Protein AF-0000000079010770 (afdb_homodimer)

Radius of gyration: 22.08 Å; Cα contacts (8 Å, |Δi|>4): 619; chains: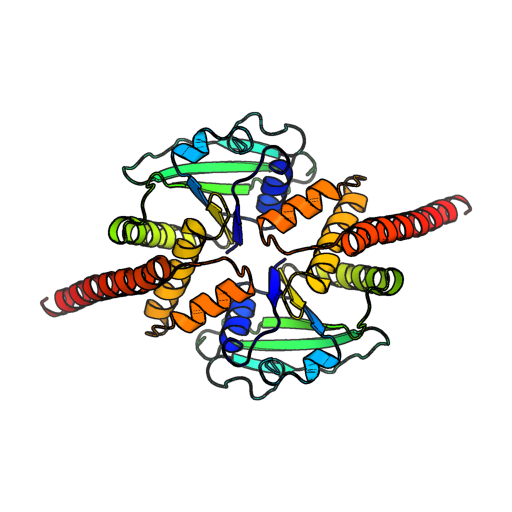 2; bounding box: 52×70×52 Å

Sequence (396 aa):
QILTQLPLTTTVIDFWRLVHQYNVHVIVSFELDAISKDPTIANYLSDNMDSSLFVMNRGPSKVSELWEEQVIRIKSRKSRSRSGEQVLTHIKCTFTALDPSKLLTFVKHLRTLLPKTSGRIVYTCRNGAEFSGLACALILLLDRLDNDQCLAVPLTVGALKSIRPQVIPTLTQYKILYQILDRYNETSSSYSNLGDHKQILTQLPLTTTVIDFWRLVHQYNVHVIVSFELDAISKDPTIANYLSDNMDSSLFVMNRGPSKVSELWEEQVIRIKSRKSRSRSGEQVLTHIKCTFTALDPSKLLTFVKHLRTLLPKTSGRIVYTCRNGAEFSGLACALILLLDRLDNDQCLAVPLTVGALKSIRPQVIPTLTQYKILYQILDRYNETSSSYSNLGDHK

Secondary structure (DSSP, 8-state):
-EEEEPPBTTTHHHHHHHHHHTTEEEEEEE--GGGGG-TTB--TT-TTS-TTTEEEEEEEEEE-SSEEEEEEEEEESS--S--PPEEEEEEEE---S--HHHHHHHHHHHHHHSTT-SSEEEEEESSSSSHHHHHHHHHHHHHHHHHH----HHHHHHHHHHH-TTSS-SHHHHHHHHHHHHHHHHHHHHHHHHHTT-/-EEEEPPBTTTHHHHHHHHHHTTEEEEEEE--GGGGG-TTB--TT-TTS-TTTEEEEEEEEEE-SSEEEEEEEEEESS--S----EEEEEEEE---S--HHHHHHHHHHHHHHSTT--SEEEEEESSSSSHHHHHHHHHHHHHHHHHH----HHHHHHHHHHH-TTSS-SHHHHHHHHHHHHHHHHHHHHHHHHHTT-

Foldseek 3Di:
DAFAAADFPVCLVVVVVCCVVQLAAEEEEEEEPVNVPDNRGDPSQDQVHPPPFKGKDKADWDDDPFKIKTKMWMDTPPCPDCPDIRIHMYIYTHDRDDDLVSLLVVLVVVVVVVVVDPGDYYYYHRGRAESSLLSVLLNVQVVCCVPVVDRPLVPSNVVVCVVPVCHQPDPVSSVSSVVNVVVVVVVVVVVVVVVVVD/DAFAAADFPVCLVVVVVCCVVQLAAEEEEEEAPVNVPDNRGDPSQDQVHPPPFKGKDKDDWDDDPFKIKTKMWMDTPPCPDCPDIRIHMYIYTHDRDPDLVSLLVVLVVVVVVVVVDPGHYYYYHRGRAESSLLSVLLNVQVVCCVPVVDRPLVPSNVVVCVVPVPHQPDVVSSVSSVVNVVVVVVVVVVVVVVVVVD

InterPro domains:
  IPR000242 Tyrosine-specific protein phosphatase, PTPase domain [PF00102] (2-181)
  IPR000242 Tyrosine-specific protein phosphatase, PTPase domain [PS50055] (1-184)
  IPR000387 Tyrosine-specific protein phosphatases domain [PS50056] (104-175)
  IPR003595 Protein-tyrosine phosphatase, catalytic [SM00404] (87-183)
  IPR029021 Protein-tyrosine phosphatase-like [G3DSA:3.90.190.10] (1-197)
  IPR029021 Protein-tyrosine phosphatase-like [SSF52799] (2-184)
  IPR050348 Protein-Tyrosine Phosphatase [PTHR19134] (2-184)

pLDDT: mean 83.57, std 14.53, range [32.5, 96.94]

Organism: Lymnaea stagnalis (NCBI:txid6523)

Structure (mmCIF, N/CA/C/O backbone):
data_AF-0000000079010770-model_v1
#
loop_
_entity.id
_entity.type
_entity.pdbx_description
1 polymer 'Tyrosine-protein phosphatase domain-containing protein'
#
loop_
_atom_site.group_PDB
_atom_site.id
_atom_site.type_symbol
_atom_site.label_atom_id
_atom_site.label_alt_id
_atom_site.label_comp_id
_atom_site.label_asym_id
_atom_site.label_entity_id
_atom_site.label_seq_id
_atom_site.pdbx_PDB_ins_code
_atom_site.Cartn_x
_atom_site.Cartn_y
_atom_site.Cartn_z
_atom_site.occupancy
_atom_site.B_iso_or_equiv
_atom_site.auth_seq_id
_atom_site.auth_comp_id
_atom_site.auth_asym_id
_atom_site.auth_atom_id
_atom_site.pdbx_PDB_model_num
ATOM 1 N N . GLN A 1 1 ? 2.441 2.09 5.746 1 81.25 1 GLN A N 1
ATOM 2 C CA . GLN A 1 1 ? 1.536 3.16 5.344 1 81.25 1 GLN A CA 1
ATOM 3 C C . GLN A 1 1 ? 0.852 2.832 4.02 1 81.25 1 GLN A C 1
ATOM 5 O O . GLN A 1 1 ? 1.46 2.229 3.133 1 81.25 1 GLN A O 1
ATOM 10 N N . ILE A 1 2 ? -0.415 3.176 3.961 1 87.38 2 ILE A N 1
ATOM 11 C CA . ILE A 1 2 ? -1.191 2.902 2.756 1 87.38 2 ILE A CA 1
ATOM 12 C C . ILE A 1 2 ? -1.696 4.215 2.16 1 87.38 2 ILE A C 1
ATOM 14 O O . ILE A 1 2 ? -2.223 5.066 2.879 1 87.38 2 ILE A O 1
ATOM 18 N N . LEU A 1 3 ? -1.434 4.395 0.853 1 94.19 3 LEU A N 1
ATOM 19 C CA . LEU A 1 3 ? -1.997 5.512 0.104 1 94.19 3 LEU A CA 1
ATOM 20 C C . LEU A 1 3 ? -3.182 5.055 -0.742 1 94.19 3 LEU A C 1
ATOM 22 O O . LEU A 1 3 ? -3.09 4.055 -1.458 1 94.19 3 LEU A O 1
ATOM 26 N N . THR A 1 4 ? -4.297 5.742 -0.652 1 94.44 4 THR A N 1
ATOM 27 C CA . THR A 1 4 ? -5.469 5.41 -1.453 1 94.44 4 THR A CA 1
ATOM 28 C C . THR A 1 4 ? -6.309 6.656 -1.727 1 94.44 4 THR A C 1
ATOM 30 O O . THR A 1 4 ? -6.211 7.648 -1.002 1 94.44 4 THR A O 1
ATOM 33 N N . GLN A 1 5 ? -7.07 6.645 -2.803 1 94.06 5 GLN A N 1
ATOM 34 C CA . GLN A 1 5 ? -8 7.734 -3.064 1 94.06 5 GLN A CA 1
ATOM 35 C C . GLN A 1 5 ? -9.141 7.742 -2.049 1 94.06 5 GLN A C 1
ATOM 37 O O . GLN A 1 5 ? -9.305 6.789 -1.282 1 94.06 5 GLN A O 1
ATOM 42 N N . LEU A 1 6 ? -9.859 8.805 -2.029 1 92.75 6 LEU A N 1
ATOM 43 C CA . LEU A 1 6 ? -11.062 8.844 -1.214 1 92.75 6 LEU A CA 1
ATOM 44 C C . LEU A 1 6 ? -12.047 7.754 -1.637 1 92.75 6 LEU A C 1
ATOM 46 O O . LEU A 1 6 ? -12.211 7.488 -2.83 1 92.75 6 LEU A O 1
ATOM 50 N N . PRO A 1 7 ? -12.625 7.09 -0.607 1 91.62 7 PRO A N 1
ATOM 51 C CA . PRO A 1 7 ? -13.578 6.043 -0.983 1 91.62 7 PRO A CA 1
ATOM 52 C C . PRO A 1 7 ? -14.75 6.578 -1.8 1 91.62 7 PRO A C 1
ATOM 54 O O . PRO A 1 7 ? -15.328 7.617 -1.456 1 91.62 7 PRO A O 1
ATOM 57 N N . LEU A 1 8 ? -15.008 5.91 -2.848 1 90.31 8 LEU A N 1
ATOM 58 C CA . LEU A 1 8 ? -16.172 6.215 -3.662 1 90.31 8 LEU A CA 1
ATOM 59 C C . LEU A 1 8 ? -17.422 5.508 -3.115 1 90.31 8 LEU A C 1
ATOM 61 O O . LEU A 1 8 ? -17.297 4.578 -2.312 1 90.31 8 LEU A O 1
ATOM 65 N N . THR A 1 9 ? -18.562 5.945 -3.604 1 87.62 9 THR A N 1
ATOM 66 C CA . THR A 1 9 ? -19.812 5.312 -3.203 1 87.62 9 THR A CA 1
ATOM 67 C C . THR A 1 9 ? -19.828 3.844 -3.621 1 87.62 9 THR A C 1
ATOM 69 O O . THR A 1 9 ? -20.438 3.01 -2.945 1 87.62 9 THR A O 1
ATOM 72 N N . THR A 1 10 ? -19.078 3.504 -4.594 1 84.94 10 THR A N 1
ATOM 73 C CA . THR A 1 10 ? -19.062 2.146 -5.125 1 84.94 10 THR A CA 1
ATOM 74 C C . THR A 1 10 ? -18.016 1.299 -4.418 1 84.94 10 THR A C 1
ATOM 76 O O . THR A 1 10 ? -18.031 0.07 -4.523 1 84.94 10 THR A O 1
ATOM 79 N N . THR A 1 11 ? -17.094 1.967 -3.666 1 87.38 11 THR A N 1
ATOM 80 C CA . THR A 1 11 ? -16 1.17 -3.127 1 87.38 11 THR A CA 1
ATOM 81 C C . THR A 1 11 ? -15.875 1.384 -1.621 1 87.38 11 THR A C 1
ATOM 83 O O . THR A 1 11 ? -14.898 0.939 -1.01 1 87.38 11 THR A O 1
ATOM 86 N N . VAL A 1 12 ? -16.844 2.021 -1.024 1 88.88 12 VAL A N 1
ATOM 87 C CA . VAL A 1 12 ? -16.75 2.381 0.387 1 88.88 12 VAL A CA 1
ATOM 88 C C . VAL A 1 12 ? -16.672 1.113 1.237 1 88.88 12 VAL A C 1
ATOM 90 O O . VAL A 1 12 ? -15.961 1.074 2.244 1 88.88 12 VAL A O 1
ATOM 93 N N . ILE A 1 13 ? -17.328 0.104 0.853 1 82.38 13 ILE A N 1
ATOM 94 C CA . ILE A 1 13 ? -17.312 -1.156 1.587 1 82.38 13 ILE A CA 1
ATOM 95 C C . ILE A 1 13 ? -15.906 -1.768 1.516 1 82.38 13 ILE A C 1
ATOM 97 O O . ILE A 1 13 ? -15.391 -2.262 2.52 1 82.38 13 ILE A O 1
ATOM 101 N N . ASP A 1 14 ? -15.383 -1.658 0.402 1 82.44 14 ASP A N 1
ATOM 102 C CA . ASP A 1 14 ? -14.031 -2.188 0.216 1 82.44 14 ASP A CA 1
ATOM 103 C C . ASP A 1 14 ? -13.016 -1.394 1.028 1 82.44 14 ASP A C 1
ATOM 105 O O . ASP A 1 14 ? -12.031 -1.953 1.519 1 82.44 14 ASP A O 1
ATOM 109 N N . PHE A 1 15 ? -13.258 -0.162 1.09 1 89.44 15 PHE A N 1
ATOM 110 C CA . PHE A 1 15 ? -12.391 0.68 1.907 1 89.44 15 PHE A CA 1
ATOM 111 C C . PHE A 1 15 ? -12.391 0.211 3.357 1 89.44 15 PHE A C 1
ATOM 113 O O . PHE A 1 15 ? -11.328 0.019 3.953 1 89.44 15 PHE A O 1
ATOM 120 N N . TRP A 1 16 ? -13.508 -0.022 3.861 1 87.69 16 TRP A N 1
ATOM 121 C CA . TRP A 1 16 ? -13.586 -0.426 5.262 1 87.69 16 TRP A CA 1
ATOM 122 C C . TRP A 1 16 ? -13.078 -1.853 5.445 1 87.69 16 TRP A C 1
ATOM 124 O O . TRP A 1 16 ? -12.508 -2.186 6.488 1 87.69 16 TRP A O 1
ATOM 134 N N . ARG A 1 17 ? -13.297 -2.691 4.5 1 81.69 17 ARG A N 1
ATOM 135 C CA . ARG A 1 17 ? -12.688 -4.016 4.543 1 81.69 17 ARG A CA 1
ATOM 136 C C . ARG A 1 17 ? -11.164 -3.916 4.625 1 81.69 17 ARG A C 1
ATOM 138 O O . ARG A 1 17 ? -10.531 -4.648 5.383 1 81.69 17 ARG A O 1
ATOM 145 N N . LEU A 1 18 ? -10.625 -3.029 3.768 1 83.75 18 LEU A N 1
ATOM 146 C CA . LEU A 1 18 ? -9.188 -2.785 3.783 1 83.75 18 LEU A CA 1
ATOM 147 C C . LEU A 1 18 ? -8.734 -2.318 5.16 1 83.75 18 LEU A C 1
ATOM 149 O O . LEU A 1 18 ? -7.762 -2.85 5.711 1 83.75 18 LEU A O 1
ATOM 153 N N . VAL A 1 19 ? -9.461 -1.387 5.711 1 88.31 19 VAL A N 1
ATOM 154 C CA . VAL A 1 19 ? -9.125 -0.814 7.012 1 88.31 19 VAL A CA 1
ATOM 155 C C . VAL A 1 19 ? -9.148 -1.908 8.078 1 88.31 19 VAL A C 1
ATOM 157 O O . VAL A 1 19 ? -8.242 -1.982 8.914 1 88.31 19 VAL A O 1
ATOM 160 N N . HIS A 1 20 ? -10.102 -2.721 7.965 1 82.81 20 HIS A N 1
ATOM 161 C CA . HIS A 1 20 ? -10.258 -3.793 8.938 1 82.81 20 HIS A CA 1
ATOM 162 C C . HIS A 1 20 ? -9.195 -4.875 8.742 1 82.81 20 HIS A C 1
ATOM 164 O O . HIS A 1 20 ? -8.531 -5.281 9.703 1 82.81 20 HIS A O 1
ATOM 170 N N . GLN A 1 21 ? -9.023 -5.301 7.598 1 75.31 21 GLN A N 1
ATOM 171 C CA . GLN A 1 21 ? -8.133 -6.406 7.27 1 75.31 21 GLN A CA 1
ATOM 172 C C . GLN A 1 21 ? -6.676 -6.047 7.562 1 75.31 21 GLN A C 1
ATOM 174 O O . GLN A 1 21 ? -5.891 -6.902 7.977 1 75.31 21 GLN A O 1
ATOM 179 N N . TYR A 1 22 ? -6.34 -4.777 7.355 1 78.25 22 TYR A N 1
ATOM 180 C CA . TYR A 1 22 ? -4.949 -4.367 7.512 1 78.25 22 TYR A CA 1
ATOM 181 C C . TYR A 1 22 ? -4.715 -3.754 8.891 1 78.25 22 TYR A C 1
ATOM 183 O O . TYR A 1 22 ? -3.664 -3.158 9.141 1 78.25 22 TYR A O 1
ATOM 191 N N . ASN A 1 23 ? -5.648 -3.865 9.711 1 81.5 23 ASN A N 1
ATOM 192 C CA . ASN A 1 23 ? -5.547 -3.377 11.086 1 81.5 23 ASN A CA 1
ATOM 193 C C . ASN A 1 23 ? -5.047 -1.936 11.125 1 81.5 23 ASN A C 1
ATOM 195 O O . ASN A 1 23 ? -4.059 -1.637 11.797 1 81.5 23 ASN A O 1
ATOM 199 N N . VAL A 1 24 ? -5.762 -1.134 10.383 1 89.44 24 VAL A N 1
ATOM 200 C CA . VAL A 1 24 ? -5.445 0.289 10.32 1 89.44 24 VAL A CA 1
ATOM 201 C C . VAL A 1 24 ? -5.809 0.96 11.641 1 89.44 24 VAL A C 1
ATOM 203 O O . VAL A 1 24 ? -6.898 0.742 12.172 1 89.44 24 VAL A O 1
ATOM 206 N N . HIS A 1 25 ? -4.844 1.818 12.086 1 91.75 25 HIS A N 1
ATOM 207 C CA . HIS A 1 25 ? -5.082 2.479 13.367 1 91.75 25 HIS A CA 1
ATOM 208 C C . HIS A 1 25 ? -5.301 3.977 13.18 1 91.75 25 HIS A C 1
ATOM 210 O O . HIS A 1 25 ? -5.832 4.648 14.07 1 91.75 25 HIS A O 1
ATOM 216 N N . VAL A 1 26 ? -4.855 4.465 12.125 1 94.56 26 VAL A N 1
ATOM 217 C CA . VAL A 1 26 ? -5.039 5.883 11.852 1 94.56 26 VAL A CA 1
ATOM 218 C C . VAL A 1 26 ? -5.469 6.074 10.398 1 94.56 26 VAL A C 1
ATOM 220 O O . VAL A 1 26 ? -4.879 5.492 9.484 1 94.56 26 VAL A O 1
ATOM 223 N N . ILE A 1 27 ? -6.504 6.809 10.18 1 95.25 27 ILE A N 1
ATOM 224 C CA . ILE A 1 27 ? -6.902 7.27 8.852 1 95.25 27 ILE A CA 1
ATOM 225 C C . ILE A 1 27 ? -6.688 8.773 8.75 1 95.25 27 ILE A C 1
ATOM 227 O O . ILE A 1 27 ? -7.207 9.547 9.562 1 95.25 27 ILE A O 1
ATOM 231 N N . VAL A 1 28 ? -5.926 9.172 7.816 1 95.38 28 VAL A N 1
ATOM 232 C CA . VAL A 1 28 ? -5.734 10.586 7.508 1 95.38 28 VAL A CA 1
ATOM 233 C C . VAL A 1 28 ? -6.445 10.922 6.199 1 95.38 28 VAL A C 1
ATOM 235 O O . VAL A 1 28 ? -6.176 10.32 5.16 1 95.38 28 VAL A O 1
ATOM 238 N N . SER A 1 29 ? -7.293 11.875 6.316 1 94.19 29 SER A N 1
ATOM 239 C CA . SER A 1 29 ? -8.07 12.258 5.145 1 94.19 29 SER A CA 1
ATOM 240 C C . SER A 1 29 ? -7.801 13.711 4.746 1 94.19 29 SER A C 1
ATOM 242 O O . SER A 1 29 ? -8.055 14.633 5.523 1 94.19 29 SER A O 1
ATOM 244 N N . PHE A 1 30 ? -7.238 13.781 3.531 1 91.31 30 PHE A N 1
ATOM 245 C CA . PHE A 1 30 ? -7.062 15.102 2.941 1 91.31 30 PHE A CA 1
ATOM 246 C C . PHE A 1 30 ? -8.211 15.43 1.989 1 91.31 30 PHE A C 1
ATOM 248 O O . PHE A 1 30 ? -8.383 14.758 0.97 1 91.31 30 PHE A O 1
ATOM 255 N N . GLU A 1 31 ? -9.148 16.203 2.465 1 80.25 31 GLU A N 1
ATOM 256 C CA . GLU A 1 31 ? -10.305 16.594 1.657 1 80.25 31 GLU A CA 1
ATOM 257 C C . GLU A 1 31 ? -10.227 18.062 1.264 1 80.25 31 GLU A C 1
ATOM 259 O O . GLU A 1 31 ? -9.984 18.922 2.109 1 80.25 31 GLU A O 1
ATOM 264 N N . LEU A 1 32 ? -10.227 18.25 -0.058 1 66 32 LEU A N 1
ATOM 265 C CA . LEU A 1 32 ? -10.398 19.641 -0.461 1 66 32 LEU A CA 1
ATOM 266 C C . LEU A 1 32 ? -11.875 20.031 -0.468 1 66 32 LEU A C 1
ATOM 268 O O . LEU A 1 32 ? -12.742 19.188 -0.657 1 66 32 LEU A O 1
ATOM 272 N N . ASP A 1 33 ? -12.133 21.219 -0.065 1 59.88 33 ASP A N 1
ATOM 273 C CA . ASP A 1 33 ? -13.492 21.734 0.039 1 59.88 33 ASP A CA 1
ATOM 274 C C . ASP A 1 33 ? -14.344 21.297 -1.152 1 59.88 33 ASP A C 1
ATOM 276 O O . ASP A 1 33 ? -15.5 20.906 -0.984 1 59.88 33 ASP A O 1
ATOM 280 N N . ALA A 1 34 ? -13.797 21.453 -2.229 1 57.84 34 ALA A N 1
ATOM 281 C CA . ALA A 1 34 ? -14.531 21.125 -3.447 1 57.84 34 ALA A CA 1
ATOM 282 C C . ALA A 1 34 ? -14.867 19.641 -3.504 1 57.84 34 ALA A C 1
ATOM 284 O O . ALA A 1 34 ? -15.867 19.25 -4.102 1 57.84 34 ALA A O 1
ATOM 285 N N . ILE A 1 35 ? -14.156 18.828 -2.865 1 62.78 35 ILE A N 1
ATOM 286 C CA . ILE A 1 35 ? -14.312 17.375 -2.924 1 62.78 35 ILE A CA 1
ATOM 287 C C . ILE A 1 35 ? -15.508 16.953 -2.068 1 62.78 35 ILE A C 1
ATOM 289 O O . ILE A 1 35 ? -16.219 16.016 -2.412 1 62.78 35 ILE A O 1
ATOM 293 N N . SER A 1 36 ? -15.734 17.828 -1.226 1 64.19 36 SER A N 1
ATOM 294 C CA . SER A 1 36 ? -16.828 17.5 -0.315 1 64.19 36 SER A CA 1
ATOM 295 C C . SER A 1 36 ? -18.172 17.578 -1.018 1 64.19 36 SER A C 1
ATOM 297 O O . SER A 1 36 ? -19.141 16.953 -0.582 1 64.19 36 SER A O 1
ATOM 299 N N . LYS A 1 37 ? -18.094 18.047 -2.256 1 77.19 37 LYS A N 1
ATOM 300 C CA . LYS A 1 37 ? -19.359 18.203 -2.961 1 77.19 37 LYS A CA 1
ATOM 301 C C . LYS A 1 37 ? -19.484 17.203 -4.113 1 77.19 37 LYS A C 1
ATOM 303 O O . LYS A 1 37 ? -20.516 17.141 -4.781 1 77.19 37 LYS A O 1
ATOM 308 N N . ASP A 1 38 ? -18.578 16.453 -4.273 1 85.38 38 ASP A N 1
ATOM 309 C CA . ASP A 1 38 ? -18.594 15.43 -5.32 1 85.38 38 ASP A CA 1
ATOM 310 C C . ASP A 1 38 ? -19.438 14.227 -4.906 1 85.38 38 ASP A C 1
ATOM 312 O O . ASP A 1 38 ? -19.094 13.516 -3.961 1 85.38 38 ASP A O 1
ATOM 316 N N . PRO A 1 39 ? -20.547 13.969 -5.613 1 88.06 39 PRO A N 1
ATOM 317 C CA . PRO A 1 39 ? -21.469 12.922 -5.191 1 88.06 39 PRO A CA 1
ATOM 318 C C . PRO A 1 39 ? -20.875 11.516 -5.348 1 88.06 39 PRO A C 1
ATOM 320 O O . PRO A 1 39 ? -21.422 10.555 -4.812 1 88.06 39 PRO A O 1
ATOM 323 N N . THR A 1 40 ? -19.844 11.383 -6.125 1 89.06 40 THR A N 1
ATOM 324 C CA . THR A 1 40 ? -19.234 10.062 -6.32 1 89.06 40 THR A CA 1
ATOM 325 C C . THR A 1 40 ? -18.406 9.664 -5.109 1 89.06 40 THR A C 1
ATOM 327 O O . THR A 1 40 ? -18.062 8.492 -4.941 1 89.06 40 THR A O 1
ATOM 330 N N . ILE A 1 41 ? -18.016 10.68 -4.387 1 90.5 41 ILE A N 1
ATOM 331 C CA . ILE A 1 41 ? -17.219 10.414 -3.195 1 90.5 41 ILE A CA 1
ATOM 332 C C . ILE A 1 41 ? -18.141 10.062 -2.027 1 90.5 41 ILE A C 1
ATOM 334 O O . ILE A 1 41 ? -19.109 10.781 -1.759 1 90.5 41 ILE A O 1
ATOM 338 N N . ALA A 1 42 ? -17.891 8.984 -1.295 1 89.19 42 ALA A N 1
ATOM 339 C CA . ALA A 1 42 ? -18.734 8.508 -0.209 1 89.19 42 ALA A CA 1
ATOM 340 C C . ALA A 1 42 ? -18.484 9.289 1.075 1 89.19 42 ALA A C 1
ATOM 342 O O . ALA A 1 42 ? -17.328 9.633 1.386 1 89.19 42 ALA A O 1
ATOM 343 N N . ASN A 1 43 ? -19.562 9.602 1.771 1 87.38 43 ASN A N 1
ATOM 344 C CA . ASN A 1 43 ? -19.391 9.938 3.18 1 87.38 43 ASN A CA 1
ATOM 345 C C . ASN A 1 43 ? -19.141 8.695 4.027 1 87.38 43 ASN A C 1
ATOM 347 O O . ASN A 1 43 ? -20.078 8.133 4.605 1 87.38 43 ASN A O 1
ATOM 351 N N . TYR A 1 44 ? -17.922 8.359 4.117 1 88.75 44 TYR A N 1
ATOM 352 C CA . TYR A 1 44 ? -17.625 7.039 4.652 1 88.75 44 TYR A CA 1
ATOM 353 C C . TYR A 1 44 ? -17.656 7.047 6.176 1 88.75 44 TYR A C 1
ATOM 355 O O . TYR A 1 44 ? -17.516 5.996 6.812 1 88.75 44 TYR A O 1
ATOM 363 N N . LEU A 1 45 ? -17.859 8.188 6.758 1 87.69 45 LEU A N 1
ATOM 364 C CA . LEU A 1 45 ? -18.016 8.242 8.211 1 87.69 45 LEU A CA 1
ATOM 365 C C . LEU A 1 45 ? -19.484 8.242 8.602 1 87.69 45 LEU A C 1
ATOM 367 O O . LEU A 1 45 ? -19.812 8.32 9.789 1 87.69 45 LEU A O 1
ATOM 371 N N . SER A 1 46 ? -20.25 8.172 7.59 1 77.19 46 SER A N 1
ATOM 372 C CA . SER A 1 46 ? -21.672 8.195 7.918 1 77.19 46 SER A CA 1
ATOM 373 C C . SER A 1 46 ? -22.094 6.926 8.648 1 77.19 46 SER A C 1
ATOM 375 O O . SER A 1 46 ? -21.562 5.844 8.383 1 77.19 46 SER A O 1
ATOM 377 N N . ASP A 1 47 ? -22.797 7.145 9.641 1 60.09 47 ASP A N 1
ATOM 378 C CA . ASP A 1 47 ? -23.312 6.066 10.477 1 60.09 47 ASP A CA 1
ATOM 379 C C . ASP A 1 47 ? -24.094 5.059 9.648 1 60.09 47 ASP A C 1
ATOM 381 O O . ASP A 1 47 ? -24.297 3.914 10.062 1 60.09 47 ASP A O 1
ATOM 385 N N . ASN A 1 48 ? -24.516 5.559 8.5 1 56.59 48 ASN A N 1
ATOM 386 C CA . ASN A 1 48 ? -25.344 4.672 7.695 1 56.59 48 ASN A CA 1
ATOM 387 C C . ASN A 1 48 ? -24.5 3.725 6.848 1 56.59 48 ASN A C 1
ATOM 389 O O . ASN A 1 48 ? -24.984 3.203 5.836 1 56.59 48 ASN A O 1
ATOM 393 N N . MET A 1 49 ? -23.25 3.777 7.055 1 54.91 49 MET A N 1
ATOM 394 C CA . MET A 1 49 ? -22.422 2.84 6.285 1 54.91 49 MET A CA 1
ATOM 395 C C . MET A 1 49 ? -23.125 1.488 6.16 1 54.91 49 MET A C 1
ATOM 397 O O . MET A 1 49 ? -23.891 1.098 7.043 1 54.91 49 MET A O 1
ATOM 401 N N . ASP A 1 50 ? -23.094 0.99 4.957 1 52.84 50 ASP A N 1
ATOM 402 C CA . ASP A 1 50 ? -23.812 -0.253 4.68 1 52.84 50 ASP A CA 1
ATOM 403 C C . ASP A 1 50 ? -23.656 -1.244 5.828 1 52.84 50 ASP A C 1
ATOM 405 O O . ASP A 1 50 ? -22.547 -1.613 6.195 1 52.84 50 ASP A O 1
ATOM 409 N N . SER A 1 51 ? -24.609 -1.24 6.711 1 56.34 51 SER A N 1
ATOM 410 C CA . SER A 1 51 ? -25.094 -1.989 7.863 1 56.34 51 SER A CA 1
ATOM 411 C C . SER A 1 51 ? -24.734 -3.467 7.758 1 56.34 51 SER A C 1
ATOM 413 O O . SER A 1 51 ? -24.734 -4.184 8.758 1 56.34 51 SER A O 1
ATOM 415 N N . SER A 1 52 ? -24.25 -3.814 6.621 1 60.66 52 SER A N 1
ATOM 416 C CA . SER A 1 52 ? -24.297 -5.273 6.633 1 60.66 52 SER A CA 1
ATOM 417 C C . SER A 1 52 ? -22.969 -5.863 7.062 1 60.66 52 SER A C 1
ATOM 419 O O . SER A 1 52 ? -22.922 -6.973 7.605 1 60.66 52 SER A O 1
ATOM 421 N N . LEU A 1 53 ? -21.859 -4.984 7.004 1 73.69 53 LEU A N 1
ATOM 422 C CA . LEU A 1 53 ? -20.641 -5.73 7.305 1 73.69 53 LEU A CA 1
ATOM 423 C C . LEU A 1 53 ? -19.953 -5.184 8.555 1 73.69 53 LEU A C 1
ATOM 425 O O . LEU A 1 53 ? -19.344 -5.934 9.312 1 73.69 53 LEU A O 1
ATOM 429 N N . PHE A 1 54 ? -20.188 -3.781 8.727 1 81.38 54 PHE A N 1
ATOM 430 C CA . PHE A 1 54 ? -19.484 -3.186 9.859 1 81.38 54 PHE A CA 1
ATOM 431 C C . PHE A 1 54 ? -20.406 -2.279 10.656 1 81.38 54 PHE A C 1
ATOM 433 O O . PHE A 1 54 ? -21.297 -1.648 10.094 1 81.38 54 PHE A O 1
ATOM 440 N N . VAL A 1 55 ? -20.156 -2.334 11.977 1 83.25 55 VAL A N 1
ATOM 441 C CA . VAL A 1 55 ? -20.766 -1.355 12.875 1 83.25 55 VAL A CA 1
ATOM 442 C C . VAL A 1 55 ? -19.719 -0.333 13.312 1 83.25 55 VAL A C 1
ATOM 444 O O . VAL A 1 55 ? -18.594 -0.698 13.672 1 83.25 55 VAL A O 1
ATOM 447 N N . MET A 1 56 ? -20.172 0.945 13.148 1 88.19 56 MET A N 1
ATOM 448 C CA . MET A 1 56 ? -19.25 2.018 13.484 1 88.19 56 MET A CA 1
ATOM 449 C C . MET A 1 56 ? -19.797 2.873 14.625 1 88.19 56 MET A C 1
ATOM 451 O O . MET A 1 56 ? -20.984 3.205 14.641 1 88.19 56 MET A O 1
ATOM 455 N N . ASN A 1 57 ? -18.938 3.1 15.625 1 89.25 57 ASN A N 1
ATOM 456 C CA . ASN A 1 57 ? -19.203 4.043 16.703 1 89.25 57 ASN A CA 1
ATOM 457 C C . ASN A 1 57 ? -18.172 5.176 16.719 1 89.25 57 ASN A C 1
ATOM 459 O O . ASN A 1 57 ? -16.984 4.938 16.891 1 89.25 57 ASN A O 1
ATOM 463 N N . ARG A 1 58 ? -18.719 6.363 16.625 1 92.06 58 ARG A N 1
ATOM 464 C CA . ARG A 1 58 ? -17.828 7.52 16.547 1 92.06 58 ARG A CA 1
ATOM 465 C C . ARG A 1 58 ? -17.797 8.266 17.875 1 92.06 58 ARG A C 1
ATOM 467 O O . ARG A 1 58 ? -18.844 8.562 18.453 1 92.06 58 ARG A O 1
ATOM 474 N N . GLY A 1 59 ? -16.578 8.539 18.281 1 93.25 59 GLY A N 1
ATOM 475 C CA . GLY A 1 59 ? -16.406 9.375 19.469 1 93.25 59 GLY A CA 1
ATOM 476 C C . GLY A 1 59 ? -16.516 10.859 19.156 1 93.25 59 GLY A C 1
ATOM 477 O O . GLY A 1 59 ? -16.812 11.25 18.031 1 93.25 59 GLY A O 1
ATOM 478 N N . PRO A 1 60 ? -16.297 11.633 20.188 1 93.75 60 PRO A N 1
ATOM 479 C CA . PRO A 1 60 ? -16.344 13.086 20 1 93.75 60 PRO A CA 1
ATOM 480 C C . PRO A 1 60 ? -15.219 13.594 19.094 1 93.75 60 PRO A C 1
ATOM 482 O O . PRO A 1 60 ? -14.109 13.062 19.125 1 93.75 60 PRO A O 1
ATOM 485 N N . SER A 1 61 ? -15.578 14.625 18.359 1 93.94 61 SER A N 1
ATOM 486 C CA . SER A 1 61 ? -14.602 15.25 17.469 1 93.94 61 SER A CA 1
ATOM 487 C C . SER A 1 61 ? -13.867 16.391 18.172 1 93.94 61 SER A C 1
ATOM 489 O O . SER A 1 61 ? -14.484 17.203 18.859 1 93.94 61 SER A O 1
ATOM 491 N N . LYS A 1 62 ? -12.594 16.359 18.062 1 94.69 62 LYS A N 1
ATOM 492 C CA . LYS A 1 62 ? -11.758 17.5 18.438 1 94.69 62 LYS A CA 1
ATOM 493 C C . LYS A 1 62 ? -11.391 18.328 17.203 1 94.69 62 LYS A C 1
ATOM 495 O O . LYS A 1 62 ? -10.727 17.828 16.297 1 94.69 62 LYS A O 1
ATOM 500 N N . VAL A 1 63 ? -11.805 19.547 17.234 1 92.81 63 VAL A N 1
ATOM 501 C CA . VAL A 1 63 ? -11.633 20.391 16.062 1 92.81 63 VAL A CA 1
ATOM 502 C C . VAL A 1 63 ? -10.547 21.438 16.328 1 92.81 63 VAL A C 1
ATOM 504 O O . VAL A 1 63 ? -10.57 22.125 17.344 1 92.81 63 VAL A O 1
ATOM 507 N N . SER A 1 64 ? -9.547 21.438 15.438 1 90.88 64 SER A N 1
ATOM 508 C CA . SER A 1 64 ? -8.531 22.5 15.43 1 90.88 64 SER A CA 1
ATOM 509 C C . SER A 1 64 ? -8.602 23.328 14.156 1 90.88 64 SER A C 1
ATOM 511 O O . SER A 1 64 ? -9.492 23.125 13.32 1 90.88 64 SER A O 1
ATOM 513 N N . GLU A 1 65 ? -7.695 24.25 14.086 1 89.06 65 GLU A N 1
ATOM 514 C CA . GLU A 1 65 ? -7.648 25.109 12.914 1 89.06 65 GLU A CA 1
ATOM 515 C C . GLU A 1 65 ? -7.293 24.328 11.656 1 89.06 65 GLU A C 1
ATOM 517 O O . GLU A 1 65 ? -7.762 24.656 10.562 1 89.06 65 GLU A O 1
ATOM 522 N N . LEU A 1 66 ? -6.566 23.25 11.859 1 91.19 66 LEU A N 1
ATOM 523 C CA . LEU A 1 66 ? -5.98 22.609 10.688 1 91.19 66 LEU A CA 1
ATOM 524 C C . LEU A 1 66 ? -6.594 21.234 10.453 1 91.19 66 LEU A C 1
ATOM 526 O O . LEU A 1 66 ? -6.488 20.688 9.359 1 91.19 66 LEU A O 1
ATOM 530 N N . TRP A 1 67 ? -7.141 20.641 11.492 1 92.19 67 TRP A N 1
ATOM 531 C CA . TRP A 1 67 ? -7.719 19.328 11.297 1 92.19 67 TRP A CA 1
ATOM 532 C C . TRP A 1 67 ? -8.773 19.031 12.359 1 92.19 67 TRP A C 1
ATOM 534 O O . TRP A 1 67 ? -8.883 19.75 13.352 1 92.19 67 TRP A O 1
ATOM 544 N N . GLU A 1 68 ? -9.625 18.094 11.977 1 93.75 68 GLU A N 1
ATOM 545 C CA . GLU A 1 68 ? -10.586 17.469 12.891 1 93.75 68 GLU A CA 1
ATOM 546 C C . GLU A 1 68 ? -10.195 16.031 13.203 1 93.75 68 GLU A C 1
ATOM 548 O O . GLU A 1 68 ? -9.852 15.266 12.305 1 93.75 68 GLU A O 1
ATOM 553 N N . GLU A 1 69 ? -10.156 15.742 14.508 1 95.19 69 GLU A N 1
ATOM 554 C CA . GLU A 1 69 ? -9.734 14.414 14.945 1 95.19 69 GLU A CA 1
ATOM 555 C C . GLU A 1 69 ? -10.836 13.727 15.75 1 95.19 69 GLU A C 1
ATOM 557 O O . GLU A 1 69 ? -11.516 14.367 16.547 1 95.19 69 GLU A O 1
ATOM 562 N N . GLN A 1 70 ? -11.047 12.445 15.539 1 95.88 70 GLN A N 1
ATOM 563 C CA . GLN A 1 70 ? -12.008 11.672 16.312 1 95.88 70 GLN A CA 1
ATOM 564 C C . GLN A 1 70 ? -11.586 10.203 16.406 1 95.88 70 GLN A C 1
ATOM 566 O O . GLN A 1 70 ? -10.891 9.695 15.523 1 95.88 70 GLN A O 1
ATOM 571 N N . VAL A 1 71 ? -11.961 9.602 17.484 1 95.06 71 VAL A N 1
ATOM 572 C CA . VAL A 1 71 ? -11.758 8.172 17.656 1 95.06 71 VAL A CA 1
ATOM 573 C C . VAL A 1 71 ? -12.977 7.41 17.141 1 95.06 71 VAL A C 1
ATOM 575 O O . VAL A 1 71 ? -14.117 7.766 17.453 1 95.06 71 VAL A O 1
ATOM 578 N N . ILE A 1 72 ? -12.688 6.418 16.344 1 93.06 72 ILE A N 1
ATOM 579 C CA . ILE A 1 72 ? -13.742 5.594 15.766 1 93.06 72 ILE A CA 1
ATOM 580 C C . ILE A 1 72 ? -13.539 4.137 16.172 1 93.06 72 ILE A C 1
ATOM 582 O O . ILE A 1 72 ? -12.414 3.637 16.172 1 93.06 72 ILE A O 1
ATOM 586 N N . ARG A 1 73 ? -14.641 3.559 16.562 1 91.31 73 ARG A N 1
ATOM 587 C CA . ARG A 1 73 ? -14.648 2.131 16.859 1 91.31 73 ARG A CA 1
ATOM 588 C C . ARG A 1 73 ? -15.445 1.36 15.812 1 91.31 73 ARG A C 1
ATOM 590 O O . ARG A 1 73 ? -16.578 1.73 15.492 1 91.31 73 ARG A O 1
ATOM 597 N N . ILE A 1 74 ? -14.75 0.313 15.266 1 88.31 74 ILE A N 1
ATOM 598 C CA . ILE A 1 74 ? -15.445 -0.471 14.25 1 88.31 74 ILE A CA 1
ATOM 599 C C . ILE A 1 74 ? -15.453 -1.944 14.648 1 88.31 74 ILE A C 1
ATOM 601 O O . ILE A 1 74 ? -14.477 -2.443 15.219 1 88.31 74 ILE A O 1
ATOM 605 N N . LYS A 1 75 ? -16.594 -2.605 14.352 1 84.69 75 LYS A N 1
ATOM 606 C CA . LYS A 1 75 ? -16.766 -4.035 14.609 1 84.69 75 LYS A CA 1
ATOM 607 C C . LYS A 1 75 ? -17.406 -4.738 13.422 1 84.69 75 LYS A C 1
ATOM 609 O O . LYS A 1 75 ? -18.359 -4.234 12.836 1 84.69 75 LYS A O 1
ATOM 614 N N . SER A 1 76 ? -16.703 -5.84 13 1 78.62 76 SER A N 1
ATOM 615 C CA . SER A 1 76 ? -17.312 -6.641 11.938 1 78.62 76 SER A CA 1
ATOM 616 C C . SER A 1 76 ? -18.562 -7.352 12.43 1 78.62 76 SER A C 1
ATOM 618 O O . SER A 1 76 ? -18.594 -7.867 13.555 1 78.62 76 SER A O 1
ATOM 620 N N . ARG A 1 77 ? -19.594 -7.434 11.594 1 76 77 ARG A N 1
ATOM 621 C CA . ARG A 1 77 ? -20.828 -8.102 11.961 1 76 77 ARG A CA 1
ATOM 622 C C . ARG A 1 77 ? -20.688 -9.617 11.867 1 76 77 ARG A C 1
ATOM 624 O O . ARG A 1 77 ? -21.422 -10.359 12.523 1 76 77 ARG A O 1
ATOM 631 N N . LYS A 1 78 ? -19.938 -10.164 10.969 1 67.06 78 LYS A N 1
ATOM 632 C CA . LYS A 1 78 ? -19.766 -11.609 10.812 1 67.06 78 LYS A CA 1
ATOM 633 C C . LYS A 1 78 ? -18.938 -12.195 11.961 1 67.06 78 LYS A C 1
ATOM 635 O O . LYS A 1 78 ? -18.922 -13.406 12.156 1 67.06 78 LYS A O 1
ATOM 640 N N . SER A 1 79 ? -18.203 -11.539 12.5 1 56.56 79 SER A N 1
ATOM 641 C CA . SER A 1 79 ? -17.297 -12.094 13.508 1 56.56 79 SER A CA 1
ATOM 642 C C . SER A 1 79 ? -18.062 -12.562 14.742 1 56.56 79 SER A C 1
ATOM 644 O O . SER A 1 79 ? -18.734 -11.773 15.398 1 56.56 79 SER A O 1
ATOM 646 N N . ARG A 1 80 ? -18.75 -13.82 14.562 1 48.22 80 ARG A N 1
ATOM 647 C CA . ARG A 1 80 ? -19.203 -14.422 15.812 1 48.22 80 ARG A CA 1
ATOM 648 C C . ARG A 1 80 ? -18.141 -14.266 16.906 1 48.22 80 ARG A C 1
ATOM 650 O O . ARG A 1 80 ? -18.422 -14.523 18.078 1 48.22 80 ARG A O 1
ATOM 657 N N . SER A 1 81 ? -17.078 -14.844 16.5 1 43.09 81 SER A N 1
ATOM 658 C CA . SER A 1 81 ? -16.062 -14.82 17.547 1 43.09 81 SER A CA 1
ATOM 659 C C . SER A 1 81 ? -15.68 -13.391 17.922 1 43.09 81 SER A C 1
ATOM 661 O O . SER A 1 81 ? -15.859 -12.477 17.109 1 43.09 81 SER A O 1
ATOM 663 N N . ARG A 1 82 ? -15.508 -13.109 19.047 1 42.88 82 ARG A N 1
ATOM 664 C CA . ARG A 1 82 ? -14.992 -11.898 19.656 1 42.88 82 ARG A CA 1
ATOM 665 C C . ARG A 1 82 ? -13.93 -11.242 18.781 1 42.88 82 ARG A C 1
ATOM 667 O O . ARG A 1 82 ? -12.766 -11.148 19.172 1 42.88 82 ARG A O 1
ATOM 674 N N . SER A 1 83 ? -13.648 -11.664 17.688 1 53.09 83 SER A N 1
ATOM 675 C CA . SER A 1 83 ? -12.594 -10.883 17.031 1 53.09 83 SER A CA 1
ATOM 676 C C . SER A 1 83 ? -12.914 -9.391 17.047 1 53.09 83 SER A C 1
ATOM 678 O O . SER A 1 83 ? -14.055 -9 16.766 1 53.09 83 SER A O 1
ATOM 680 N N . GLY A 1 84 ? -12.289 -8.625 17.953 1 65.56 84 GLY A N 1
ATOM 681 C CA . GLY A 1 84 ? -12.43 -7.445 18.781 1 65.56 84 GLY A CA 1
ATOM 682 C C . GLY A 1 84 ? -12.641 -6.168 18 1 65.56 84 GLY A C 1
ATOM 683 O O . GLY A 1 84 ? -12.531 -6.164 16.766 1 65.56 84 GLY A O 1
ATOM 684 N N . GLU A 1 85 ? -13.25 -5.312 18.578 1 83.25 85 GLU A N 1
ATOM 685 C CA . GLU A 1 85 ? -13.406 -3.9 18.234 1 83.25 85 GLU A CA 1
ATOM 686 C C . GLU A 1 85 ? -12.07 -3.27 17.859 1 83.25 85 GLU A C 1
ATOM 688 O O . GLU A 1 85 ? -11.055 -3.51 18.516 1 83.25 85 GLU A O 1
ATOM 693 N N . GLN A 1 86 ? -12.203 -2.836 16.609 1 88.56 86 GLN A N 1
ATOM 694 C CA . GLN A 1 86 ? -11.039 -2.07 16.172 1 88.56 86 GLN A CA 1
ATOM 695 C C . GLN A 1 86 ? -11.203 -0.587 16.484 1 88.56 86 GLN A C 1
ATOM 697 O O . GLN A 1 86 ? -12.242 0.003 16.172 1 88.56 86 GLN A O 1
ATOM 702 N N . VAL A 1 87 ? -10.18 -0.087 17.188 1 91.44 87 VAL A N 1
ATOM 703 C CA . VAL A 1 87 ? -10.195 1.332 17.516 1 91.44 87 VAL A CA 1
ATOM 704 C C . VAL A 1 87 ? -9.195 2.08 16.641 1 91.44 87 VAL A C 1
ATOM 706 O O . VAL A 1 87 ? -8.031 1.677 16.531 1 91.44 87 VAL A O 1
ATOM 709 N N . LEU A 1 88 ? -9.758 3.1 15.992 1 93.06 88 LEU A N 1
ATOM 710 C CA . LEU A 1 88 ? -8.828 3.857 15.164 1 93.06 88 LEU A CA 1
ATOM 711 C C . LEU A 1 88 ? -9.062 5.355 15.312 1 93.06 88 LEU A C 1
ATOM 713 O O . LEU A 1 88 ? -10.125 5.777 15.789 1 93.06 88 LEU A O 1
ATOM 717 N N . THR A 1 89 ? -8.047 6.141 15.047 1 95.19 89 THR A N 1
ATOM 718 C CA . THR A 1 89 ? -8.109 7.598 15.016 1 95.19 89 THR A CA 1
ATOM 719 C C . THR A 1 89 ? -8.305 8.102 13.594 1 95.19 89 THR A C 1
ATOM 721 O O . THR A 1 89 ? -7.586 7.695 12.68 1 95.19 89 THR A O 1
ATOM 724 N N . HIS A 1 90 ? -9.305 8.875 13.445 1 95.25 90 HIS A N 1
ATOM 725 C CA . HIS A 1 90 ? -9.547 9.523 12.164 1 95.25 90 HIS A CA 1
ATOM 726 C C . HIS A 1 90 ? -9.172 11 12.211 1 95.25 90 HIS A C 1
ATOM 728 O O . HIS A 1 90 ? -9.586 11.719 13.125 1 95.25 90 HIS A O 1
ATOM 734 N N . ILE A 1 91 ? -8.422 11.414 11.25 1 95.31 91 ILE A N 1
ATOM 735 C CA . ILE A 1 91 ? -8.016 12.812 11.156 1 95.31 91 ILE A CA 1
ATOM 736 C C . ILE A 1 91 ? -8.43 13.383 9.805 1 95.31 91 ILE A C 1
ATOM 738 O O . ILE A 1 91 ? -7.984 12.914 8.758 1 95.31 91 ILE A O 1
ATOM 742 N N . LYS A 1 92 ? -9.25 14.336 9.867 1 93.19 92 LYS A N 1
ATOM 743 C CA . LYS A 1 92 ? -9.648 15.07 8.672 1 93.19 92 LYS A CA 1
ATOM 744 C C . LYS A 1 92 ? -8.906 16.406 8.57 1 93.19 92 LYS A C 1
ATOM 746 O O . LYS A 1 92 ? -9.117 17.297 9.383 1 93.19 92 LYS A O 1
ATOM 751 N N . CYS A 1 93 ? -8.086 16.469 7.562 1 91.12 93 CYS A N 1
ATOM 752 C CA . CYS A 1 93 ? -7.355 17.719 7.352 1 91.12 93 CYS A CA 1
ATOM 753 C C . CYS A 1 93 ? -8.211 18.734 6.598 1 91.12 93 CYS A C 1
ATOM 755 O O . CYS A 1 93 ? -8.898 18.375 5.637 1 91.12 93 CYS A O 1
ATOM 757 N N . THR A 1 94 ? -8.094 19.969 7.039 1 78.56 94 THR A N 1
ATOM 758 C CA . THR A 1 94 ? -9 20.984 6.512 1 78.56 94 THR A CA 1
ATOM 759 C C . THR A 1 94 ? -8.242 21.969 5.625 1 78.56 94 THR A C 1
ATOM 761 O O . THR A 1 94 ? -8.844 22.859 5.023 1 78.56 94 THR A O 1
ATOM 764 N N . PHE A 1 95 ? -6.977 21.797 5.562 1 74.5 95 PHE A N 1
ATOM 765 C CA . PHE A 1 95 ? -6.242 22.75 4.738 1 74.5 95 PHE A CA 1
ATOM 766 C C . PHE A 1 95 ? -6.219 22.297 3.281 1 74.5 95 PHE A C 1
ATOM 768 O O . PHE A 1 95 ? -6.16 21.094 2.998 1 74.5 95 PHE A O 1
ATOM 775 N N . THR A 1 96 ? -6.492 23.266 2.398 1 65.44 96 THR A N 1
ATOM 776 C CA . THR A 1 96 ? -6.754 22.953 0.999 1 65.44 96 THR A CA 1
ATOM 777 C C . THR A 1 96 ? -5.559 23.328 0.128 1 65.44 96 THR A C 1
ATOM 779 O O . THR A 1 96 ? -5.52 23 -1.061 1 65.44 96 THR A O 1
ATOM 782 N N . ALA A 1 97 ? -4.645 24.062 0.672 1 73.19 97 ALA A N 1
ATOM 783 C CA . ALA A 1 97 ? -3.514 24.469 -0.157 1 73.19 97 ALA A CA 1
ATOM 784 C C . ALA A 1 97 ? -2.213 23.844 0.335 1 73.19 97 ALA A C 1
ATOM 786 O O . ALA A 1 97 ? -2.111 23.453 1.496 1 73.19 97 ALA A O 1
ATOM 787 N N . LEU A 1 98 ? -1.388 23.781 -0.616 1 78.62 98 LEU A N 1
ATOM 788 C CA . LEU A 1 98 ? -0.062 23.266 -0.288 1 78.62 98 LEU A CA 1
ATOM 789 C C . LEU A 1 98 ? 0.749 24.297 0.48 1 78.62 98 LEU A C 1
ATOM 791 O O . LEU A 1 98 ? 1.412 25.141 -0.123 1 78.62 98 LEU A O 1
ATOM 795 N N . ASP A 1 99 ? 0.525 24.438 1.734 1 87.31 99 ASP A N 1
ATOM 796 C CA . ASP A 1 99 ? 1.291 25.297 2.633 1 87.31 99 ASP A CA 1
ATOM 797 C C . ASP A 1 99 ? 2.311 24.484 3.43 1 87.31 99 ASP A C 1
ATOM 799 O O . ASP A 1 99 ? 1.939 23.703 4.312 1 87.31 99 ASP A O 1
ATOM 803 N N . PRO A 1 100 ? 3.592 24.797 3.131 1 91.88 100 PRO A N 1
ATOM 804 C CA . PRO A 1 100 ? 4.641 24 3.775 1 91.88 100 PRO A CA 1
ATOM 805 C C . PRO A 1 100 ? 4.574 24.062 5.301 1 91.88 100 PRO A C 1
ATOM 807 O O . PRO A 1 100 ? 4.805 23.047 5.969 1 91.88 100 PRO A O 1
ATOM 810 N N . SER A 1 101 ? 4.23 25.203 5.824 1 91.81 101 SER A N 1
ATOM 811 C CA . SER A 1 101 ? 4.188 25.359 7.273 1 91.81 101 SER A CA 1
ATOM 812 C C . SER A 1 101 ? 3.047 24.547 7.883 1 91.81 101 SER A C 1
ATOM 814 O O . SER A 1 101 ? 3.215 23.922 8.93 1 91.81 101 SER A O 1
ATOM 816 N N . LYS A 1 102 ? 1.875 24.625 7.305 1 91.75 102 LYS A N 1
ATOM 817 C CA . LYS A 1 102 ? 0.722 23.875 7.793 1 91.75 102 LYS A CA 1
ATOM 818 C C . LYS A 1 102 ? 0.959 22.359 7.68 1 91.75 102 LYS A C 1
ATOM 820 O O . LYS A 1 102 ? 0.626 21.609 8.594 1 91.75 102 LYS A O 1
ATOM 825 N N . LEU A 1 103 ? 1.564 21.953 6.574 1 93.25 103 LEU A N 1
ATOM 826 C CA . LEU A 1 103 ? 1.862 20.547 6.363 1 93.25 103 LEU A CA 1
ATOM 827 C C . LEU A 1 103 ? 2.879 20.047 7.383 1 93.25 103 LEU A C 1
ATOM 829 O O . LEU A 1 103 ? 2.742 18.938 7.91 1 93.25 103 LEU A O 1
ATOM 833 N N . LEU A 1 104 ? 3.867 20.891 7.641 1 94.69 104 LEU A N 1
ATOM 834 C CA . LEU A 1 104 ? 4.867 20.516 8.633 1 94.69 104 LEU A CA 1
ATOM 835 C C . LEU A 1 104 ? 4.23 20.359 10.008 1 94.69 104 LEU A C 1
ATOM 837 O O . LEU A 1 104 ? 4.504 19.391 10.719 1 94.69 104 LEU A O 1
ATOM 841 N N . THR A 1 105 ? 3.404 21.297 10.398 1 93.94 105 THR A N 1
ATOM 842 C CA . THR A 1 105 ? 2.705 21.234 11.672 1 93.94 105 THR A CA 1
ATOM 843 C C . THR A 1 105 ? 1.875 19.953 11.773 1 93.94 105 THR A C 1
ATOM 845 O O . THR A 1 105 ? 1.885 19.281 12.812 1 93.94 105 THR A O 1
ATOM 848 N N . PHE A 1 106 ? 1.247 19.641 10.734 1 93.62 106 PHE A N 1
ATOM 849 C CA . PHE A 1 106 ? 0.407 18.438 10.695 1 93.62 106 PHE A CA 1
ATOM 850 C C . PHE A 1 106 ? 1.249 17.188 10.844 1 93.62 106 PHE A C 1
ATOM 852 O O . PHE A 1 106 ? 0.908 16.297 11.625 1 93.62 106 PHE A O 1
ATOM 859 N N . VAL A 1 107 ? 2.305 17.094 10.07 1 94 107 VAL A N 1
ATOM 860 C CA . VAL A 1 107 ? 3.141 15.891 10.078 1 94 107 VAL A CA 1
ATOM 861 C C . VAL A 1 107 ? 3.768 15.711 11.453 1 94 107 VAL A C 1
ATOM 863 O O . VAL A 1 107 ? 3.91 14.578 11.938 1 94 107 VAL A O 1
ATOM 866 N N . LYS A 1 108 ? 4.152 16.828 12.117 1 93.5 108 LYS A N 1
ATOM 867 C CA . LYS A 1 108 ? 4.656 16.734 13.484 1 93.5 108 LYS A CA 1
ATOM 868 C C . LYS A 1 108 ? 3.602 16.156 14.422 1 93.5 108 LYS A C 1
ATOM 870 O O . LYS A 1 108 ? 3.91 15.305 15.258 1 93.5 108 LYS A O 1
ATOM 875 N N . HIS A 1 109 ? 2.422 16.578 14.234 1 93.31 109 HIS A N 1
ATOM 876 C CA . HIS A 1 109 ? 1.32 16.047 15.039 1 93.31 109 HIS A CA 1
ATOM 877 C C . HIS A 1 109 ? 1.091 14.57 14.766 1 93.31 109 HIS A C 1
ATOM 879 O O . HIS A 1 109 ? 0.957 13.781 15.703 1 93.31 109 HIS A O 1
ATOM 885 N N . LEU A 1 110 ? 1.041 14.242 13.508 1 92.38 110 LEU A N 1
ATOM 886 C CA . LEU A 1 110 ? 0.815 12.852 13.117 1 92.38 110 LEU A CA 1
ATOM 887 C C . LEU A 1 110 ? 1.867 11.938 13.734 1 92.38 110 LEU A C 1
ATOM 889 O O . LEU A 1 110 ? 1.552 10.828 14.164 1 92.38 110 LEU A O 1
ATOM 893 N N . ARG A 1 111 ? 3.086 12.359 13.781 1 89.81 111 ARG A N 1
ATOM 894 C CA . ARG A 1 111 ? 4.188 11.562 14.305 1 89.81 111 ARG A CA 1
ATOM 895 C C . ARG A 1 111 ? 3.99 11.273 15.789 1 89.81 111 ARG A C 1
ATOM 897 O O . ARG A 1 111 ? 4.469 10.258 16.297 1 89.81 111 ARG A O 1
ATOM 904 N N . THR A 1 112 ? 3.34 12.086 16.516 1 89.56 112 THR A N 1
ATOM 905 C CA . THR A 1 112 ? 3.088 11.852 17.938 1 89.56 112 THR A CA 1
ATOM 906 C C . THR A 1 112 ? 2.076 10.727 18.125 1 89.56 112 THR A C 1
ATOM 908 O O . THR A 1 112 ? 1.993 10.133 19.203 1 89.56 112 THR A O 1
ATOM 911 N N . LEU A 1 113 ? 1.272 10.453 17.062 1 86.31 113 LEU A N 1
ATOM 912 C CA . LEU A 1 113 ? 0.245 9.414 17.125 1 86.31 113 LEU A CA 1
ATOM 913 C C . LEU A 1 113 ? 0.815 8.055 16.734 1 86.31 113 LEU A C 1
ATOM 915 O O . LEU A 1 113 ? 0.24 7.02 17.062 1 86.31 113 LEU A O 1
ATOM 919 N N . LEU A 1 114 ? 1.889 7.98 15.914 1 78.06 114 LEU A N 1
ATOM 920 C CA . LEU A 1 114 ? 2.447 6.77 15.32 1 78.06 114 LEU A CA 1
ATOM 921 C C . LEU A 1 114 ? 3.156 5.926 16.375 1 78.06 114 LEU A C 1
ATOM 923 O O . LEU A 1 114 ? 3.062 4.699 16.359 1 78.06 114 LEU A O 1
ATOM 927 N N . PRO A 1 115 ? 4.07 6.422 17.203 1 61.47 115 PRO A N 1
ATOM 928 C CA . PRO A 1 115 ? 4.742 5.617 18.219 1 61.47 115 PRO A CA 1
ATOM 929 C C . PRO A 1 115 ? 3.762 4.859 19.109 1 61.47 115 PRO A C 1
ATOM 931 O O . PRO A 1 115 ? 4.09 3.785 19.625 1 61.47 115 PRO A O 1
ATOM 934 N N . LYS A 1 116 ? 2.629 5.312 19.266 1 55.94 116 LYS A N 1
ATOM 935 C CA . LYS A 1 116 ? 1.619 4.754 20.156 1 55.94 116 LYS A CA 1
ATOM 936 C C . LYS A 1 116 ? 0.855 3.617 19.484 1 55.94 116 LYS A C 1
ATOM 938 O O . LYS A 1 116 ? 0.299 2.752 20.172 1 55.94 116 LYS A O 1
ATOM 943 N N . THR A 1 117 ? 1.004 3.58 18.188 1 54.16 117 THR A N 1
ATOM 944 C CA . THR A 1 117 ? 0.131 2.625 17.516 1 54.16 117 THR A CA 1
ATOM 945 C C . THR A 1 117 ? 0.95 1.609 16.719 1 54.16 117 THR A C 1
ATOM 947 O O . THR A 1 117 ? 1.955 1.962 16.094 1 54.16 117 THR A O 1
ATOM 950 N N . SER A 1 118 ? 0.876 0.37 16.969 1 60.97 118 SER A N 1
ATOM 951 C CA . SER A 1 118 ? 1.438 -0.737 16.203 1 60.97 118 SER A CA 1
ATOM 952 C C . SER A 1 118 ? 0.698 -0.927 14.875 1 60.97 118 SER A C 1
ATOM 954 O O . SER A 1 118 ? 1.06 -1.791 14.078 1 60.97 118 SER A O 1
ATOM 956 N N . GLY A 1 119 ? -0.195 0.024 14.664 1 70.75 119 GLY A N 1
ATOM 957 C CA . GLY A 1 119 ? -1.047 -0.224 13.508 1 70.75 119 GLY A CA 1
ATOM 958 C C . GLY A 1 119 ? -0.647 0.58 12.289 1 70.75 119 GLY A C 1
ATOM 959 O O . GLY A 1 119 ? 0.259 1.414 12.352 1 70.75 119 GLY A O 1
ATOM 960 N N . ARG A 1 120 ? -1.245 0.347 11.203 1 82.88 120 ARG A N 1
ATOM 961 C CA . ARG A 1 120 ? -0.982 0.954 9.906 1 82.88 120 ARG A CA 1
ATOM 962 C C . ARG A 1 120 ? -1.737 2.27 9.75 1 82.88 120 ARG A C 1
ATOM 964 O O . ARG A 1 120 ? -2.773 2.475 10.391 1 82.88 120 ARG A O 1
ATOM 971 N N . ILE A 1 121 ? -1.162 3.139 9.016 1 91.69 121 ILE A N 1
ATOM 972 C CA . ILE A 1 121 ? -1.807 4.402 8.68 1 91.69 121 ILE A CA 1
ATOM 973 C C . ILE A 1 121 ? -2.305 4.359 7.238 1 91.69 121 ILE A C 1
ATOM 975 O O . ILE A 1 121 ? -1.601 3.881 6.344 1 91.69 121 ILE A O 1
ATOM 979 N N . VAL A 1 122 ? -3.488 4.789 7.066 1 94.56 122 VAL A N 1
ATOM 980 C CA . VAL A 1 122 ? -4.016 5.008 5.723 1 94.56 122 VAL A CA 1
ATOM 981 C C . VAL A 1 122 ? -4.133 6.504 5.449 1 94.56 122 VAL A C 1
ATOM 983 O O . VAL A 1 122 ? -4.719 7.242 6.246 1 94.56 122 VAL A O 1
ATOM 986 N N . TYR A 1 123 ? -3.523 6.938 4.355 1 95 123 TYR A N 1
ATOM 987 C CA . TYR A 1 123 ? -3.676 8.305 3.861 1 95 123 TYR A CA 1
ATOM 988 C C . TYR A 1 123 ? -4.637 8.352 2.678 1 95 123 TYR A C 1
ATOM 990 O O . TYR A 1 123 ? -4.5 7.578 1.728 1 95 123 TYR A O 1
ATOM 998 N N . THR A 1 124 ? -5.57 9.242 2.775 1 94.06 124 THR A N 1
ATOM 999 C CA . THR A 1 124 ? -6.508 9.375 1.664 1 94.06 124 THR A CA 1
ATOM 1000 C C . THR A 1 124 ? -6.562 10.82 1.178 1 94.06 124 THR A C 1
ATOM 1002 O O . THR A 1 124 ? -6.516 11.758 1.981 1 94.06 124 THR A O 1
ATOM 1005 N N . CYS A 1 125 ? -6.574 11.008 -0.081 1 92.06 125 CYS A N 1
ATOM 1006 C CA . CYS A 1 125 ? -6.918 12.25 -0.768 1 92.06 125 CYS A CA 1
ATOM 1007 C C . CYS A 1 125 ? -7.637 11.961 -2.08 1 92.06 125 CYS A C 1
ATOM 1009 O O . CYS A 1 125 ? -7.988 10.812 -2.363 1 92.06 125 CYS A O 1
ATOM 1011 N N . ARG A 1 126 ? -8 12.953 -2.838 1 88.12 126 ARG A N 1
ATOM 1012 C CA . ARG A 1 126 ? -8.852 12.789 -4.016 1 88.12 126 ARG A CA 1
ATOM 1013 C C . ARG A 1 126 ? -8.352 11.648 -4.895 1 88.12 126 ARG A C 1
ATOM 1015 O O . ARG A 1 126 ? -9.117 10.742 -5.234 1 88.12 126 ARG A O 1
ATOM 1022 N N . ASN A 1 127 ? -7.066 11.742 -5.289 1 89.62 127 ASN A N 1
ATOM 1023 C CA . ASN A 1 127 ? -6.539 10.734 -6.207 1 89.62 127 ASN A CA 1
ATOM 1024 C C . ASN A 1 127 ? -5.551 9.805 -5.512 1 89.62 127 ASN A C 1
ATOM 1026 O O . ASN A 1 127 ? -4.961 8.93 -6.148 1 89.62 127 ASN A O 1
ATOM 1030 N N . GLY A 1 128 ? -5.301 10 -4.266 1 91.62 128 GLY A N 1
ATOM 1031 C CA . GLY A 1 128 ? -4.426 9.141 -3.479 1 91.62 128 GLY A CA 1
ATOM 1032 C C . GLY A 1 128 ? -2.957 9.336 -3.795 1 91.62 128 GLY A C 1
ATOM 1033 O O . GLY A 1 128 ? -2.141 8.445 -3.557 1 91.62 128 GLY A O 1
ATOM 1034 N N . ALA A 1 129 ? -2.551 10.531 -4.301 1 92.56 129 ALA A N 1
ATOM 1035 C CA . ALA A 1 129 ? -1.174 10.609 -4.781 1 92.56 129 ALA A CA 1
ATOM 1036 C C . ALA A 1 129 ? -0.545 11.953 -4.438 1 92.56 129 ALA A C 1
ATOM 1038 O O . ALA A 1 129 ? 0.681 12.086 -4.406 1 92.56 129 ALA A O 1
ATOM 1039 N N . GLU A 1 130 ? -1.332 12.938 -4.184 1 90.44 130 GLU A N 1
ATOM 1040 C CA . GLU A 1 130 ? -0.784 14.281 -4.02 1 90.44 130 GLU A CA 1
ATOM 1041 C C . GLU A 1 130 ? -0.557 14.609 -2.547 1 90.44 130 GLU A C 1
ATOM 1043 O O . GLU A 1 130 ? 0.503 14.312 -1.995 1 90.44 130 GLU A O 1
ATOM 1048 N N . PHE A 1 131 ? -1.664 15.164 -1.845 1 89.5 131 PHE A N 1
ATOM 1049 C CA . PHE A 1 131 ? -1.501 15.562 -0.451 1 89.5 131 PHE A CA 1
ATOM 1050 C C . PHE A 1 131 ? -1.149 14.367 0.419 1 89.5 131 PHE A C 1
ATOM 1052 O O . PHE A 1 131 ? -0.286 14.453 1.293 1 89.5 131 PHE A O 1
ATOM 1059 N N . SER A 1 132 ? -1.863 13.352 0.171 1 92.19 132 SER A N 1
ATOM 1060 C CA . SER A 1 132 ? -1.566 12.133 0.923 1 92.19 132 SER A CA 1
ATOM 1061 C C . SER A 1 132 ? -0.141 11.656 0.664 1 92.19 132 SER A C 1
ATOM 1063 O O . SER A 1 132 ? 0.556 11.234 1.589 1 92.19 132 SER A O 1
ATOM 1065 N N . GLY A 1 133 ? 0.325 11.75 -0.585 1 93.94 133 GLY A N 1
ATOM 1066 C CA . GLY A 1 133 ? 1.696 11.406 -0.928 1 93.94 133 GLY A CA 1
ATOM 1067 C C . GLY A 1 133 ? 2.723 12.273 -0.224 1 93.94 133 GLY A C 1
ATOM 1068 O O . GLY A 1 133 ? 3.732 11.773 0.27 1 93.94 133 GLY A O 1
ATOM 1069 N N . LEU A 1 134 ? 2.49 13.555 -0.19 1 94.69 134 LEU A N 1
ATOM 1070 C CA . LEU A 1 134 ? 3.391 14.484 0.483 1 94.69 134 LEU A CA 1
ATOM 1071 C C . LEU A 1 134 ? 3.496 14.156 1.97 1 94.69 134 LEU A C 1
ATOM 1073 O O . LEU A 1 134 ? 4.598 14.109 2.521 1 94.69 134 LEU A O 1
ATOM 1077 N N . ALA A 1 135 ? 2.391 13.922 2.578 1 94.25 135 ALA A N 1
ATOM 1078 C CA . ALA A 1 135 ? 2.389 13.609 4.004 1 94.25 135 ALA A CA 1
ATOM 1079 C C . ALA A 1 135 ? 3.156 12.32 4.289 1 94.25 135 ALA A C 1
ATOM 1081 O O . ALA A 1 135 ? 3.975 12.273 5.211 1 94.25 135 ALA A O 1
ATOM 1082 N N . CYS A 1 136 ? 2.832 11.375 3.516 1 93.94 136 CYS A N 1
ATOM 1083 C CA . CYS A 1 136 ? 3.514 10.094 3.662 1 93.94 136 CYS A CA 1
ATOM 1084 C C . CYS A 1 136 ? 5.016 10.25 3.469 1 93.94 136 CYS A C 1
ATOM 1086 O O . CYS A 1 136 ? 5.805 9.742 4.27 1 93.94 136 CYS A O 1
ATOM 1088 N N . ALA A 1 137 ? 5.445 10.914 2.424 1 95.06 137 ALA A N 1
ATOM 1089 C CA . ALA A 1 137 ? 6.863 11.148 2.146 1 95.06 137 ALA A CA 1
ATOM 1090 C C . ALA A 1 137 ? 7.535 11.875 3.307 1 95.06 137 ALA A C 1
ATOM 1092 O O . ALA A 1 137 ? 8.648 11.516 3.707 1 95.06 137 ALA A O 1
ATOM 1093 N N . LEU A 1 138 ? 6.887 12.805 3.822 1 95.31 138 LEU A N 1
ATOM 1094 C CA . LEU A 1 138 ? 7.469 13.633 4.871 1 95.31 138 LEU A CA 1
ATOM 1095 C C . LEU A 1 138 ? 7.66 12.828 6.152 1 95.31 138 LEU A C 1
ATOM 1097 O O . LEU A 1 138 ? 8.656 13 6.859 1 95.31 138 LEU A O 1
ATOM 1101 N N . ILE A 1 139 ? 6.66 11.977 6.449 1 91.94 139 ILE A N 1
ATOM 1102 C CA . ILE A 1 139 ? 6.816 11.117 7.613 1 91.94 139 ILE A CA 1
ATOM 1103 C C . ILE A 1 139 ? 8.086 10.273 7.473 1 91.94 139 ILE A C 1
ATOM 1105 O O . ILE A 1 139 ? 8.898 10.203 8.398 1 91.94 139 ILE A O 1
ATOM 1109 N N . LEU A 1 140 ? 8.281 9.727 6.309 1 88.38 140 LEU A N 1
ATOM 1110 C CA . LEU A 1 140 ? 9.438 8.883 6.055 1 88.38 140 LEU A CA 1
ATOM 1111 C C . LEU A 1 140 ? 10.727 9.695 6.086 1 88.38 140 LEU A C 1
ATOM 1113 O O . LEU A 1 140 ? 11.719 9.266 6.676 1 88.38 140 LEU A O 1
ATOM 1117 N N . LEU A 1 141 ? 10.727 10.812 5.516 1 92.75 141 LEU A N 1
ATOM 1118 C CA . LEU A 1 141 ? 11.914 11.656 5.43 1 92.75 141 LEU A CA 1
ATOM 1119 C C . LEU A 1 141 ? 12.32 12.164 6.809 1 92.75 141 LEU A C 1
ATOM 1121 O O . LEU A 1 141 ? 13.508 12.172 7.148 1 92.75 141 LEU A O 1
ATOM 1125 N N . LEU A 1 142 ? 11.367 12.594 7.559 1 91.5 142 LEU A N 1
ATOM 1126 C CA . LEU A 1 142 ? 11.672 13.094 8.891 1 91.5 142 LEU A CA 1
ATOM 1127 C C . LEU A 1 142 ? 12.188 11.977 9.789 1 91.5 142 LEU A C 1
ATOM 1129 O O . LEU A 1 142 ? 13.078 12.195 10.609 1 91.5 142 LEU A O 1
ATOM 1133 N N . ASP A 1 143 ? 11.609 10.836 9.609 1 85.31 143 ASP A N 1
ATOM 1134 C CA . ASP A 1 143 ? 12.102 9.688 10.359 1 85.31 143 ASP A CA 1
ATOM 1135 C C . ASP A 1 143 ? 13.562 9.391 10.023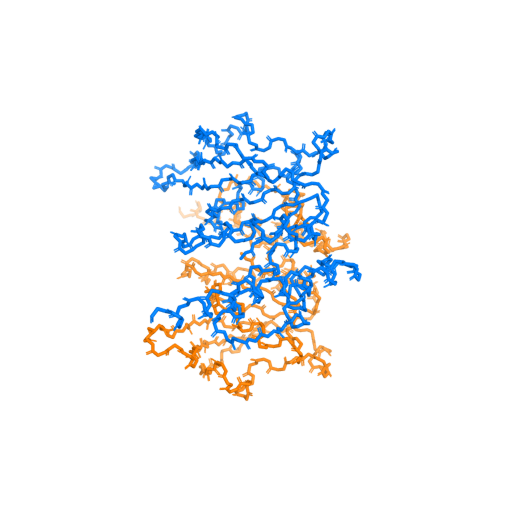 1 85.31 143 ASP A C 1
ATOM 1137 O O . ASP A 1 143 ? 14.367 9.109 10.914 1 85.31 143 ASP A O 1
ATOM 1141 N N . ARG A 1 144 ? 13.852 9.438 8.781 1 83.25 144 ARG A N 1
ATOM 1142 C CA . ARG A 1 144 ? 15.219 9.195 8.336 1 83.25 144 ARG A CA 1
ATOM 1143 C C . ARG A 1 144 ? 16.156 10.281 8.836 1 83.25 144 ARG A C 1
ATOM 1145 O O . ARG A 1 144 ? 17.297 10 9.219 1 83.25 144 ARG A O 1
ATOM 1152 N N . LEU A 1 145 ? 15.703 11.422 8.773 1 87.12 145 LEU A N 1
ATOM 1153 C CA . LEU A 1 145 ? 16.5 12.547 9.242 1 87.12 145 LEU A CA 1
ATOM 1154 C C . LEU A 1 145 ? 16.812 12.406 10.727 1 87.12 145 LEU A C 1
ATOM 1156 O O . LEU A 1 145 ? 17.953 12.586 11.148 1 87.12 145 LEU A O 1
ATOM 1160 N N . ASP A 1 146 ? 15.859 12.07 11.453 1 85.25 146 ASP A N 1
ATOM 1161 C CA . ASP A 1 146 ? 16.016 11.992 12.898 1 85.25 146 ASP A CA 1
ATOM 1162 C C . ASP A 1 146 ? 16.875 10.789 13.297 1 85.25 146 ASP A C 1
ATOM 1164 O O . ASP A 1 146 ? 17.641 10.859 14.258 1 85.25 146 ASP A O 1
ATOM 1168 N N . ASN A 1 147 ? 16.766 9.75 12.523 1 77.38 147 ASN A N 1
ATOM 1169 C CA . ASN A 1 147 ? 17.406 8.508 12.938 1 77.38 147 ASN A CA 1
ATOM 1170 C C . ASN A 1 147 ? 18.75 8.305 12.242 1 77.38 147 ASN A C 1
ATOM 1172 O O . ASN A 1 147 ? 19.672 7.738 12.828 1 77.38 147 ASN A O 1
ATOM 1176 N N . ASP A 1 148 ? 18.812 8.742 10.977 1 75.62 148 ASP A N 1
ATOM 1177 C CA . ASP A 1 148 ? 20 8.422 10.18 1 75.62 148 ASP A CA 1
ATOM 1178 C C . ASP A 1 148 ? 20.734 9.688 9.766 1 75.62 148 ASP A C 1
ATOM 1180 O O . ASP A 1 148 ? 21.812 9.617 9.156 1 75.62 148 ASP A O 1
ATOM 1184 N N . GLN A 1 149 ? 20.219 10.812 10.125 1 80.12 149 GLN A N 1
ATOM 1185 C CA . GLN A 1 149 ? 20.797 12.078 9.688 1 80.12 149 GLN A CA 1
ATOM 1186 C C . GLN A 1 149 ? 21.016 12.094 8.18 1 80.12 149 GLN A C 1
ATOM 1188 O O . GLN A 1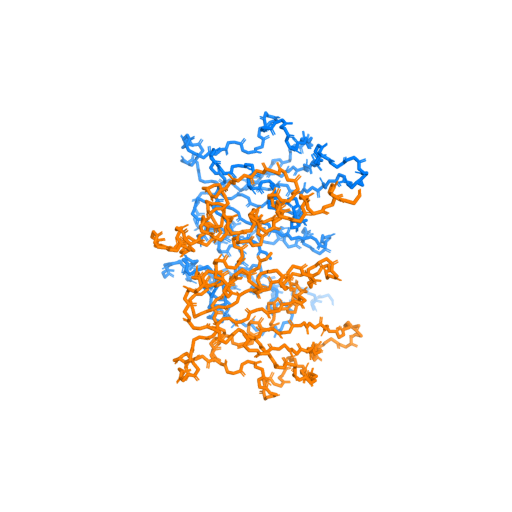 149 ? 22.078 12.516 7.703 1 80.12 149 GLN A O 1
ATOM 1193 N N . CYS A 1 150 ? 20.125 11.508 7.48 1 78.81 150 CYS A N 1
ATOM 1194 C CA . CYS A 1 150 ? 20.203 11.344 6.035 1 78.81 150 CYS A CA 1
ATOM 1195 C C . CYS A 1 150 ? 19.016 12.016 5.344 1 78.81 150 CYS A C 1
ATOM 1197 O O . CYS A 1 150 ? 17.875 11.828 5.75 1 78.81 150 CYS A O 1
ATOM 1199 N N . LEU A 1 151 ? 19.422 12.961 4.457 1 82 151 LEU A N 1
ATOM 1200 C CA . LEU A 1 151 ? 18.422 13.562 3.588 1 82 151 LEU A CA 1
ATOM 1201 C C . LEU A 1 151 ? 18.297 12.789 2.277 1 82 151 LEU A C 1
ATOM 1203 O O . LEU A 1 151 ? 19.109 12.984 1.363 1 82 151 LEU A O 1
ATOM 1207 N N . ALA A 1 152 ? 17.391 11.945 2.09 1 86.62 152 ALA A N 1
ATOM 1208 C CA . ALA A 1 152 ? 17.281 11.039 0.952 1 86.62 152 ALA A CA 1
ATOM 1209 C C . ALA A 1 152 ? 15.984 11.266 0.182 1 86.62 152 ALA A C 1
ATOM 1211 O O . ALA A 1 152 ? 15.25 10.32 -0.101 1 86.62 152 ALA A O 1
ATOM 1212 N N . VAL A 1 153 ? 15.812 12.547 -0.225 1 93.88 153 VAL A N 1
ATOM 1213 C CA . VAL A 1 153 ? 14.555 12.906 -0.867 1 93.88 153 VAL A CA 1
ATOM 1214 C C . VAL A 1 153 ? 14.383 12.094 -2.152 1 93.88 153 VAL A C 1
ATOM 1216 O O . VAL A 1 153 ? 13.359 11.43 -2.342 1 93.88 153 VAL A O 1
ATOM 1219 N N . PRO A 1 154 ? 15.438 12.047 -3.053 1 92.69 154 PRO A N 1
ATOM 1220 C CA . PRO A 1 154 ? 15.258 11.281 -4.285 1 92.69 154 PRO A CA 1
ATOM 1221 C C . PRO A 1 154 ? 14.977 9.797 -4.027 1 92.69 154 PRO A C 1
ATOM 1223 O O . PRO A 1 154 ? 14.125 9.203 -4.688 1 92.69 154 PRO A O 1
ATOM 1226 N N . LEU A 1 155 ? 15.602 9.305 -3.082 1 88.12 155 LEU A N 1
ATOM 1227 C CA . LEU A 1 155 ? 15.438 7.891 -2.764 1 88.12 155 LEU A CA 1
ATOM 1228 C C . LEU A 1 155 ? 14.055 7.617 -2.191 1 88.12 155 LEU A C 1
ATOM 1230 O O . LEU A 1 155 ? 13.398 6.645 -2.574 1 88.12 155 LEU A O 1
ATOM 1234 N N . THR A 1 156 ? 13.664 8.406 -1.286 1 91.31 156 THR A N 1
ATOM 1235 C CA . THR A 1 156 ? 12.367 8.234 -0.64 1 91.31 156 THR A CA 1
ATOM 1236 C C . THR A 1 156 ? 11.234 8.383 -1.652 1 91.31 156 THR A C 1
ATOM 1238 O O . THR A 1 156 ? 10.305 7.57 -1.678 1 91.31 156 THR A O 1
ATOM 1241 N N . VAL A 1 157 ? 11.32 9.375 -2.471 1 94.12 157 VAL A N 1
ATOM 1242 C CA . VAL A 1 157 ? 10.297 9.609 -3.49 1 94.12 157 VAL A CA 1
ATOM 1243 C C . VAL A 1 157 ? 10.305 8.453 -4.492 1 94.12 157 VAL A C 1
ATOM 1245 O O . VAL A 1 157 ? 9.242 7.98 -4.906 1 94.12 157 VAL A O 1
ATOM 1248 N N . GLY A 1 158 ? 11.461 8.023 -4.855 1 91.94 158 GLY A N 1
ATOM 1249 C CA . GLY A 1 158 ? 11.562 6.879 -5.742 1 91.94 158 GLY A CA 1
ATOM 1250 C C . GLY A 1 158 ? 10.914 5.629 -5.18 1 91.94 158 GLY A C 1
ATOM 1251 O O . GLY A 1 158 ? 10.227 4.902 -5.895 1 91.94 158 GLY A O 1
ATOM 1252 N N . ALA A 1 159 ? 11.156 5.453 -3.92 1 89.06 159 ALA A N 1
ATOM 1253 C CA . ALA A 1 159 ? 10.562 4.293 -3.26 1 89.06 159 ALA A CA 1
ATOM 1254 C C . ALA A 1 159 ? 9.039 4.387 -3.246 1 89.06 159 ALA A C 1
ATOM 1256 O O . ALA A 1 159 ? 8.344 3.398 -3.5 1 89.06 159 ALA A O 1
ATOM 1257 N N . LEU A 1 160 ? 8.5 5.484 -2.951 1 93.5 160 LEU A N 1
ATOM 1258 C CA . LEU A 1 160 ? 7.059 5.68 -2.945 1 93.5 160 LEU A CA 1
ATOM 1259 C C . LEU A 1 160 ? 6.477 5.496 -4.344 1 93.5 160 LEU A C 1
ATOM 1261 O O . LEU A 1 160 ? 5.418 4.883 -4.504 1 93.5 160 LEU A O 1
ATOM 1265 N N . LYS A 1 161 ? 7.219 5.969 -5.348 1 94.12 161 LYS A N 1
ATOM 1266 C CA . LYS A 1 161 ? 6.75 5.871 -6.727 1 94.12 161 LYS A CA 1
ATOM 1267 C C . LYS A 1 161 ? 6.762 4.426 -7.211 1 94.12 161 LYS A C 1
ATOM 1269 O O . LYS A 1 161 ? 6.02 4.066 -8.125 1 94.12 161 LYS A O 1
ATOM 1274 N N . SER A 1 162 ? 7.629 3.643 -6.582 1 92.69 162 SER A N 1
ATOM 1275 C CA . SER A 1 162 ? 7.645 2.23 -6.953 1 92.69 162 SER A CA 1
ATOM 1276 C C . SER A 1 162 ? 6.359 1.533 -6.527 1 92.69 162 SER A C 1
ATOM 1278 O O . SER A 1 162 ? 6.004 0.485 -7.07 1 92.69 162 SER A O 1
ATOM 1280 N N . ILE A 1 163 ? 5.676 2.08 -5.539 1 92.38 163 ILE A N 1
ATOM 1281 C CA . ILE A 1 163 ? 4.426 1.532 -5.023 1 92.38 163 ILE A CA 1
ATOM 1282 C C . ILE A 1 163 ? 3.242 2.234 -5.684 1 92.38 163 ILE A C 1
ATOM 1284 O O . ILE A 1 163 ? 2.291 1.581 -6.117 1 92.38 163 ILE A O 1
ATOM 1288 N N . ARG A 1 164 ? 3.359 3.486 -5.848 1 94.38 164 ARG A N 1
ATOM 1289 C CA . ARG A 1 164 ? 2.338 4.312 -6.484 1 94.38 164 ARG A CA 1
ATOM 1290 C C . ARG A 1 164 ? 2.967 5.352 -7.402 1 94.38 164 ARG A C 1
ATOM 1292 O O . ARG A 1 164 ? 3.289 6.461 -6.965 1 94.38 164 ARG A O 1
ATOM 1299 N N . PRO A 1 165 ? 2.982 5.113 -8.641 1 94.38 165 PRO A N 1
ATOM 1300 C CA . PRO A 1 165 ? 3.789 5.895 -9.586 1 94.38 165 PRO A CA 1
ATOM 1301 C C . PRO A 1 165 ? 3.346 7.352 -9.68 1 94.38 165 PRO A C 1
ATOM 1303 O O . PRO A 1 165 ? 4.137 8.219 -10.055 1 94.38 165 PRO A O 1
ATOM 1306 N N . GLN A 1 166 ? 2.18 7.637 -9.234 1 95 166 GLN A N 1
ATOM 1307 C CA . GLN A 1 166 ? 1.641 8.977 -9.453 1 95 166 GLN A CA 1
ATOM 1308 C C . GLN A 1 166 ? 1.92 9.883 -8.258 1 95 166 GLN A C 1
ATOM 1310 O O . GLN A 1 166 ? 1.515 11.047 -8.242 1 95 166 GLN A O 1
ATOM 1315 N N . VAL A 1 167 ? 2.67 9.391 -7.312 1 96.38 167 VAL A N 1
ATOM 1316 C CA . VAL A 1 167 ? 2.877 10.227 -6.133 1 96.38 167 VAL A CA 1
ATOM 1317 C C . VAL A 1 167 ? 3.857 11.352 -6.457 1 96.38 167 VAL A C 1
ATOM 1319 O O . VAL A 1 167 ? 4.77 11.172 -7.27 1 96.38 167 VAL A O 1
ATOM 1322 N N . ILE A 1 168 ? 3.623 12.531 -5.844 1 94.94 168 ILE A N 1
ATOM 1323 C CA . ILE A 1 168 ? 4.484 13.695 -6 1 94.94 168 ILE A CA 1
ATOM 1324 C C . ILE A 1 168 ? 4.793 13.914 -7.48 1 94.94 168 ILE A C 1
ATOM 1326 O O . ILE A 1 168 ? 5.957 13.859 -7.891 1 94.94 168 ILE A O 1
ATOM 1330 N N . PRO A 1 169 ? 3.748 14.266 -8.219 1 94.75 169 PRO A N 1
ATOM 1331 C CA . PRO A 1 169 ? 3.867 14.281 -9.68 1 94.75 169 PRO A CA 1
ATOM 1332 C C . PRO A 1 169 ? 4.512 15.562 -10.203 1 94.75 169 PRO A C 1
ATOM 1334 O O . PRO A 1 169 ? 4.941 15.609 -11.359 1 94.75 169 PRO A O 1
ATOM 1337 N N . THR A 1 170 ? 4.562 16.656 -9.461 1 95 170 THR A N 1
ATOM 1338 C CA . THR A 1 170 ? 5.027 17.938 -9.984 1 95 170 THR A CA 1
ATOM 1339 C C . THR A 1 170 ? 6.324 18.375 -9.305 1 95 170 THR A C 1
ATOM 1341 O O . THR A 1 170 ? 6.602 17.953 -8.172 1 95 170 THR A O 1
ATOM 1344 N N . LEU A 1 171 ? 7.023 19.25 -10.016 1 95.38 171 LEU A N 1
ATOM 1345 C CA . LEU A 1 171 ? 8.234 19.828 -9.453 1 95.38 171 LEU A CA 1
ATOM 1346 C C . LEU A 1 171 ? 7.914 20.688 -8.227 1 95.38 171 LEU A C 1
ATOM 1348 O O . LEU A 1 171 ? 8.695 20.719 -7.273 1 95.38 171 LEU A O 1
ATOM 1352 N N . THR A 1 172 ? 6.82 21.297 -8.289 1 94.44 172 THR A N 1
ATOM 1353 C CA . THR A 1 172 ? 6.418 22.125 -7.16 1 94.44 172 THR A CA 1
ATOM 1354 C C . THR A 1 172 ? 6.273 21.281 -5.891 1 94.44 172 THR A C 1
ATOM 1356 O O . THR A 1 172 ? 6.789 21.656 -4.836 1 94.44 172 THR A O 1
ATOM 1359 N N . GLN A 1 173 ? 5.613 20.156 -6.035 1 94.31 173 GLN A N 1
ATOM 1360 C CA . GLN A 1 173 ? 5.449 19.266 -4.887 1 94.31 173 GLN A CA 1
ATOM 1361 C C . GLN A 1 173 ? 6.789 18.703 -4.43 1 94.31 173 GLN A C 1
ATOM 1363 O O . GLN A 1 173 ? 7.035 18.562 -3.229 1 94.31 173 GLN A O 1
ATOM 1368 N N . TYR A 1 174 ? 7.605 18.469 -5.391 1 96.56 174 TYR A N 1
ATOM 1369 C CA . TYR A 1 174 ? 8.938 17.969 -5.066 1 96.56 174 TYR A CA 1
ATOM 1370 C C . TYR A 1 174 ? 9.734 19.016 -4.285 1 96.56 174 TYR A C 1
ATOM 1372 O O . TYR A 1 174 ? 10.375 18.688 -3.285 1 96.56 174 TYR A O 1
ATOM 1380 N N . LYS A 1 175 ? 9.633 20.203 -4.664 1 96.5 175 LYS A N 1
ATOM 1381 C CA . LYS A 1 175 ? 10.328 21.312 -4 1 96.5 175 LYS A CA 1
ATOM 1382 C C . LYS A 1 175 ? 9.789 21.531 -2.588 1 96.5 175 LYS A C 1
ATOM 1384 O O . LYS A 1 175 ? 10.547 21.906 -1.686 1 96.5 175 LYS A O 1
ATOM 1389 N N . ILE A 1 176 ? 8.562 21.281 -2.4 1 96 176 ILE A N 1
ATOM 1390 C CA . ILE A 1 176 ? 7.926 21.453 -1.098 1 96 176 ILE A CA 1
ATOM 1391 C C . ILE A 1 176 ? 8.594 20.531 -0.081 1 96 176 ILE A C 1
ATOM 1393 O O . ILE A 1 176 ? 8.758 20.891 1.085 1 96 176 ILE A O 1
ATOM 1397 N N . LEU A 1 177 ? 8.969 19.344 -0.495 1 96.94 177 LEU A N 1
ATOM 1398 C CA . LEU A 1 177 ? 9.648 18.422 0.405 1 96.94 177 LEU A CA 1
ATOM 1399 C C . LEU A 1 177 ? 10.93 19.047 0.948 1 96.94 177 LEU A C 1
ATOM 1401 O O . LEU A 1 177 ? 11.18 19 2.154 1 96.94 177 LEU A O 1
ATOM 1405 N N . TYR A 1 178 ? 11.656 19.688 0.072 1 96.38 178 TYR A N 1
ATOM 1406 C CA . TYR A 1 178 ? 12.906 20.312 0.5 1 96.38 178 TYR A CA 1
ATOM 1407 C C . TYR A 1 178 ? 12.625 21.516 1.403 1 96.38 178 TYR A C 1
ATOM 1409 O O . TYR A 1 178 ? 13.328 21.734 2.391 1 96.38 178 TYR A O 1
ATOM 1417 N N . GLN A 1 179 ? 11.711 22.266 1.086 1 95.94 179 GLN A N 1
ATOM 1418 C CA . GLN A 1 179 ? 11.352 23.422 1.892 1 95.94 179 GLN A CA 1
ATOM 1419 C C . GLN A 1 179 ? 10.992 23.016 3.318 1 95.94 179 GLN A C 1
ATOM 1421 O O . GLN A 1 179 ? 11.438 23.641 4.281 1 95.94 179 GLN A O 1
ATOM 1426 N N . ILE A 1 180 ? 10.25 22 3.385 1 96.06 180 ILE A N 1
ATOM 1427 C CA . ILE A 1 180 ? 9.781 21.562 4.695 1 96.06 180 ILE A CA 1
ATOM 1428 C C . ILE A 1 180 ? 10.945 20.969 5.484 1 96.06 180 ILE A C 1
ATOM 1430 O O . ILE A 1 180 ? 11.078 21.219 6.688 1 96.06 180 ILE A O 1
ATOM 1434 N N . LEU A 1 181 ? 11.789 20.25 4.848 1 95.44 181 LEU A N 1
ATOM 1435 C CA . LEU A 1 181 ? 12.953 19.672 5.52 1 95.44 181 LEU A CA 1
ATOM 1436 C C . LEU A 1 181 ? 13.883 20.766 6.027 1 95.44 181 LEU A C 1
ATOM 1438 O O . LEU A 1 181 ? 14.461 20.641 7.109 1 95.44 181 LEU A O 1
ATOM 1442 N N . ASP A 1 182 ? 13.992 21.797 5.23 1 93.5 182 ASP A N 1
ATOM 1443 C CA . ASP A 1 182 ? 14.789 22.938 5.652 1 93.5 182 ASP A CA 1
ATOM 1444 C C . ASP A 1 182 ? 14.203 23.578 6.906 1 93.5 182 ASP A C 1
ATOM 1446 O O . ASP A 1 182 ? 14.93 23.875 7.855 1 93.5 182 ASP A O 1
ATOM 1450 N N . ARG A 1 183 ? 12.969 23.75 6.941 1 93.81 183 ARG A N 1
ATOM 1451 C CA . ARG A 1 183 ? 12.289 24.344 8.086 1 93.81 183 ARG A CA 1
ATOM 1452 C C . ARG A 1 183 ? 12.414 23.453 9.32 1 93.81 183 ARG A C 1
ATOM 1454 O O . ARG A 1 183 ? 12.594 23.938 10.43 1 93.81 183 ARG A O 1
ATOM 1461 N N . TYR A 1 184 ? 12.258 22.203 9.055 1 94.19 184 TYR A N 1
ATOM 1462 C CA . TYR A 1 184 ? 12.359 21.234 10.141 1 94.19 184 TYR A CA 1
ATOM 1463 C C . TYR A 1 184 ? 13.742 21.266 10.773 1 94.19 184 TYR A C 1
ATOM 1465 O O . TYR A 1 184 ? 13.875 21.188 12 1 94.19 184 TYR A O 1
ATOM 1473 N N . ASN A 1 185 ? 14.781 21.328 10 1 87.69 185 ASN A N 1
ATOM 1474 C CA . ASN A 1 185 ? 16.156 21.359 10.477 1 87.69 185 ASN A CA 1
ATOM 1475 C C . ASN A 1 185 ? 16.438 22.641 11.258 1 87.69 185 ASN A C 1
ATOM 1477 O O . ASN A 1 185 ? 17.203 22.625 12.234 1 87.69 185 ASN A O 1
ATOM 1481 N N . GLU A 1 186 ? 15.906 23.703 10.898 1 86 186 GLU A N 1
ATOM 1482 C CA . GLU A 1 186 ? 16.094 24.984 11.586 1 86 186 GLU A CA 1
ATOM 1483 C C . GLU A 1 186 ? 15.469 24.953 12.977 1 86 186 GLU A C 1
ATOM 1485 O O . GLU A 1 186 ? 16.031 25.5 13.93 1 86 186 GLU A O 1
ATOM 1490 N N . THR A 1 187 ? 14.352 24.344 13.047 1 78.31 187 THR A N 1
ATOM 1491 C CA . THR A 1 187 ? 13.648 24.297 14.328 1 78.31 187 THR A CA 1
ATOM 1492 C C . THR A 1 187 ? 14.328 23.312 15.281 1 78.31 187 THR A C 1
ATOM 1494 O O . THR A 1 187 ? 14.32 23.516 16.5 1 78.31 187 THR A O 1
ATOM 1497 N N . SER A 1 188 ? 14.898 22.25 14.727 1 70.56 188 SER A N 1
ATOM 1498 C CA . SER A 1 188 ? 15.586 21.266 15.555 1 70.56 188 SER A CA 1
ATOM 1499 C C . SER A 1 188 ? 16.922 21.797 16.047 1 70.56 188 SER A C 1
ATOM 1501 O O . SER A 1 188 ? 17.344 21.5 17.172 1 70.56 188 SER A O 1
ATOM 1503 N N . SER A 1 189 ? 17.625 22.578 15.227 1 63.94 189 SER A N 1
ATOM 1504 C CA . SER A 1 189 ? 18.891 23.188 15.609 1 63.94 189 SER A CA 1
ATOM 1505 C C . SER A 1 189 ? 18.688 24.297 16.641 1 63.94 189 SER A C 1
ATOM 1507 O O . SER A 1 189 ? 19.516 24.484 17.531 1 63.94 189 SER A O 1
ATOM 1509 N N . SER A 1 190 ? 17.609 24.969 16.453 1 55.88 190 SER A N 1
ATOM 1510 C CA . SER A 1 190 ? 17.344 26.016 17.438 1 55.88 190 SER A CA 1
ATOM 1511 C C . SER A 1 190 ? 17.078 25.422 18.812 1 55.88 190 SER A C 1
ATOM 1513 O O . SER A 1 190 ? 17.406 26.047 19.828 1 55.88 190 SER A O 1
ATOM 1515 N N . TYR A 1 191 ? 16.562 24.203 18.781 1 50.88 191 TYR A N 1
ATOM 1516 C CA . TYR A 1 191 ? 16.344 23.562 20.078 1 50.88 191 TYR A CA 1
ATOM 1517 C C . TYR A 1 191 ? 17.656 23.047 20.656 1 50.88 191 TYR A C 1
ATOM 1519 O O . TYR A 1 191 ? 17.828 23.031 21.875 1 50.88 191 TYR A O 1
ATOM 1527 N N . SER A 1 192 ? 18.516 22.5 19.828 1 50.16 192 SER A N 1
ATOM 1528 C CA . SER A 1 192 ? 19.812 22.047 20.344 1 50.16 192 SER A CA 1
ATOM 1529 C C . SER A 1 192 ? 20.625 23.219 20.891 1 50.16 192 SER A C 1
ATOM 1531 O O . SER A 1 192 ? 21.359 23.078 21.875 1 50.16 192 SER A O 1
ATOM 1533 N N . ASN A 1 193 ? 20.578 24.344 20.25 1 47.62 193 ASN A N 1
ATOM 1534 C CA . ASN A 1 193 ? 21.328 25.469 20.766 1 47.62 193 ASN A CA 1
ATOM 1535 C C . ASN A 1 193 ? 20.719 26.016 22.047 1 47.62 193 ASN A C 1
ATOM 1537 O O . ASN A 1 193 ? 21.359 26.781 22.781 1 47.62 193 ASN A O 1
ATOM 1541 N N . LEU A 1 194 ? 19.484 25.781 22.266 1 43.41 194 LEU A N 1
ATOM 1542 C CA . LEU A 1 194 ? 18.922 26.281 23.516 1 43.41 194 LEU A CA 1
ATOM 1543 C C . LEU A 1 194 ? 19.328 25.406 24.688 1 43.41 194 LEU A C 1
ATOM 1545 O O . LEU A 1 194 ? 19.234 25.828 25.844 1 43.41 194 LEU A O 1
ATOM 1549 N N . GLY A 1 195 ? 19.672 24.188 24.453 1 45.06 195 GLY A N 1
ATOM 1550 C CA . GLY A 1 195 ? 20.125 23.344 25.547 1 45.06 195 GLY A CA 1
ATOM 1551 C C . GLY A 1 195 ? 21.516 23.703 26.031 1 45.06 195 GLY A C 1
ATOM 1552 O O . GLY A 1 195 ? 21.938 23.25 27.109 1 45.06 195 GLY A O 1
ATOM 1553 N N . ASP A 1 196 ? 22.344 24.125 25.188 1 44.44 196 ASP A N 1
ATOM 1554 C CA . ASP A 1 196 ? 23.688 24.391 25.688 1 44.44 196 ASP A CA 1
ATOM 1555 C C . ASP A 1 196 ? 23.734 25.656 26.516 1 44.44 196 ASP A C 1
ATOM 1557 O O . ASP A 1 196 ? 24.734 25.953 27.172 1 44.44 196 ASP A O 1
ATOM 1561 N N . HIS A 1 197 ? 22.828 26.562 26.344 1 39.06 197 HIS A N 1
ATOM 1562 C CA . HIS A 1 197 ? 23.016 27.75 27.172 1 39.06 197 HIS A CA 1
ATOM 1563 C C . HIS A 1 197 ? 22.422 27.562 28.562 1 39.06 197 HIS A C 1
ATOM 1565 O O . HIS A 1 197 ? 22.406 28.5 29.359 1 39.06 197 HIS A O 1
ATOM 1571 N N . LYS A 1 198 ? 22.047 26.328 28.984 1 32.62 198 LYS A N 1
ATOM 1572 C CA . LYS A 1 198 ? 21.891 26.312 30.422 1 32.62 198 LYS A CA 1
ATOM 1573 C C . LYS A 1 198 ? 23.172 25.859 31.109 1 32.62 198 LYS A C 1
ATOM 1575 O O . LYS A 1 198 ? 23.828 24.906 30.672 1 32.62 198 LYS A O 1
ATOM 1580 N N . GLN B 1 1 ? -1.499 -6.434 1.941 1 81.56 1 GLN B N 1
ATOM 1581 C CA . GLN B 1 1 ? -0.703 -6.754 0.762 1 81.56 1 GLN B CA 1
ATOM 1582 C C . GLN B 1 1 ? -0.139 -5.492 0.118 1 81.56 1 GLN B C 1
ATOM 1584 O O . GLN B 1 1 ? -0.797 -4.449 0.1 1 81.56 1 GLN B O 1
ATOM 1589 N N . ILE B 1 2 ? 1.095 -5.617 -0.31 1 87.75 2 ILE B N 1
ATOM 1590 C CA . ILE B 1 2 ? 1.76 -4.477 -0.935 1 87.75 2 ILE B CA 1
ATOM 1591 C C . ILE B 1 2 ? 2.129 -4.824 -2.375 1 87.75 2 ILE B C 1
ATOM 1593 O O . ILE B 1 2 ? 2.686 -5.891 -2.643 1 87.75 2 ILE B O 1
ATOM 1597 N N . LEU B 1 3 ? 1.722 -3.938 -3.307 1 94.25 3 LEU B N 1
ATOM 1598 C CA . LEU B 1 3 ? 2.146 -4.035 -4.699 1 94.25 3 LEU B CA 1
ATOM 1599 C C . LEU B 1 3 ? 3.26 -3.039 -5 1 94.25 3 LEU B C 1
ATOM 1601 O O . LEU B 1 3 ? 3.148 -1.857 -4.664 1 94.25 3 LEU B O 1
ATOM 1605 N N . THR B 1 4 ? 4.336 -3.488 -5.598 1 94.56 4 THR B N 1
ATOM 1606 C CA . THR B 1 4 ? 5.434 -2.604 -5.961 1 94.56 4 THR B CA 1
ATOM 1607 C C . THR B 1 4 ? 6.18 -3.143 -7.18 1 94.56 4 THR B C 1
ATOM 1609 O O . THR B 1 4 ? 6.102 -4.332 -7.488 1 94.56 4 THR B O 1
ATOM 1612 N N . GLN B 1 5 ? 6.836 -2.266 -7.93 1 94.12 5 GLN B N 1
ATOM 1613 C CA . GLN B 1 5 ? 7.68 -2.707 -9.031 1 94.12 5 GLN B CA 1
ATOM 1614 C C . GLN B 1 5 ? 8.914 -3.443 -8.523 1 94.12 5 GLN B C 1
ATOM 1616 O O . GLN B 1 5 ? 9.203 -3.424 -7.324 1 94.12 5 GLN B O 1
ATOM 1621 N N . LEU B 1 6 ? 9.578 -4.086 -9.398 1 92.75 6 LEU B N 1
ATOM 1622 C CA . LEU B 1 6 ? 10.859 -4.684 -9.047 1 92.75 6 LEU B CA 1
ATOM 1623 C C . LEU B 1 6 ? 11.844 -3.619 -8.57 1 92.75 6 LEU B C 1
ATOM 1625 O O . LEU B 1 6 ? 11.898 -2.523 -9.133 1 92.75 6 LEU B O 1
ATOM 1629 N N . PRO B 1 7 ? 12.555 -3.975 -7.469 1 91.62 7 PRO B N 1
ATOM 1630 C CA . PRO B 1 7 ? 13.516 -2.973 -7 1 91.62 7 PRO B CA 1
ATOM 1631 C C . PRO B 1 7 ? 14.57 -2.629 -8.047 1 91.62 7 PRO B C 1
ATOM 1633 O O . PRO B 1 7 ? 15.125 -3.525 -8.688 1 91.62 7 PRO B O 1
ATOM 1636 N N . LEU B 1 8 ? 14.75 -1.38 -8.219 1 90.19 8 LEU B N 1
ATOM 1637 C CA . LEU B 1 8 ? 15.812 -0.888 -9.086 1 90.19 8 LEU B CA 1
ATOM 1638 C C . LEU B 1 8 ? 17.141 -0.806 -8.336 1 90.19 8 LEU B C 1
ATOM 1640 O O . LEU B 1 8 ? 17.156 -0.839 -7.102 1 90.19 8 LEU B O 1
ATOM 1644 N N . THR B 1 9 ? 18.219 -0.658 -9.102 1 87.69 9 THR B N 1
ATOM 1645 C CA . THR B 1 9 ? 19.531 -0.504 -8.492 1 87.69 9 THR B CA 1
ATOM 1646 C C . THR B 1 9 ? 19.578 0.749 -7.621 1 87.69 9 THR B C 1
ATOM 1648 O O . THR B 1 9 ? 20.297 0.784 -6.617 1 87.69 9 THR B O 1
ATOM 1651 N N . THR B 1 10 ? 18.75 1.676 -7.883 1 84.88 10 THR B N 1
ATOM 1652 C CA . THR B 1 10 ? 18.766 2.947 -7.168 1 84.88 10 THR B CA 1
ATOM 1653 C C . THR B 1 10 ? 17.828 2.887 -5.957 1 84.88 10 THR B C 1
ATOM 1655 O O . THR B 1 10 ? 17.906 3.742 -5.074 1 84.88 10 THR B O 1
ATOM 1658 N N . THR B 1 11 ? 16.953 1.846 -5.914 1 87.25 11 THR B N 1
ATOM 1659 C CA . THR B 1 11 ? 15.969 1.881 -4.844 1 87.25 11 THR B CA 1
ATOM 1660 C C . THR B 1 11 ? 15.984 0.574 -4.055 1 87.25 11 THR B C 1
ATOM 1662 O O . THR B 1 11 ? 15.094 0.331 -3.234 1 87.25 11 THR B O 1
ATOM 1665 N N . VAL B 1 12 ? 16.969 -0.249 -4.27 1 88.81 12 VAL B N 1
ATOM 1666 C CA . VAL B 1 12 ? 17 -1.571 -3.654 1 88.81 12 VAL B CA 1
ATOM 1667 C C . VAL B 1 12 ? 17.078 -1.433 -2.137 1 88.81 12 VAL B C 1
ATOM 1669 O O . VAL B 1 12 ? 16.469 -2.219 -1.403 1 88.81 12 VAL B O 1
ATOM 1672 N N . ILE B 1 13 ? 17.75 -0.472 -1.659 1 82.31 13 ILE B N 1
ATOM 1673 C CA . ILE B 1 13 ? 17.859 -0.244 -0.222 1 82.31 13 ILE B CA 1
ATOM 1674 C C . ILE B 1 13 ? 16.5 0.133 0.35 1 82.31 13 ILE B C 1
ATOM 1676 O O . ILE B 1 13 ? 16.109 -0.35 1.416 1 82.31 13 ILE B O 1
ATOM 1680 N N . ASP B 1 14 ? 15.852 0.906 -0.384 1 82.38 14 ASP B N 1
ATOM 1681 C CA . ASP B 1 14 ? 14.516 1.32 0.048 1 82.38 14 ASP B CA 1
ATOM 1682 C C . ASP B 1 14 ? 13.547 0.141 0.049 1 82.38 14 ASP B C 1
ATOM 1684 O O . ASP B 1 14 ? 12.648 0.07 0.89 1 82.38 14 ASP B O 1
ATOM 1688 N N . PHE B 1 15 ? 13.734 -0.671 -0.88 1 89.38 15 PHE B N 1
ATOM 1689 C CA . PHE B 1 15 ? 12.914 -1.876 -0.929 1 89.38 15 PHE B CA 1
ATOM 1690 C C . PHE B 1 15 ? 13.078 -2.699 0.342 1 89.38 15 PHE B C 1
ATOM 1692 O O . PHE B 1 15 ? 12.094 -3.092 0.971 1 89.38 15 PHE B O 1
ATOM 1699 N N . TRP B 1 16 ? 14.266 -2.893 0.717 1 87.69 16 TRP B N 1
ATOM 1700 C CA . TRP B 1 16 ? 14.508 -3.713 1.899 1 87.69 16 TRP B CA 1
ATOM 1701 C C . TRP B 1 16 ? 14.094 -2.975 3.168 1 87.69 16 TRP B C 1
ATOM 1703 O O . TRP B 1 16 ? 13.648 -3.596 4.137 1 87.69 16 TRP B O 1
ATOM 1713 N N . ARG B 1 17 ? 14.25 -1.711 3.205 1 81.62 17 ARG B N 1
ATOM 1714 C CA . ARG B 1 17 ? 13.711 -0.933 4.316 1 81.62 17 ARG B CA 1
ATOM 1715 C C . ARG B 1 17 ? 12.203 -1.131 4.445 1 81.62 17 ARG B C 1
ATOM 1717 O O . ARG B 1 17 ? 11.688 -1.278 5.555 1 81.62 17 ARG B O 1
ATOM 1724 N N . LEU B 1 18 ? 11.531 -1.058 3.285 1 83.88 18 LEU B N 1
ATOM 1725 C CA . LEU B 1 18 ? 10.094 -1.292 3.254 1 83.88 18 LEU B CA 1
ATOM 1726 C C . LEU B 1 18 ? 9.758 -2.672 3.807 1 83.88 18 LEU B C 1
ATOM 1728 O O . LEU B 1 18 ? 8.883 -2.807 4.664 1 83.88 18 LEU B O 1
ATOM 1732 N N . VAL B 1 19 ? 10.492 -3.643 3.346 1 88.44 19 VAL B N 1
ATOM 1733 C CA . VAL B 1 19 ? 10.266 -5.027 3.756 1 88.44 19 VAL B CA 1
ATOM 1734 C C . VAL B 1 19 ? 10.445 -5.152 5.266 1 88.44 19 VAL B C 1
ATOM 1736 O O . VAL B 1 19 ? 9.641 -5.793 5.945 1 88.44 19 VAL B O 1
ATOM 1739 N N . HIS B 1 20 ? 11.438 -4.516 5.727 1 82.88 20 HIS B N 1
ATOM 1740 C CA . HIS B 1 20 ? 11.742 -4.582 7.148 1 82.88 20 HIS B CA 1
ATOM 1741 C C . HIS B 1 20 ? 10.734 -3.795 7.973 1 82.88 20 HIS B C 1
ATOM 1743 O O . HIS B 1 20 ? 10.188 -4.309 8.953 1 82.88 20 HIS B O 1
ATOM 1749 N N . GLN B 1 21 ? 10.453 -2.645 7.605 1 75.38 21 GLN B N 1
ATOM 1750 C CA . GLN B 1 21 ? 9.594 -1.732 8.352 1 75.38 21 GLN B CA 1
ATOM 1751 C C . GLN B 1 21 ? 8.156 -2.252 8.406 1 75.38 21 GLN B C 1
ATOM 1753 O O . GLN B 1 21 ? 7.465 -2.07 9.406 1 75.38 21 GLN B O 1
ATOM 1758 N N . TYR B 1 22 ? 7.738 -2.918 7.328 1 78.19 22 TYR B N 1
ATOM 1759 C CA . TYR B 1 22 ? 6.352 -3.363 7.25 1 78.19 22 TYR B CA 1
ATOM 1760 C C . TYR B 1 22 ? 6.227 -4.828 7.66 1 78.19 22 TYR B C 1
ATOM 1762 O O . TYR B 1 22 ? 5.176 -5.445 7.469 1 78.19 22 TYR B O 1
ATOM 1770 N N . ASN B 1 23 ? 7.25 -5.344 8.172 1 81.5 23 ASN B N 1
ATOM 1771 C CA . ASN B 1 23 ? 7.266 -6.715 8.664 1 81.5 23 ASN B CA 1
ATOM 1772 C C . ASN B 1 23 ? 6.703 -7.688 7.629 1 81.5 23 ASN B C 1
ATOM 1774 O O . ASN B 1 23 ? 5.77 -8.438 7.922 1 81.5 23 ASN B O 1
ATOM 1778 N N . VAL B 1 24 ? 7.293 -7.598 6.477 1 89.56 24 VAL B N 1
ATOM 1779 C CA . VAL B 1 24 ? 6.898 -8.461 5.371 1 89.56 24 VAL B CA 1
ATOM 1780 C C . VAL B 1 24 ? 7.363 -9.891 5.645 1 89.56 24 VAL B C 1
ATOM 1782 O O . VAL B 1 24 ? 8.516 -10.117 6.035 1 89.56 24 VAL B O 1
ATOM 1785 N N . HIS B 1 25 ? 6.418 -10.82 5.355 1 91.75 25 HI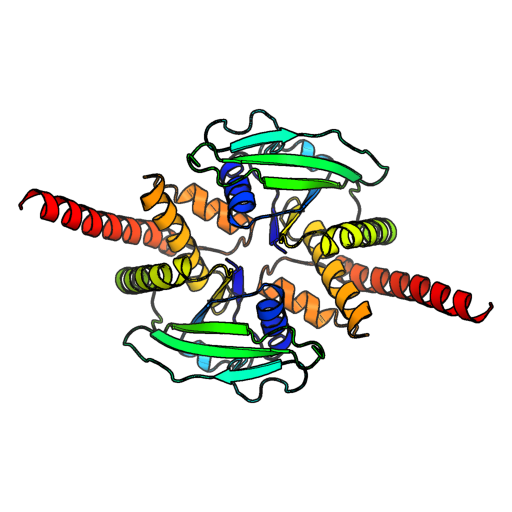S B N 1
ATOM 1786 C CA . HIS B 1 25 ? 6.754 -12.219 5.617 1 91.75 25 HIS B CA 1
ATOM 1787 C C . HIS B 1 25 ? 6.871 -13.016 4.32 1 91.75 25 HIS B C 1
ATOM 1789 O O . HIS B 1 25 ? 7.453 -14.102 4.305 1 91.75 25 HIS B O 1
ATOM 1795 N N . VAL B 1 26 ? 6.301 -12.531 3.332 1 94.69 26 VAL B N 1
ATOM 1796 C CA . VAL B 1 26 ? 6.379 -13.203 2.043 1 94.69 26 VAL B CA 1
ATOM 1797 C C . VAL B 1 26 ? 6.645 -12.188 0.939 1 94.69 26 VAL B C 1
ATOM 1799 O O . VAL B 1 26 ? 5.992 -11.141 0.881 1 94.69 26 VAL B O 1
ATOM 1802 N N . ILE B 1 27 ? 7.605 -12.43 0.131 1 95.31 27 ILE B N 1
ATOM 1803 C CA . ILE B 1 27 ? 7.844 -11.68 -1.096 1 95.31 27 ILE B CA 1
ATOM 1804 C C . ILE B 1 27 ? 7.543 -12.562 -2.307 1 95.31 27 ILE B C 1
ATOM 1806 O O . ILE B 1 27 ? 8.102 -13.648 -2.445 1 95.31 27 ILE B O 1
ATOM 1810 N N . VAL B 1 28 ? 6.676 -12.125 -3.113 1 95.38 28 VAL B N 1
ATOM 1811 C CA . VAL B 1 28 ? 6.383 -12.789 -4.379 1 95.38 28 VAL B CA 1
ATOM 1812 C C . VAL B 1 28 ? 6.934 -11.961 -5.535 1 95.38 28 VAL B C 1
ATOM 1814 O O . VAL B 1 28 ? 6.59 -10.781 -5.688 1 95.38 28 VAL B O 1
ATOM 1817 N N . SER B 1 29 ? 7.734 -12.617 -6.293 1 94.19 29 SER B N 1
ATOM 1818 C CA . SER B 1 29 ? 8.367 -11.914 -7.402 1 94.19 29 SER B CA 1
ATOM 1819 C C . SER B 1 29 ? 7.984 -12.539 -8.742 1 94.19 29 SER B C 1
ATOM 1821 O O . SER B 1 29 ? 8.273 -13.711 -8.992 1 94.19 29 SER B O 1
ATOM 1823 N N . PHE B 1 30 ? 7.293 -11.664 -9.508 1 91.19 30 PHE B N 1
ATOM 1824 C CA . PHE B 1 30 ? 6.992 -12.055 -10.883 1 91.19 30 PHE B CA 1
ATOM 1825 C C . PHE B 1 30 ? 8.016 -11.469 -11.852 1 91.19 30 PHE B C 1
ATOM 1827 O O . PHE B 1 30 ? 8.109 -10.242 -11.984 1 91.19 30 PHE B O 1
ATOM 1834 N N . GLU B 1 31 ? 8.953 -12.266 -12.25 1 80.38 31 GLU B N 1
ATOM 1835 C CA . GLU B 1 31 ? 9.992 -11.828 -13.172 1 80.38 31 GLU B CA 1
ATOM 1836 C C . GLU B 1 31 ? 9.812 -12.461 -14.547 1 80.38 31 GLU B C 1
ATOM 1838 O O . GLU B 1 31 ? 9.625 -13.68 -14.664 1 80.38 31 GLU B O 1
ATOM 1843 N N . LEU B 1 32 ? 9.664 -11.578 -15.539 1 66.25 32 LEU B N 1
ATOM 1844 C CA . LEU B 1 32 ? 9.734 -12.141 -16.891 1 66.25 32 LEU B CA 1
ATOM 1845 C C . LEU B 1 32 ? 11.18 -12.305 -17.344 1 66.25 32 LEU B C 1
ATOM 1847 O O . LEU B 1 32 ? 12.062 -11.57 -16.891 1 66.25 32 LEU B O 1
ATOM 1851 N N . ASP B 1 33 ? 11.414 -13.32 -18.031 1 60.09 33 ASP B N 1
ATOM 1852 C CA . ASP B 1 33 ? 12.75 -13.664 -18.516 1 60.09 33 ASP B CA 1
ATOM 1853 C C . ASP B 1 33 ? 13.492 -12.414 -19 1 60.09 33 ASP B C 1
ATOM 1855 O O . ASP B 1 33 ? 14.672 -12.234 -18.703 1 60.09 33 ASP B O 1
ATOM 1859 N N . ALA B 1 34 ? 12.828 -11.734 -19.734 1 57.72 34 ALA B N 1
ATOM 1860 C CA . ALA B 1 34 ? 13.445 -10.539 -20.312 1 57.72 34 ALA B CA 1
ATOM 1861 C C . ALA B 1 34 ? 13.844 -9.547 -19.234 1 57.72 34 ALA B C 1
ATOM 1863 O O . ALA B 1 34 ? 14.797 -8.781 -19.406 1 57.72 34 ALA B O 1
ATOM 1864 N N . ILE B 1 35 ? 13.25 -9.578 -18.141 1 62.75 35 ILE B N 1
ATOM 1865 C CA . ILE B 1 35 ? 13.477 -8.617 -17.062 1 62.75 35 ILE B CA 1
ATOM 1866 C C . ILE B 1 35 ? 14.773 -8.953 -16.328 1 62.75 35 ILE B C 1
ATOM 1868 O O . ILE B 1 35 ? 15.492 -8.055 -15.883 1 62.75 35 ILE B O 1
ATOM 1872 N N . SER B 1 36 ? 15.023 -10.133 -16.516 1 64.19 36 SER B N 1
ATOM 1873 C CA . SER B 1 36 ? 16.219 -10.578 -15.812 1 64.19 36 SER B CA 1
ATOM 1874 C C . SER B 1 36 ? 17.484 -10.023 -16.453 1 64.19 36 SER B C 1
ATOM 1876 O O . SER B 1 36 ? 18.531 -9.922 -15.812 1 64.19 36 SER B O 1
ATOM 1878 N N . LYS B 1 37 ? 17.25 -9.375 -17.562 1 77.38 37 LYS B N 1
ATOM 1879 C CA . LYS B 1 37 ? 18.422 -8.867 -18.266 1 77.38 37 LYS B CA 1
ATOM 1880 C C . LYS B 1 37 ? 18.484 -7.34 -18.219 1 77.38 37 LYS B C 1
ATOM 1882 O O . LYS B 1 37 ? 19.438 -6.734 -18.703 1 77.38 37 LYS B O 1
ATOM 1887 N N . ASP B 1 38 ? 17.609 -6.77 -17.656 1 85.38 38 ASP B N 1
ATOM 1888 C CA . ASP B 1 38 ? 17.562 -5.316 -17.516 1 85.38 38 ASP B CA 1
ATOM 1889 C C . ASP B 1 38 ? 18.516 -4.836 -16.422 1 85.38 38 ASP B C 1
ATOM 1891 O O . ASP B 1 38 ? 18.312 -5.141 -15.242 1 85.38 38 ASP B O 1
ATOM 1895 N N . PRO B 1 39 ? 19.547 -4.086 -16.766 1 88.12 39 PRO B N 1
ATOM 1896 C CA . PRO B 1 39 ? 20.562 -3.703 -15.789 1 88.12 39 PRO B CA 1
ATOM 1897 C C . PRO B 1 39 ? 20.047 -2.725 -14.742 1 88.12 39 PRO B C 1
ATOM 1899 O O . PRO B 1 39 ? 20.688 -2.502 -13.719 1 88.12 39 PRO B O 1
ATOM 1902 N N . THR B 1 40 ? 18.938 -2.092 -15.016 1 89.19 40 THR B N 1
ATOM 1903 C CA . THR B 1 40 ? 18.391 -1.135 -14.062 1 89.19 40 THR B CA 1
ATOM 1904 C C . THR B 1 40 ? 17.703 -1.854 -12.906 1 89.19 40 THR B C 1
ATOM 1906 O O . THR B 1 40 ? 17.438 -1.257 -11.859 1 89.19 40 THR B O 1
ATOM 1909 N N . ILE B 1 41 ? 17.344 -3.068 -13.195 1 90.56 41 ILE B N 1
ATOM 1910 C CA . ILE B 1 41 ? 16.688 -3.857 -12.156 1 90.56 41 ILE B CA 1
ATOM 1911 C C . ILE B 1 41 ? 17.734 -4.496 -11.25 1 90.56 41 ILE B C 1
ATOM 1913 O O . ILE B 1 41 ? 18.703 -5.109 -11.734 1 90.56 41 ILE B O 1
ATOM 1917 N N . ALA B 1 42 ? 17.609 -4.395 -9.922 1 89.12 42 ALA B N 1
ATOM 1918 C CA . ALA B 1 42 ? 18.594 -4.891 -8.961 1 89.12 42 ALA B CA 1
ATOM 1919 C C . ALA B 1 42 ? 18.422 -6.391 -8.734 1 89.12 42 ALA B C 1
ATOM 1921 O O . ALA B 1 42 ? 17.312 -6.898 -8.688 1 89.12 42 ALA B O 1
ATOM 1922 N N . ASN B 1 43 ? 19.562 -7.078 -8.656 1 87.38 43 ASN B N 1
ATOM 1923 C CA . ASN B 1 43 ? 19.516 -8.391 -8.023 1 87.38 43 ASN B CA 1
ATOM 1924 C C . ASN B 1 43 ? 19.422 -8.273 -6.504 1 87.38 43 ASN B C 1
ATOM 1926 O O . ASN B 1 43 ? 20.438 -8.312 -5.805 1 87.38 43 ASN B O 1
ATOM 1930 N N . TYR B 1 44 ? 18.25 -8.18 -6.059 1 88.81 44 TYR B N 1
ATOM 1931 C CA . TYR B 1 44 ? 18.078 -7.773 -4.672 1 88.81 44 TYR B CA 1
ATOM 1932 C C . TYR B 1 44 ? 18.266 -8.953 -3.727 1 88.81 44 TYR B C 1
ATOM 1934 O O . TYR B 1 44 ? 18.25 -8.789 -2.504 1 88.81 44 TYR B O 1
ATOM 1942 N N . LEU B 1 45 ? 18.469 -10.109 -4.258 1 87.69 45 LEU B N 1
ATOM 1943 C CA . LEU B 1 45 ? 18.781 -11.258 -3.412 1 87.69 45 LEU B CA 1
ATOM 1944 C C . LEU B 1 45 ? 20.281 -11.5 -3.33 1 87.69 45 LEU B C 1
ATOM 1946 O O . LEU B 1 45 ? 20.734 -12.445 -2.678 1 87.69 45 LEU B O 1
ATOM 1950 N N . SER B 1 46 ? 20.938 -10.633 -3.99 1 77 46 SER B N 1
ATOM 1951 C CA . SER B 1 46 ? 22.375 -10.828 -3.963 1 77 46 SER B CA 1
ATOM 1952 C C . SER B 1 46 ? 22.953 -10.57 -2.572 1 77 46 SER B C 1
ATOM 1954 O O . SER B 1 46 ? 22.453 -9.703 -1.849 1 77 46 SER B O 1
ATOM 1956 N N . ASP B 1 47 ? 23.734 -11.438 -2.195 1 60.06 47 ASP B N 1
ATOM 1957 C CA . ASP B 1 47 ? 24.391 -11.367 -0.899 1 60.06 47 ASP B CA 1
ATOM 1958 C C . ASP B 1 47 ? 25.141 -10.047 -0.737 1 60.06 47 ASP B C 1
ATOM 1960 O O . ASP B 1 47 ? 25.438 -9.633 0.384 1 60.06 47 ASP B O 1
ATOM 1964 N N . ASN B 1 48 ? 25.391 -9.461 -1.894 1 56.56 48 ASN B N 1
ATOM 1965 C CA . ASN B 1 48 ? 26.188 -8.242 -1.808 1 56.56 48 ASN B CA 1
ATOM 1966 C C . ASN B 1 48 ? 25.312 -7.027 -1.507 1 56.56 48 ASN B C 1
ATOM 1968 O O . ASN B 1 48 ? 25.703 -5.887 -1.763 1 56.56 48 ASN B O 1
ATOM 1972 N N . MET B 1 49 ? 24.078 -7.289 -1.278 1 54.75 49 MET B N 1
ATOM 1973 C CA . MET B 1 49 ? 23.234 -6.145 -0.94 1 54.75 49 MET B CA 1
ATOM 1974 C C . MET B 1 49 ? 23.984 -5.164 -0.046 1 54.75 49 MET B C 1
ATOM 1976 O O . MET B 1 49 ? 24.859 -5.562 0.729 1 54.75 49 MET B O 1
ATOM 1980 N N . ASP B 1 50 ? 23.859 -3.914 -0.406 1 52.84 50 ASP B N 1
ATOM 1981 C CA . ASP B 1 50 ? 24.594 -2.879 0.312 1 52.84 50 ASP B CA 1
ATOM 1982 C C . ASP B 1 50 ? 24.609 -3.154 1.813 1 52.84 50 ASP B C 1
ATOM 1984 O O . ASP B 1 50 ? 23.547 -3.225 2.445 1 52.84 50 ASP B O 1
ATOM 1988 N N . SER B 1 51 ? 25.625 -3.809 2.268 1 56.69 51 SER B N 1
ATOM 1989 C CA . SER B 1 51 ? 26.266 -4.199 3.52 1 56.69 51 SER B CA 1
ATOM 1990 C C . SER B 1 51 ? 25.984 -3.186 4.625 1 56.69 51 SER B C 1
ATOM 1992 O O . SER B 1 51 ? 26.156 -3.484 5.809 1 56.69 51 SER B O 1
ATOM 1994 N N . SER B 1 52 ? 25.406 -2.127 4.215 1 60.81 52 SER B N 1
ATOM 1995 C CA . SER B 1 52 ? 25.531 -1.193 5.332 1 60.81 52 SER B CA 1
ATOM 1996 C C . SER B 1 52 ? 24.281 -1.213 6.207 1 60.81 52 SER B C 1
ATOM 1998 O O . SER B 1 52 ? 24.359 -0.928 7.406 1 60.81 52 SER B O 1
ATOM 2000 N N . LEU B 1 53 ? 23.125 -1.777 5.625 1 73.75 53 LEU B N 1
ATOM 2001 C CA . LEU B 1 53 ? 22 -1.588 6.523 1 73.75 53 LEU B CA 1
ATOM 2002 C C . LEU B 1 53 ? 21.422 -2.93 6.957 1 73.75 53 LEU B C 1
ATOM 2004 O O . LEU B 1 53 ? 20.922 -3.064 8.078 1 73.75 53 LEU B O 1
ATOM 2008 N N . PHE B 1 54 ? 21.578 -3.939 5.973 1 81.44 54 PHE B N 1
ATOM 2009 C CA . PHE B 1 54 ? 20.969 -5.219 6.293 1 81.44 54 PHE B CA 1
ATOM 2010 C C . PHE B 1 54 ? 21.922 -6.371 6 1 81.44 54 PHE B C 1
ATOM 2012 O O . PHE B 1 54 ? 22.719 -6.297 5.066 1 81.44 54 PHE B O 1
ATOM 2019 N N . VAL B 1 55 ? 21.812 -7.363 6.898 1 83.38 55 VAL B N 1
ATOM 2020 C CA . VAL B 1 55 ? 22.469 -8.648 6.641 1 83.38 55 VAL B CA 1
ATOM 2021 C C . VAL B 1 55 ? 21.422 -9.68 6.234 1 83.38 55 VAL B C 1
ATOM 2023 O O . VAL B 1 55 ? 20.359 -9.781 6.859 1 83.38 55 VAL B O 1
ATOM 2026 N N . MET B 1 56 ? 21.781 -10.352 5.098 1 88.25 56 MET B N 1
ATOM 2027 C CA . MET B 1 56 ? 20.844 -11.344 4.578 1 88.25 56 MET B CA 1
ATOM 2028 C C . MET B 1 56 ? 21.469 -12.734 4.578 1 88.25 56 MET B C 1
ATOM 2030 O O . MET B 1 56 ? 22.625 -12.906 4.207 1 88.25 56 MET B O 1
ATOM 2034 N N . ASN B 1 57 ? 20.703 -13.688 5.125 1 89.31 57 ASN B N 1
ATOM 2035 C CA . ASN B 1 57 ? 21.031 -15.109 5.047 1 89.31 57 ASN B CA 1
ATOM 2036 C C . ASN B 1 57 ? 19.969 -15.891 4.289 1 89.31 57 ASN B C 1
ATOM 2038 O O . ASN B 1 57 ? 18.812 -15.922 4.707 1 89.31 57 ASN B O 1
ATOM 2042 N N . ARG B 1 58 ? 20.438 -16.531 3.244 1 92.12 58 ARG B N 1
ATOM 2043 C CA . ARG B 1 58 ? 19.484 -17.25 2.398 1 92.12 58 ARG B CA 1
ATOM 2044 C C . ARG B 1 58 ? 19.547 -18.75 2.656 1 92.12 58 ARG B C 1
ATOM 2046 O O . ARG B 1 58 ? 20.625 -19.344 2.688 1 92.12 58 ARG B O 1
ATOM 2053 N N . GLY B 1 59 ? 18.359 -19.297 2.83 1 93.38 59 GLY B N 1
ATOM 2054 C CA . GLY B 1 59 ? 18.281 -20.734 2.934 1 93.38 59 GLY B CA 1
ATOM 2055 C C . GLY B 1 59 ? 18.266 -21.438 1.587 1 93.38 59 GLY B C 1
ATOM 2056 O O . GLY B 1 59 ? 18.422 -20.797 0.548 1 93.38 59 GLY B O 1
ATOM 2057 N N . PRO B 1 60 ? 18.125 -22.75 1.65 1 93.75 60 PRO B N 1
ATOM 2058 C CA . PRO B 1 60 ? 18.078 -23.516 0.404 1 93.75 60 PRO B CA 1
ATOM 2059 C C . PRO B 1 60 ? 16.844 -23.188 -0.441 1 93.75 60 PRO B C 1
ATOM 2061 O O . PRO B 1 60 ? 15.773 -22.938 0.103 1 93.75 60 PRO B O 1
ATOM 2064 N N . SER B 1 61 ? 17.078 -23.25 -1.729 1 94 61 SER B N 1
ATOM 2065 C CA . SER B 1 61 ? 15.992 -23 -2.666 1 94 61 SER B CA 1
ATOM 2066 C C . SER B 1 61 ? 15.273 -24.297 -3.025 1 94 61 SER B C 1
ATOM 2068 O O . SER B 1 61 ? 15.914 -25.328 -3.295 1 94 61 SER B O 1
ATOM 2070 N N . LYS B 1 62 ? 14 -24.266 -2.936 1 94.69 62 LYS B N 1
ATOM 2071 C CA . LYS B 1 62 ? 13.148 -25.312 -3.494 1 94.69 62 LYS B CA 1
ATOM 2072 C C . LYS B 1 62 ? 12.617 -24.906 -4.867 1 94.69 62 LYS B C 1
ATOM 2074 O O . LYS B 1 62 ? 11.883 -23.922 -4.992 1 94.69 62 LYS B O 1
ATOM 2079 N N . VAL B 1 63 ? 12.969 -25.688 -5.836 1 92.88 63 VAL B N 1
ATOM 2080 C CA . VAL B 1 63 ? 12.633 -25.328 -7.207 1 92.88 63 VAL B CA 1
ATOM 2081 C C . VAL B 1 63 ? 11.523 -26.25 -7.727 1 92.88 63 VAL B C 1
ATOM 2083 O O . VAL B 1 63 ? 11.625 -27.469 -7.617 1 92.88 63 VAL B O 1
ATOM 2086 N N . SER B 1 64 ? 10.445 -25.609 -8.188 1 90.81 64 SER B N 1
ATOM 2087 C CA . SER B 1 64 ? 9.383 -26.328 -8.898 1 90.81 64 SER B CA 1
ATOM 2088 C C . SER B 1 64 ? 9.281 -25.859 -10.344 1 90.81 64 SER B C 1
ATOM 2090 O O . SER B 1 64 ? 10.078 -25.031 -10.797 1 90.81 64 SER B O 1
ATOM 2092 N N . GLU B 1 65 ? 8.336 -26.438 -11.016 1 88.88 65 GLU B N 1
ATOM 2093 C CA . GLU B 1 65 ? 8.125 -26.094 -12.414 1 88.88 65 GLU B CA 1
ATOM 2094 C C . GLU B 1 65 ? 7.68 -24.641 -12.562 1 88.88 65 GLU B C 1
ATOM 2096 O O . GLU B 1 65 ? 8.016 -23.969 -13.547 1 88.88 65 GLU B O 1
ATOM 2101 N N . LEU B 1 66 ? 7.031 -24.141 -11.531 1 91 66 LEU B N 1
ATOM 2102 C CA . LEU B 1 66 ? 6.359 -22.859 -11.711 1 91 66 LEU B CA 1
ATOM 2103 C C . LEU B 1 66 ? 7.012 -21.781 -10.859 1 91 66 LEU B C 1
ATOM 2105 O O . LEU B 1 66 ? 6.82 -20.594 -11.117 1 91 66 LEU B O 1
ATOM 2109 N N . TRP B 1 67 ? 7.676 -22.172 -9.805 1 92.12 67 TRP B N 1
ATOM 2110 C CA . TRP B 1 67 ? 8.297 -21.156 -8.961 1 92.12 67 TRP B CA 1
ATOM 2111 C C . TRP B 1 67 ? 9.469 -21.734 -8.18 1 92.12 67 TRP B C 1
ATOM 2113 O O . TRP B 1 67 ? 9.641 -22.953 -8.117 1 92.12 67 TRP B O 1
ATOM 2123 N N . GLU B 1 68 ? 10.32 -20.812 -7.781 1 93.75 68 GLU B N 1
ATOM 2124 C CA . GLU B 1 68 ? 11.398 -21.078 -6.836 1 93.75 68 GLU B CA 1
ATOM 2125 C C . GLU B 1 68 ? 11.125 -20.438 -5.484 1 93.75 68 GLU B C 1
ATOM 2127 O O . GLU B 1 68 ? 10.734 -19.266 -5.418 1 93.75 68 GLU B O 1
ATOM 2132 N N . GLU B 1 69 ? 11.219 -21.266 -4.441 1 95.25 69 GLU B N 1
ATOM 2133 C CA . GLU B 1 69 ? 10.914 -20.781 -3.1 1 95.25 69 GLU B CA 1
ATOM 2134 C C . GLU B 1 69 ? 12.125 -20.906 -2.178 1 95.25 69 GLU B C 1
ATOM 2136 O O . GLU B 1 69 ? 12.852 -21.906 -2.238 1 95.25 69 GLU B O 1
ATOM 2141 N N . GLN B 1 70 ? 12.391 -19.906 -1.34 1 95.88 70 GLN B N 1
ATOM 2142 C CA . GLN B 1 70 ? 13.461 -19.969 -0.351 1 95.88 70 GLN B CA 1
ATOM 2143 C C . GLN B 1 70 ? 13.125 -19.141 0.882 1 95.88 70 GLN B C 1
ATOM 2145 O O . GLN B 1 70 ? 12.375 -18.172 0.794 1 95.88 70 GLN B O 1
ATOM 2150 N N . VAL B 1 71 ? 13.641 -19.578 1.976 1 95.19 71 VAL B N 1
ATOM 2151 C CA . VAL B 1 71 ? 13.531 -18.812 3.215 1 95.19 71 VAL B CA 1
ATOM 2152 C C . VAL B 1 71 ? 14.727 -17.875 3.355 1 95.19 71 VAL B C 1
ATOM 2154 O O . VAL B 1 71 ? 15.875 -18.297 3.16 1 95.19 71 VAL B O 1
ATOM 2157 N N . ILE B 1 72 ? 14.414 -16.641 3.648 1 93.12 72 ILE B N 1
ATOM 2158 C CA . ILE B 1 72 ? 15.445 -15.625 3.814 1 93.12 72 ILE B CA 1
ATOM 2159 C C . ILE B 1 72 ? 15.359 -15.031 5.219 1 93.12 72 ILE B C 1
ATOM 2161 O O . ILE B 1 72 ? 14.266 -14.758 5.719 1 93.12 72 ILE B O 1
ATOM 2165 N N . ARG B 1 73 ? 16.516 -14.906 5.801 1 91.38 73 ARG B N 1
ATOM 2166 C CA . ARG B 1 73 ? 16.625 -14.234 7.09 1 91.38 73 ARG B CA 1
ATOM 2167 C C . ARG B 1 73 ? 17.344 -12.898 6.949 1 91.38 73 ARG B C 1
ATOM 2169 O O . ARG B 1 73 ? 18.422 -12.828 6.344 1 91.38 73 ARG B O 1
ATOM 2176 N N . ILE B 1 74 ? 16.656 -11.836 7.48 1 88.38 74 ILE B N 1
ATOM 2177 C CA . ILE B 1 74 ? 17.281 -10.523 7.375 1 88.38 74 ILE B 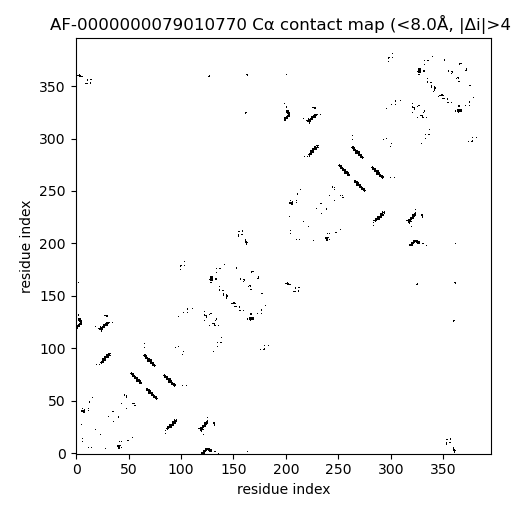CA 1
ATOM 2178 C C . ILE B 1 74 ? 17.406 -9.898 8.766 1 88.38 74 ILE B C 1
ATOM 2180 O O . ILE B 1 74 ? 16.516 -10.078 9.609 1 88.38 74 ILE B O 1
ATOM 2184 N N . LYS B 1 75 ? 18.547 -9.203 8.969 1 84.88 75 LYS B N 1
ATOM 2185 C CA . LYS B 1 75 ? 18.797 -8.484 10.219 1 84.88 75 LYS B CA 1
ATOM 2186 C C . LYS B 1 75 ? 19.344 -7.094 9.953 1 84.88 75 LYS B C 1
ATOM 2188 O O . LYS B 1 75 ? 20.234 -6.918 9.102 1 84.88 75 LYS B O 1
ATOM 2193 N N . SER B 1 76 ? 18.656 -6.105 10.609 1 78.88 76 SER B N 1
ATOM 2194 C CA . SER B 1 76 ? 19.188 -4.754 10.5 1 78.88 76 SER B CA 1
ATOM 2195 C C . SER B 1 76 ? 20.531 -4.625 11.227 1 78.88 76 SER B C 1
ATOM 2197 O O . SER B 1 76 ? 20.688 -5.156 12.328 1 78.88 76 SER B O 1
ATOM 2199 N N . ARG B 1 77 ? 21.484 -3.877 10.664 1 76.56 77 ARG B N 1
ATOM 2200 C CA . ARG B 1 77 ? 22.781 -3.678 11.281 1 76.56 77 ARG B CA 1
ATOM 2201 C C . ARG B 1 77 ? 22.703 -2.654 12.406 1 76.56 77 ARG B C 1
ATOM 2203 O O . ARG B 1 77 ? 23.562 -2.645 13.305 1 76.56 77 ARG B O 1
ATOM 2210 N N . LYS B 1 78 ? 21.891 -1.657 12.336 1 67.5 78 LYS B N 1
ATOM 2211 C CA . LYS B 1 78 ? 21.781 -0.635 13.375 1 67.5 78 LYS B CA 1
ATOM 2212 C C . LYS B 1 78 ? 21.109 -1.195 14.625 1 67.5 78 LYS B C 1
ATOM 2214 O O . LYS B 1 78 ? 21.172 -0.588 15.695 1 67.5 78 LYS B O 1
ATOM 2219 N N . SER B 1 79 ? 20.391 -2.07 14.555 1 56.78 79 SER B N 1
ATOM 2220 C CA . SER B 1 79 ? 19.641 -2.553 15.711 1 56.78 79 SER B CA 1
ATOM 2221 C C . SER B 1 79 ? 20.578 -3.193 16.734 1 56.78 79 SER B C 1
ATOM 2223 O O . SER B 1 79 ? 21.266 -4.16 16.438 1 56.78 79 SER B O 1
ATOM 2225 N N . ARG B 1 80 ? 21.297 -2.246 17.562 1 48.59 80 ARG B N 1
ATOM 2226 C CA . ARG B 1 80 ? 21.953 -2.828 18.719 1 48.59 80 ARG B CA 1
ATOM 2227 C C . ARG B 1 80 ? 21.062 -3.857 19.406 1 48.59 80 ARG B C 1
ATOM 2229 O O . ARG B 1 80 ? 21.516 -4.617 20.25 1 48.59 80 ARG B O 1
ATOM 2236 N N . SER B 1 81 ? 19.984 -3.254 19.734 1 43.62 81 SER B N 1
ATOM 2237 C CA . SER B 1 81 ? 19.125 -4.168 20.5 1 43.62 81 SER B CA 1
ATOM 2238 C C . SER B 1 81 ? 18.719 -5.371 19.656 1 43.62 81 SER B C 1
ATOM 2240 O O . SER B 1 81 ? 18.734 -5.305 18.422 1 43.62 81 SER B O 1
ATOM 2242 N N . ARG B 1 82 ? 18.75 -6.406 20.125 1 43.31 82 ARG B N 1
ATOM 2243 C CA . ARG B 1 82 ? 18.25 -7.676 19.609 1 43.31 82 ARG B CA 1
ATOM 2244 C C . ARG B 1 82 ? 17.031 -7.457 18.719 1 43.31 82 ARG B C 1
ATOM 2246 O O . ARG B 1 82 ? 15.93 -7.918 19.031 1 43.31 82 ARG B O 1
ATOM 2253 N N . SER B 1 83 ? 16.625 -6.355 18.438 1 52.94 83 SER B N 1
ATOM 2254 C CA . SER B 1 83 ? 15.43 -6.344 17.594 1 52.94 83 SER B CA 1
ATOM 2255 C C . SER B 1 83 ? 15.617 -7.219 16.359 1 52.94 83 SER B C 1
ATOM 2257 O O . SER B 1 83 ? 16.672 -7.207 15.742 1 52.94 83 SER B O 1
ATOM 2259 N N . GLY B 1 84 ? 14.961 -8.414 16.328 1 65.19 84 GLY B N 1
ATOM 2260 C CA . GLY B 1 84 ? 15.062 -9.805 15.922 1 65.19 84 GLY B CA 1
ATOM 2261 C C . GLY B 1 84 ? 15.141 -9.984 14.422 1 65.19 84 GLY B C 1
ATOM 2262 O O . GLY B 1 84 ? 14.922 -9.031 13.664 1 65.19 84 GLY B O 1
ATOM 2263 N N . GLU B 1 85 ? 15.781 -10.898 14.055 1 83.25 85 GLU B N 1
ATOM 2264 C CA . GLU B 1 85 ? 15.836 -11.531 12.734 1 83.25 85 GLU B CA 1
ATOM 2265 C C . GLU B 1 85 ? 14.438 -11.703 12.148 1 83.25 85 GLU B C 1
ATOM 2267 O O . GLU B 1 85 ? 13.508 -12.102 12.852 1 83.25 85 GLU B O 1
ATOM 2272 N N . GLN B 1 86 ? 14.414 -11.008 11.008 1 88.62 86 GLN B N 1
ATOM 2273 C CA . GLN B 1 86 ? 13.18 -11.211 10.266 1 88.62 86 GLN B CA 1
ATOM 2274 C C . GLN B 1 86 ? 13.305 -12.383 9.297 1 88.62 86 GLN B C 1
ATOM 2276 O O . GLN B 1 86 ? 14.273 -12.469 8.547 1 88.62 86 GLN B O 1
ATOM 2281 N N . VAL B 1 87 ? 12.336 -13.297 9.461 1 91.44 87 VAL B N 1
ATOM 2282 C CA . VAL B 1 87 ? 12.305 -14.453 8.578 1 91.44 87 VAL B CA 1
ATOM 2283 C C . VAL B 1 87 ? 11.188 -14.289 7.551 1 91.44 87 VAL B C 1
ATOM 2285 O O . VAL B 1 87 ? 10.039 -14.008 7.91 1 91.44 87 VAL B O 1
ATOM 2288 N N . LEU B 1 88 ? 11.625 -14.414 6.293 1 93.12 88 LEU B N 1
ATOM 2289 C CA . LEU B 1 88 ? 10.578 -14.297 5.285 1 93.12 88 LEU B CA 1
ATOM 2290 C C . LEU B 1 88 ? 10.758 -15.352 4.191 1 93.12 88 LEU B C 1
ATOM 2292 O O . LEU B 1 88 ? 11.836 -15.922 4.051 1 93.12 88 LEU B O 1
ATOM 2296 N N . THR B 1 89 ? 9.68 -15.695 3.531 1 95.31 89 THR B N 1
ATOM 2297 C CA . THR B 1 89 ? 9.672 -16.578 2.379 1 95.31 89 THR B CA 1
ATOM 2298 C C . THR B 1 89 ? 9.695 -15.789 1.077 1 95.31 89 THR B C 1
ATOM 2300 O O . THR B 1 89 ? 8.898 -14.859 0.896 1 95.31 89 THR B O 1
ATOM 2303 N N . HIS B 1 90 ? 10.625 -16.109 0.285 1 95.31 90 HIS B N 1
ATOM 2304 C CA . HIS B 1 90 ? 10.703 -15.523 -1.044 1 95.31 90 HIS B CA 1
ATOM 2305 C C . HIS B 1 90 ? 10.266 -16.516 -2.117 1 95.31 90 HIS B C 1
ATOM 2307 O O . HIS B 1 90 ? 10.734 -17.656 -2.145 1 95.31 90 HIS B O 1
ATOM 2313 N N . ILE B 1 91 ? 9.391 -16.078 -2.959 1 95.31 91 ILE B N 1
ATOM 2314 C CA . ILE B 1 91 ? 8.914 -16.906 -4.055 1 95.31 91 ILE B CA 1
ATOM 2315 C C . ILE B 1 91 ? 9.156 -16.203 -5.387 1 95.31 91 ILE B C 1
ATOM 2317 O O . ILE B 1 91 ? 8.625 -15.117 -5.633 1 95.31 91 ILE B O 1
ATOM 2321 N N . LYS B 1 92 ? 9.93 -16.812 -6.172 1 93.19 92 LYS B N 1
ATOM 2322 C CA . LYS B 1 92 ? 10.164 -16.344 -7.531 1 93.19 92 LYS B CA 1
ATOM 2323 C C . LYS B 1 92 ? 9.344 -17.141 -8.539 1 93.19 92 LYS B C 1
ATOM 2325 O O . LYS B 1 92 ? 9.586 -18.328 -8.742 1 93.19 92 LYS B O 1
ATOM 2330 N N . CYS B 1 93 ? 8.422 -16.453 -9.148 1 91.06 93 CYS B N 1
ATOM 2331 C CA . CYS B 1 93 ? 7.609 -17.109 -10.164 1 91.06 93 CYS B CA 1
ATOM 2332 C C . CYS B 1 93 ? 8.328 -17.125 -11.508 1 91.06 93 CYS B C 1
ATOM 2334 O O . CYS B 1 93 ? 8.906 -16.109 -11.914 1 91.06 93 CYS B O 1
ATOM 2336 N N . THR B 1 94 ? 8.211 -18.25 -12.164 1 78.44 94 THR B N 1
ATOM 2337 C CA . THR B 1 94 ? 9 -18.438 -13.375 1 78.44 94 THR B CA 1
ATOM 2338 C C . THR B 1 94 ? 8.102 -18.422 -14.609 1 78.44 94 THR B C 1
ATOM 2340 O O . THR B 1 94 ? 8.594 -18.484 -15.742 1 78.44 94 THR B O 1
ATOM 2343 N N . PHE B 1 95 ? 6.844 -18.328 -14.375 1 74.19 95 PHE B N 1
ATOM 2344 C CA . PHE B 1 95 ? 5.98 -18.344 -15.547 1 74.19 95 PHE B CA 1
ATOM 2345 C C . PHE B 1 95 ? 5.832 -16.938 -16.125 1 74.19 95 PHE B C 1
ATOM 2347 O O . PHE B 1 95 ? 5.82 -15.953 -15.375 1 74.19 95 PHE B O 1
ATOM 2354 N N . THR B 1 96 ? 5.973 -16.844 -17.453 1 65.19 96 THR B N 1
ATOM 2355 C CA . THR B 1 96 ? 6.109 -15.562 -18.125 1 65.19 96 THR B CA 1
ATOM 2356 C C . THR B 1 96 ? 4.809 -15.18 -18.828 1 65.19 96 THR B C 1
ATOM 2358 O O . THR B 1 96 ? 4.672 -14.055 -19.312 1 65.19 96 THR B O 1
ATOM 2361 N N . ALA B 1 97 ? 3.918 -16.094 -18.953 1 72.19 97 ALA B N 1
ATOM 2362 C CA . ALA B 1 97 ? 2.691 -15.766 -19.672 1 72.19 97 ALA B CA 1
ATOM 2363 C C . ALA B 1 97 ? 1.481 -15.812 -18.734 1 72.19 97 ALA B C 1
ATOM 2365 O O . ALA B 1 97 ? 1.52 -16.469 -17.688 1 72.19 97 ALA B O 1
ATOM 2366 N N . LEU B 1 98 ? 0.574 -15.07 -19.203 1 78.31 98 LEU B N 1
ATOM 2367 C CA . LEU B 1 98 ? -0.686 -15.07 -18.453 1 78.31 98 LEU B CA 1
ATOM 2368 C C . LEU B 1 98 ? -1.457 -16.359 -18.703 1 78.31 98 LEU B C 1
ATOM 2370 O O . LEU B 1 98 ? -2.201 -16.469 -19.672 1 78.31 98 LEU B O 1
ATOM 2374 N N . ASP B 1 99 ? -1.112 -17.406 -18.031 1 87.06 99 ASP B N 1
ATOM 2375 C CA . ASP B 1 99 ? -1.823 -18.672 -18.047 1 87.06 99 ASP B CA 1
ATOM 2376 C C . ASP B 1 99 ? -2.713 -18.828 -16.828 1 87.06 99 ASP B C 1
ATOM 2378 O O . ASP B 1 99 ? -2.215 -19 -15.711 1 87.06 99 ASP B O 1
ATOM 2382 N N . PRO B 1 100 ? -4.027 -18.859 -17.125 1 91.62 100 PRO B N 1
ATOM 2383 C CA . PRO B 1 100 ? -4.961 -18.906 -16 1 91.62 100 PRO B CA 1
ATOM 2384 C C . PRO B 1 100 ? -4.742 -20.125 -15.102 1 91.62 100 PRO B C 1
ATOM 2386 O O . PRO B 1 100 ? -4.852 -20.016 -13.875 1 91.62 100 PRO B O 1
ATOM 2389 N N . SER B 1 101 ? -4.406 -21.234 -15.695 1 91.69 101 SER B N 1
ATOM 2390 C CA . SER B 1 101 ? -4.223 -22.438 -14.906 1 91.69 101 SER B CA 1
ATOM 2391 C C . SER B 1 101 ? -2.986 -22.344 -14.023 1 91.69 101 SER B C 1
ATOM 2393 O O . SER B 1 101 ? -3.014 -22.766 -12.859 1 91.69 101 SER B O 1
ATOM 2395 N N . LYS B 1 102 ? -1.884 -21.891 -14.555 1 91.56 102 LYS B N 1
ATOM 2396 C CA . LYS B 1 102 ? -0.651 -21.734 -13.789 1 91.56 102 LYS B CA 1
ATOM 2397 C C . LYS B 1 102 ? -0.825 -20.719 -12.672 1 91.56 102 LYS B C 1
ATOM 2399 O O . LYS B 1 102 ? -0.364 -20.922 -11.547 1 91.56 102 LYS B O 1
ATOM 2404 N N . LEU B 1 103 ? -1.521 -19.625 -12.992 1 93.12 103 LEU B N 1
ATOM 2405 C CA . LEU B 1 103 ? -1.768 -18.578 -12.008 1 93.12 103 LEU B CA 1
ATOM 2406 C C . LEU B 1 103 ? -2.648 -19.109 -10.875 1 93.12 103 LEU B C 1
ATOM 2408 O O . LEU B 1 103 ? -2.398 -18.812 -9.703 1 93.12 103 LEU B O 1
ATOM 2412 N N . LEU B 1 104 ? -3.646 -19.891 -11.266 1 94.5 104 LEU B N 1
ATOM 2413 C CA . LEU B 1 104 ? -4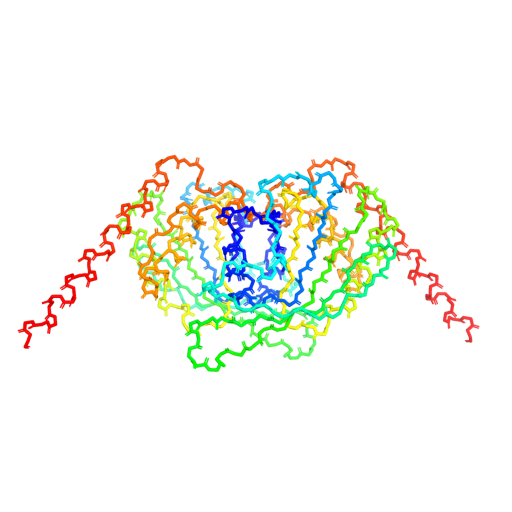.52 -20.469 -10.242 1 94.5 104 LEU B CA 1
ATOM 2414 C C . LEU B 1 104 ? -3.736 -21.391 -9.328 1 94.5 104 LEU B C 1
ATOM 2416 O O . LEU B 1 104 ? -3.887 -21.344 -8.109 1 94.5 104 LEU B O 1
ATOM 2420 N N . THR B 1 105 ? -2.92 -22.25 -9.891 1 93.81 105 THR B N 1
ATOM 2421 C CA . THR B 1 105 ? -2.092 -23.156 -9.117 1 93.81 105 THR B CA 1
ATOM 2422 C C . THR B 1 105 ? -1.191 -22.391 -8.148 1 93.81 105 THR B C 1
ATOM 2424 O O . THR B 1 105 ? -1.06 -22.766 -6.984 1 93.81 105 THR B O 1
ATOM 2427 N N . PHE B 1 106 ? -0.671 -21.359 -8.625 1 93.56 106 PHE B N 1
ATOM 2428 C CA . PHE B 1 106 ? 0.22 -20.531 -7.816 1 93.56 106 PHE B CA 1
ATOM 2429 C C . PHE B 1 106 ? -0.538 -19.891 -6.66 1 93.56 106 PHE B C 1
ATOM 2431 O O . PHE B 1 106 ? -0.073 -19.922 -5.516 1 93.56 106 PHE B O 1
ATOM 2438 N N . VAL B 1 107 ? -1.652 -19.281 -6.965 1 94 107 VAL B N 1
ATOM 2439 C CA . VAL B 1 107 ? -2.422 -18.578 -5.945 1 94 107 VAL B CA 1
ATOM 2440 C C . VAL B 1 107 ? -2.893 -19.562 -4.875 1 94 107 VAL B C 1
ATOM 2442 O O . VAL B 1 107 ? -2.928 -19.219 -3.689 1 94 107 VAL B O 1
ATOM 2445 N N . LYS B 1 108 ? -3.254 -20.781 -5.277 1 93.44 108 LYS B N 1
ATOM 2446 C CA . LYS B 1 108 ? -3.607 -21.812 -4.305 1 93.44 108 LYS B CA 1
ATOM 2447 C C . LYS B 1 108 ? -2.436 -22.125 -3.379 1 93.44 108 LYS B C 1
ATOM 2449 O O . LYS B 1 108 ? -2.611 -22.25 -2.164 1 93.44 108 LYS B O 1
ATOM 2454 N N . HIS B 1 109 ? -1.311 -22.188 -3.943 1 93.31 109 HIS B N 1
ATOM 2455 C CA . HIS B 1 109 ? -0.108 -22.422 -3.154 1 93.31 109 HIS B CA 1
ATOM 2456 C C . HIS B 1 109 ? 0.164 -21.266 -2.199 1 93.31 109 HIS B C 1
ATOM 2458 O O . HIS B 1 109 ? 0.432 -21.484 -1.015 1 93.31 109 HIS B O 1
ATOM 2464 N N . LEU B 1 110 ? 0.091 -20.078 -2.742 1 92.44 110 LEU B N 1
ATOM 2465 C CA . LEU B 1 110 ? 0.342 -18.891 -1.941 1 92.44 110 LEU B CA 1
ATOM 2466 C C . LEU B 1 110 ? -0.594 -18.828 -0.739 1 92.44 110 LEU B C 1
ATOM 2468 O O . LEU B 1 110 ? -0.18 -18.453 0.359 1 92.44 110 LEU B O 1
ATOM 2472 N N . ARG B 1 111 ? -1.811 -19.203 -0.901 1 89.81 111 ARG B N 1
ATOM 2473 C CA . ARG B 1 111 ? -2.811 -19.156 0.161 1 89.81 111 ARG B CA 1
ATOM 2474 C C . ARG B 1 111 ? -2.449 -20.109 1.291 1 89.81 111 ARG B C 1
ATOM 2476 O O . ARG B 1 111 ? -2.826 -19.891 2.443 1 89.81 111 ARG B O 1
ATOM 2483 N N . THR B 1 112 ? -1.773 -21.156 1.047 1 89.62 112 THR B N 1
ATOM 2484 C CA . THR B 1 112 ? -1.366 -22.094 2.09 1 89.62 112 THR B CA 1
ATOM 2485 C C . THR B 1 112 ? -0.288 -21.469 2.977 1 89.62 112 THR B C 1
ATOM 2487 O O . THR B 1 112 ? -0.066 -21.922 4.102 1 89.62 112 THR B O 1
ATOM 2490 N N . LEU B 1 113 ? 0.421 -20.453 2.441 1 86.56 113 LEU B N 1
ATOM 2491 C CA . LEU B 1 113 ? 1.499 -19.797 3.176 1 86.56 113 LEU B CA 1
ATOM 2492 C C . LEU B 1 113 ? 0.958 -18.656 4.039 1 86.56 113 LEU B C 1
ATOM 2494 O O . LEU B 1 113 ? 1.608 -18.25 5 1 86.56 113 LEU B O 1
ATOM 2498 N N . LEU B 1 114 ? -0.177 -18.016 3.68 1 78.25 114 LEU B N 1
ATOM 2499 C CA . LEU B 1 114 ? -0.731 -16.828 4.305 1 78.25 114 LEU B CA 1
ATOM 2500 C C . LEU B 1 114 ? -1.287 -17.141 5.688 1 78.25 114 LEU B C 1
ATOM 2502 O O . LEU B 1 114 ? -1.127 -16.359 6.621 1 78.25 114 LEU B 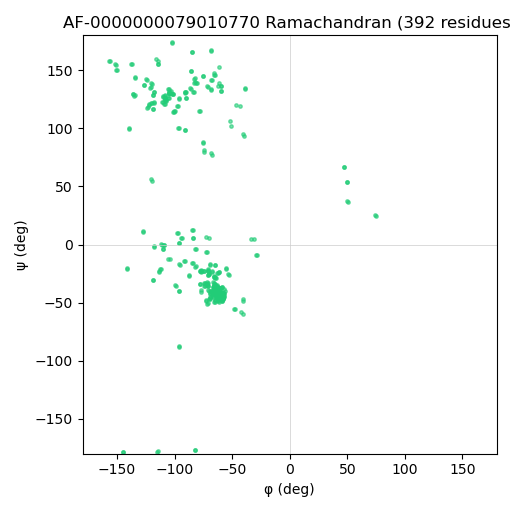O 1
ATOM 2506 N N . PRO B 1 115 ? -2.121 -18.141 5.922 1 61.75 115 PRO B N 1
ATOM 2507 C CA . PRO B 1 115 ? -2.637 -18.453 7.258 1 61.75 115 PRO B CA 1
ATOM 2508 C C . PRO B 1 115 ? -1.528 -18.625 8.289 1 61.75 115 PRO B C 1
ATOM 2510 O O . PRO B 1 115 ? -1.743 -18.375 9.477 1 61.75 115 PRO B O 1
ATOM 2513 N N . LYS B 1 116 ? -0.41 -18.969 7.895 1 56.69 116 LYS B N 1
ATOM 2514 C CA . LYS B 1 116 ? 0.722 -19.266 8.773 1 56.69 116 LYS B CA 1
ATOM 2515 C C . LYS B 1 116 ? 1.468 -17.984 9.148 1 56.69 116 LYS B C 1
ATOM 2517 O O . LYS B 1 116 ? 2.146 -17.938 10.18 1 56.69 116 LYS B O 1
ATOM 2522 N N . THR B 1 117 ? 1.172 -16.969 8.391 1 54.91 117 THR B N 1
ATOM 2523 C CA . THR B 1 117 ? 2.004 -15.797 8.609 1 54.91 117 THR B CA 1
ATOM 2524 C C . THR B 1 117 ? 1.148 -14.594 8.992 1 54.91 117 THR B C 1
ATOM 2526 O O . THR B 1 117 ? 0.054 -14.406 8.461 1 54.91 117 THR B O 1
ATOM 2529 N N . SER B 1 118 ? 1.334 -13.992 10.094 1 61.34 118 SER B N 1
ATOM 2530 C CA . SER B 1 118 ? 0.728 -12.742 10.531 1 61.34 118 SER B CA 1
ATOM 2531 C C . SER B 1 118 ? 1.318 -11.547 9.789 1 61.34 118 SER B C 1
ATOM 2533 O O . SER B 1 118 ? 0.898 -10.406 9.992 1 61.34 118 SER B O 1
ATOM 2535 N N . GLY B 1 119 ? 2.15 -11.914 8.828 1 70.88 119 GLY B N 1
ATOM 2536 C CA . GLY B 1 119 ? 2.879 -10.812 8.219 1 70.88 119 GLY B CA 1
ATOM 2537 C C . GLY B 1 119 ? 2.318 -10.398 6.871 1 70.88 119 GLY B C 1
ATOM 2538 O O . GLY B 1 119 ? 1.384 -11.016 6.363 1 70.88 119 GLY B O 1
ATOM 2539 N N . ARG B 1 120 ? 2.816 -9.391 6.316 1 83 120 ARG B N 1
ATOM 2540 C CA . ARG B 1 120 ? 2.395 -8.781 5.059 1 83 120 ARG B CA 1
ATOM 2541 C C . ARG B 1 120 ? 3.062 -9.461 3.869 1 83 120 ARG B C 1
ATOM 2543 O O . ARG B 1 120 ? 4.141 -10.039 4.004 1 83 120 ARG B O 1
ATOM 2550 N N . ILE B 1 121 ? 2.369 -9.453 2.805 1 91.75 121 ILE B N 1
ATOM 2551 C CA . ILE B 1 121 ? 2.908 -9.969 1.549 1 91.75 121 ILE B CA 1
ATOM 2552 C C . ILE B 1 121 ? 3.254 -8.805 0.624 1 91.75 121 ILE B C 1
ATOM 2554 O O . ILE B 1 121 ? 2.484 -7.844 0.504 1 91.75 121 ILE B O 1
ATOM 2558 N N . VAL B 1 122 ? 4.391 -8.891 0.056 1 94.56 122 VAL B N 1
ATOM 2559 C CA . VAL B 1 122 ? 4.766 -7.969 -1.01 1 94.56 122 VAL B CA 1
ATOM 2560 C C . VAL B 1 122 ? 4.773 -8.703 -2.35 1 94.56 122 VAL B C 1
ATOM 2562 O O . VAL B 1 122 ? 5.395 -9.758 -2.482 1 94.56 122 VAL B O 1
ATOM 2565 N N . TYR B 1 123 ? 4.039 -8.156 -3.305 1 95 123 TYR B N 1
ATOM 2566 C CA . TYR B 1 123 ? 4.066 -8.633 -4.684 1 95 123 TYR B CA 1
ATOM 2567 C C . TYR B 1 123 ? 4.895 -7.699 -5.566 1 95 123 TYR B C 1
ATOM 2569 O O . TYR B 1 123 ? 4.699 -6.484 -5.551 1 95 123 TYR B O 1
ATOM 2577 N N . THR B 1 124 ? 5.785 -8.297 -6.293 1 94.12 124 THR B N 1
ATOM 2578 C CA . THR B 1 124 ? 6.594 -7.477 -7.191 1 94.12 124 THR B CA 1
ATOM 2579 C C . THR B 1 124 ? 6.527 -8.016 -8.617 1 94.12 124 THR B C 1
ATOM 2581 O O . THR B 1 124 ? 6.512 -9.227 -8.828 1 94.12 124 THR B O 1
ATOM 2584 N N . CYS B 1 125 ? 6.398 -7.168 -9.555 1 92.12 125 CYS B N 1
ATOM 2585 C CA . CYS B 1 125 ? 6.613 -7.406 -10.977 1 92.12 125 CYS B CA 1
ATOM 2586 C C . CYS B 1 125 ? 7.211 -6.176 -11.656 1 92.12 125 CYS B C 1
ATOM 2588 O O . CYS B 1 125 ? 7.582 -5.211 -10.977 1 92.12 125 CYS B O 1
ATOM 2590 N N . ARG B 1 126 ? 7.445 -6.199 -12.93 1 88.12 126 ARG B N 1
ATOM 2591 C CA . ARG B 1 126 ? 8.172 -5.145 -13.633 1 88.12 126 ARG B CA 1
ATOM 2592 C C . ARG B 1 126 ? 7.645 -3.768 -13.25 1 88.12 126 ARG B C 1
ATOM 2594 O O . ARG B 1 126 ? 8.414 -2.895 -12.836 1 88.12 126 ARG B O 1
ATOM 2601 N N . ASN B 1 127 ? 6.32 -3.58 -13.43 1 89.69 127 ASN B N 1
ATOM 2602 C CA . ASN B 1 127 ? 5.758 -2.258 -13.18 1 89.69 127 ASN B CA 1
ATOM 2603 C C . ASN B 1 127 ? 4.895 -2.25 -11.922 1 89.69 127 ASN B C 1
ATOM 2605 O O . ASN B 1 127 ? 4.289 -1.23 -11.586 1 89.69 127 ASN B O 1
ATOM 2609 N N . GLY B 1 128 ? 4.762 -3.348 -11.266 1 91.69 128 GLY B N 1
ATOM 2610 C CA . GLY B 1 128 ? 4.02 -3.451 -10.016 1 91.69 128 GLY B CA 1
ATOM 2611 C C . GLY B 1 128 ? 2.516 -3.406 -10.211 1 91.69 128 GLY B C 1
ATOM 2612 O O . GLY B 1 128 ? 1.772 -3.074 -9.289 1 91.69 128 GLY B O 1
ATOM 2613 N N . ALA B 1 129 ? 2 -3.787 -11.414 1 92.5 129 ALA B N 1
ATOM 2614 C CA . ALA B 1 129 ? 0.579 -3.529 -11.633 1 92.5 129 ALA B CA 1
ATOM 2615 C C . ALA B 1 129 ? -0.078 -4.68 -12.391 1 92.5 129 ALA B C 1
ATOM 2617 O O . ALA B 1 129 ? -1.3 -4.848 -12.336 1 92.5 129 ALA B O 1
ATOM 2618 N N . GLU B 1 130 ? 0.684 -5.465 -13.07 1 90.38 130 GLU B N 1
ATOM 2619 C CA . GLU B 1 130 ? 0.089 -6.469 -13.945 1 90.38 130 GLU B CA 1
ATOM 2620 C C . GLU B 1 130 ? -0.003 -7.824 -13.25 1 90.38 130 GLU B C 1
ATOM 2622 O O . GLU B 1 130 ? -0.986 -8.109 -12.562 1 90.38 130 GLU B O 1
ATOM 2627 N N . PHE B 1 131 ? 1.138 -8.672 -13.359 1 89.56 131 PHE B N 1
ATOM 2628 C CA . PHE B 1 131 ? 1.1 -10.008 -12.773 1 89.56 131 PHE B CA 1
ATOM 2629 C C . PHE B 1 131 ? 0.901 -9.938 -11.266 1 89.56 131 PHE B C 1
ATOM 2631 O O . PHE B 1 131 ? 0.13 -10.711 -10.695 1 89.56 131 PHE B O 1
ATOM 2638 N N . SER B 1 132 ? 1.641 -9.07 -10.711 1 92.12 132 SER B N 1
ATOM 2639 C CA . SER B 1 132 ? 1.482 -8.898 -9.273 1 92.12 132 SER B CA 1
ATOM 2640 C C . SER B 1 132 ? 0.064 -8.461 -8.914 1 92.12 132 SER B C 1
ATOM 2642 O O . SER B 1 132 ? -0.513 -8.945 -7.941 1 92.12 132 SER B O 1
ATOM 2644 N N . GLY B 1 133 ? -0.535 -7.574 -9.719 1 93.94 133 GLY B N 1
ATOM 2645 C CA . GLY B 1 133 ? -1.915 -7.156 -9.531 1 93.94 133 GLY B CA 1
ATOM 2646 C C . GLY B 1 133 ? -2.906 -8.297 -9.656 1 93.94 133 GLY B C 1
ATOM 2647 O O . GLY B 1 133 ? -3.836 -8.414 -8.852 1 93.94 133 GLY B O 1
ATOM 2648 N N . LEU B 1 134 ? -2.73 -9.125 -10.641 1 94.69 134 LEU B N 1
ATOM 2649 C CA . LEU B 1 134 ? -3.602 -10.281 -10.844 1 94.69 134 LEU B CA 1
ATOM 2650 C C . LEU B 1 134 ? -3.539 -11.227 -9.648 1 94.69 134 LEU B C 1
ATOM 2652 O O . LEU B 1 134 ? -4.574 -11.672 -9.156 1 94.69 134 LEU B O 1
ATOM 2656 N N . ALA B 1 135 ? -2.369 -11.492 -9.203 1 94.19 135 ALA B N 1
ATOM 2657 C CA . ALA B 1 135 ? -2.205 -12.398 -8.07 1 94.19 135 ALA B CA 1
ATOM 2658 C C . ALA B 1 135 ? -2.875 -11.836 -6.82 1 94.19 135 ALA B C 1
ATOM 2660 O O . ALA B 1 135 ? -3.592 -12.555 -6.117 1 94.19 135 ALA B O 1
ATOM 2661 N N . CYS B 1 136 ? -2.586 -10.625 -6.598 1 93.88 136 CYS B N 1
ATOM 2662 C CA . CYS B 1 136 ? -3.182 -9.961 -5.445 1 93.88 136 CYS B CA 1
ATOM 2663 C C . CYS B 1 136 ? -4.703 -9.984 -5.531 1 93.88 136 CYS B C 1
ATOM 2665 O O . CYS B 1 136 ? -5.379 -10.32 -4.555 1 93.88 136 CYS B O 1
ATOM 2667 N N . ALA B 1 137 ? -5.266 -9.617 -6.656 1 95.06 137 ALA B N 1
ATOM 2668 C CA . ALA B 1 137 ? -6.715 -9.617 -6.863 1 95.06 137 ALA B CA 1
ATOM 2669 C C . ALA B 1 137 ? -7.301 -11.008 -6.629 1 95.06 137 ALA B C 1
ATOM 2671 O O . ALA B 1 137 ? -8.344 -11.148 -5.988 1 95.06 137 ALA B O 1
ATOM 2672 N N . LEU B 1 138 ? -6.641 -11.961 -7.094 1 95.31 138 LEU B N 1
ATOM 2673 C CA . LEU B 1 138 ? -7.156 -13.328 -7.012 1 95.31 138 LEU B CA 1
ATOM 2674 C C . LEU B 1 138 ? -7.168 -13.812 -5.566 1 95.31 138 LEU B C 1
ATOM 2676 O O . LEU B 1 138 ? -8.094 -14.523 -5.156 1 95.31 138 LEU B O 1
ATOM 2680 N N . ILE B 1 139 ? -6.113 -13.461 -4.836 1 91.94 139 ILE B N 1
ATOM 2681 C CA . ILE B 1 139 ? -6.102 -13.82 -3.422 1 91.94 139 ILE B CA 1
ATOM 2682 C C . ILE B 1 139 ? -7.332 -13.242 -2.732 1 91.94 139 ILE B C 1
ATOM 2684 O O . ILE B 1 139 ? -8.031 -13.945 -2.002 1 91.94 139 ILE B O 1
ATOM 2688 N N . LEU B 1 140 ? -7.617 -12.008 -3.014 1 88.38 140 LEU B N 1
ATOM 2689 C CA . LEU B 1 140 ? -8.758 -11.328 -2.396 1 88.38 140 LEU B CA 1
ATOM 2690 C C . LEU B 1 140 ? -10.07 -11.938 -2.871 1 88.38 140 LEU B C 1
ATOM 2692 O O . LEU B 1 140 ? -10.977 -12.172 -2.066 1 88.38 140 LEU B O 1
ATOM 2696 N N . LEU B 1 141 ? -10.18 -12.203 -4.09 1 92.81 141 LEU B N 1
ATOM 2697 C CA . LEU B 1 141 ? -11.414 -12.727 -4.668 1 92.81 141 LEU B CA 1
ATOM 2698 C C . LEU B 1 141 ? -11.703 -14.133 -4.152 1 92.81 141 LEU B C 1
ATOM 2700 O O . LEU B 1 141 ? -12.844 -14.461 -3.824 1 92.81 141 LEU B O 1
ATOM 2704 N N . LEU B 1 142 ? -10.703 -14.938 -4.129 1 91.56 142 LEU B N 1
ATOM 2705 C CA . LEU B 1 142 ? -10.898 -16.297 -3.648 1 91.56 142 LEU B CA 1
ATOM 2706 C C . LEU B 1 142 ? -11.258 -16.312 -2.166 1 91.56 142 LEU B C 1
ATOM 2708 O O . LEU B 1 142 ? -12.07 -17.125 -1.727 1 91.56 142 LEU B O 1
ATOM 2712 N N . ASP B 1 143 ? -10.641 -15.422 -1.462 1 85.38 143 ASP B N 1
ATOM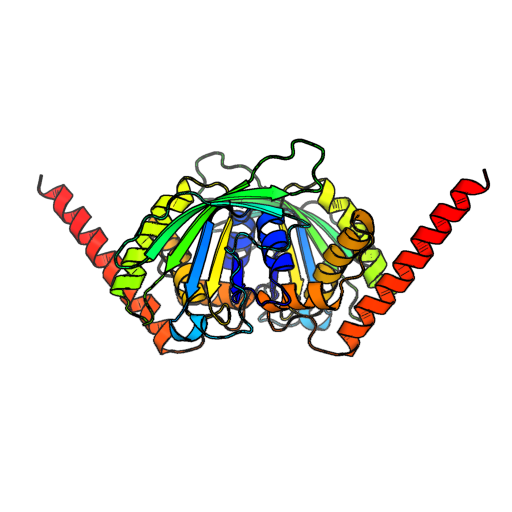 2713 C CA . ASP B 1 143 ? -10.992 -15.297 -0.051 1 85.38 143 ASP B CA 1
ATOM 2714 C C . ASP B 1 143 ? -12.461 -14.922 0.116 1 85.38 143 ASP B C 1
ATOM 2716 O O . ASP B 1 143 ? -13.156 -15.477 0.978 1 85.38 143 ASP B O 1
ATOM 2720 N N . ARG B 1 144 ? -12.883 -14.008 -0.665 1 83.31 144 ARG B N 1
ATOM 2721 C CA . ARG B 1 144 ? -14.273 -13.578 -0.61 1 83.31 144 ARG B CA 1
ATOM 2722 C C . ARG B 1 144 ? -15.211 -14.703 -1.037 1 83.31 144 ARG B C 1
ATOM 2724 O O . ARG B 1 144 ? -16.297 -14.875 -0.462 1 83.31 144 ARG B O 1
ATOM 2731 N N . LEU B 1 145 ? -14.82 -15.359 -1.996 1 87.06 145 LEU B N 1
ATOM 2732 C CA . LEU B 1 145 ? -15.625 -16.469 -2.484 1 87.06 145 LEU B CA 1
ATOM 2733 C C . LEU B 1 145 ? -15.773 -17.547 -1.414 1 87.06 145 LEU B C 1
ATOM 2735 O O . LEU B 1 145 ? -16.875 -18.031 -1.168 1 87.06 145 LEU B O 1
ATOM 2739 N N . ASP B 1 146 ? -14.734 -17.844 -0.807 1 85.12 146 ASP B N 1
ATOM 2740 C CA . ASP B 1 146 ? -14.727 -18.906 0.181 1 85.12 146 ASP B CA 1
ATOM 2741 C C . ASP B 1 146 ? -15.477 -18.5 1.446 1 85.12 146 ASP B C 1
ATOM 2743 O O . ASP B 1 146 ? -16.141 -19.328 2.078 1 85.12 146 ASP B O 1
ATOM 2747 N N . ASN B 1 147 ? -15.406 -17.25 1.763 1 77.44 147 ASN B N 1
ATOM 2748 C CA . ASN B 1 147 ? -15.938 -16.812 3.049 1 77.44 147 ASN B CA 1
ATOM 2749 C C . ASN B 1 147 ? -17.328 -16.203 2.908 1 77.44 147 ASN B C 1
ATOM 2751 O O . ASN B 1 147 ? -18.156 -16.328 3.811 1 77.44 147 ASN B O 1
ATOM 2755 N N . ASP B 1 148 ? -17.547 -15.508 1.774 1 75.5 148 ASP B N 1
ATOM 2756 C CA . ASP B 1 148 ? -18.781 -14.75 1.646 1 75.5 148 ASP B CA 1
ATOM 2757 C C . ASP B 1 148 ? -19.625 -15.266 0.486 1 75.5 148 ASP B C 1
ATOM 2759 O O . ASP B 1 148 ? -20.75 -14.797 0.271 1 75.5 148 ASP B O 1
ATOM 2763 N N . GLN B 1 149 ? -19.141 -16.219 -0.217 1 80.19 149 GLN B N 1
ATOM 2764 C CA . GLN B 1 149 ? -19.812 -16.703 -1.411 1 80.19 149 GLN B CA 1
ATOM 2765 C C . GLN B 1 149 ? -20.188 -15.562 -2.344 1 80.19 149 GLN B C 1
ATOM 2767 O O . GLN B 1 149 ? -21.312 -15.516 -2.859 1 80.19 149 GLN B O 1
ATOM 2772 N N . CYS B 1 150 ? -19.359 -14.617 -2.416 1 79 150 CYS B N 1
ATOM 2773 C CA . CYS B 1 150 ? -19.578 -13.398 -3.189 1 79 150 CYS B CA 1
ATOM 2774 C C . CYS B 1 150 ? -18.5 -13.242 -4.27 1 79 150 CYS B C 1
ATOM 2776 O O . CYS B 1 150 ? -17.312 -13.375 -3.994 1 79 150 CYS B O 1
ATOM 2778 N N . LEU B 1 151 ? -19.062 -13.18 -5.5 1 82.12 151 LEU B N 1
ATOM 2779 C CA . LEU B 1 151 ? -18.188 -12.836 -6.617 1 82.12 151 LEU B CA 1
ATOM 2780 C C . LEU B 1 151 ? -18.156 -11.328 -6.855 1 82.12 151 LEU B C 1
ATOM 2782 O O . LEU B 1 151 ? -19.062 -10.781 -7.484 1 82.12 151 LEU B O 1
ATOM 2786 N N . ALA B 1 152 ? -17.219 -10.594 -6.414 1 86.94 152 ALA B N 1
ATOM 2787 C CA . ALA B 1 152 ? -17.203 -9.133 -6.438 1 86.94 152 ALA B CA 1
ATOM 2788 C C . ALA B 1 152 ? -16 -8.625 -7.23 1 86.94 152 ALA B C 1
ATOM 2790 O O . ALA B 1 152 ? -15.25 -7.77 -6.75 1 86.94 152 ALA B O 1
ATOM 2791 N N . VAL B 1 153 ? -15.938 -9.109 -8.5 1 94 153 VAL B N 1
ATOM 2792 C CA . VAL B 1 153 ? -14.766 -8.781 -9.312 1 94 153 VAL B CA 1
ATOM 2793 C C . VAL B 1 153 ? -14.688 -7.27 -9.508 1 94 153 VAL B C 1
ATOM 2795 O O . VAL B 1 153 ? -13.664 -6.648 -9.219 1 94 153 VAL B O 1
ATOM 2798 N N . PRO B 1 154 ? -15.828 -6.586 -9.922 1 92.81 154 PRO B N 1
ATOM 2799 C CA . PRO B 1 154 ? -15.742 -5.137 -10.125 1 92.81 154 PRO B CA 1
ATOM 2800 C C . PRO B 1 154 ? -15.359 -4.387 -8.844 1 92.81 154 PRO B C 1
ATOM 2802 O O . PRO B 1 154 ? -14.547 -3.459 -8.891 1 92.81 154 PRO B O 1
ATOM 2805 N N . LEU B 1 155 ? -15.859 -4.84 -7.797 1 88.25 155 LEU B N 1
ATOM 2806 C CA . LEU B 1 155 ? -15.586 -4.184 -6.52 1 88.25 155 LEU B CA 1
ATOM 2807 C C . LEU B 1 155 ? -14.133 -4.387 -6.102 1 88.25 155 LEU B C 1
ATOM 2809 O O . LEU B 1 155 ? -13.477 -3.441 -5.664 1 88.25 155 LEU B O 1
ATOM 2813 N N . THR B 1 156 ? -13.688 -5.566 -6.195 1 91.5 156 THR B N 1
ATOM 2814 C CA . THR B 1 156 ? -12.328 -5.895 -5.797 1 91.5 156 THR B CA 1
ATOM 2815 C C . THR B 1 156 ? -11.312 -5.148 -6.664 1 91.5 156 THR B C 1
ATOM 2817 O O . THR B 1 156 ? -10.352 -4.57 -6.148 1 91.5 156 THR B O 1
ATOM 2820 N N . VAL B 1 157 ? -11.539 -5.152 -7.934 1 94.19 157 VAL B N 1
ATOM 2821 C CA . VAL B 1 157 ? -10.648 -4.457 -8.852 1 94.19 157 VAL B CA 1
ATOM 2822 C C . VAL B 1 157 ? -10.695 -2.955 -8.586 1 94.19 157 VAL B C 1
ATOM 2824 O O . VAL B 1 157 ? -9.664 -2.283 -8.594 1 94.19 157 VAL B O 1
ATOM 2827 N N . GLY B 1 158 ? -11.867 -2.459 -8.359 1 92.06 158 GLY B N 1
ATOM 2828 C CA . GLY B 1 158 ? -12 -1.052 -8.016 1 92.06 158 GLY B CA 1
ATOM 2829 C C . GLY B 1 158 ? -11.234 -0.666 -6.766 1 92.06 158 GLY B C 1
ATOM 2830 O O . GLY B 1 158 ? -10.594 0.385 -6.723 1 92.06 158 GLY B O 1
ATOM 2831 N N . ALA B 1 159 ? -11.328 -1.535 -5.812 1 89.19 159 ALA B N 1
ATOM 2832 C CA . ALA B 1 159 ? -10.609 -1.282 -4.562 1 89.19 159 ALA B CA 1
ATOM 2833 C C . ALA B 1 159 ? -9.102 -1.279 -4.789 1 89.19 159 ALA B C 1
ATOM 2835 O O . ALA B 1 159 ? -8.383 -0.426 -4.254 1 89.19 159 ALA B O 1
ATOM 2836 N N . LEU B 1 160 ? -8.594 -2.176 -5.52 1 93.56 160 LEU B N 1
ATOM 2837 C CA . LEU B 1 160 ? -7.168 -2.236 -5.816 1 93.56 160 LEU B CA 1
ATOM 2838 C C . LEU B 1 160 ? -6.727 -1.011 -6.613 1 93.56 160 LEU B C 1
ATOM 2840 O O . LEU B 1 160 ? -5.656 -0.453 -6.359 1 93.56 160 LEU B O 1
ATOM 2844 N N . LYS B 1 161 ? -7.598 -0.557 -7.527 1 94.19 161 LYS B N 1
ATOM 2845 C CA . LYS B 1 161 ? -7.27 0.594 -8.367 1 94.19 161 LYS B CA 1
ATOM 2846 C C . LYS B 1 161 ? -7.258 1.883 -7.551 1 94.19 161 LYS B C 1
ATOM 2848 O O . LYS B 1 161 ? -6.586 2.85 -7.918 1 94.19 161 LYS B O 1
ATOM 2853 N N . SER B 1 162 ? -8.016 1.857 -6.457 1 92.75 162 SER B N 1
ATOM 2854 C CA . SER B 1 162 ? -7.996 3.035 -5.594 1 92.75 162 SER B CA 1
ATOM 2855 C C . SER B 1 162 ? -6.637 3.207 -4.922 1 92.75 162 SER B C 1
ATOM 2857 O O . SER B 1 162 ? -6.289 4.309 -4.488 1 92.75 162 SER B O 1
ATOM 2859 N N . ILE B 1 163 ? -5.883 2.127 -4.812 1 92.38 163 ILE B N 1
ATOM 2860 C CA . ILE B 1 163 ? -4.562 2.131 -4.195 1 92.38 163 ILE B CA 1
ATOM 2861 C C . ILE B 1 163 ? -3.488 2.256 -5.273 1 92.38 163 ILE B C 1
ATOM 2863 O O . ILE B 1 163 ? -2.551 3.045 -5.137 1 92.38 163 ILE B O 1
ATOM 2867 N N . ARG B 1 164 ? -3.688 1.589 -6.328 1 94.31 164 ARG B N 1
ATOM 2868 C CA . ARG B 1 164 ? -2.779 1.608 -7.473 1 94.31 164 ARG B CA 1
ATOM 2869 C C . ARG B 1 164 ? -3.553 1.623 -8.789 1 94.31 164 ARG B C 1
ATOM 2871 O O . ARG B 1 164 ? -3.881 0.568 -9.328 1 94.31 164 ARG B O 1
ATOM 2878 N N . PRO B 1 165 ? -3.691 2.727 -9.375 1 94.38 165 PRO B N 1
ATOM 2879 C CA . PRO B 1 165 ? -4.633 2.92 -10.477 1 94.38 165 PRO B CA 1
ATOM 2880 C C . PRO B 1 165 ? -4.27 2.092 -11.711 1 94.38 165 PRO B C 1
ATOM 2882 O O . PRO B 1 165 ? -5.137 1.8 -12.539 1 94.38 165 PRO B O 1
ATOM 2885 N N . GLN B 1 166 ? -3.08 1.632 -11.781 1 94.94 166 GLN B N 1
ATOM 2886 C CA . GLN B 1 166 ? -2.633 0.979 -13.008 1 94.94 166 GLN B CA 1
ATOM 2887 C C . GLN B 1 166 ? -2.84 -0.531 -12.938 1 94.94 166 GLN B C 1
ATOM 2889 O O . GLN B 1 166 ? -2.502 -1.256 -13.875 1 94.94 166 GLN B O 1
ATOM 2894 N N . VAL B 1 167 ? -3.459 -0.994 -11.891 1 96.44 167 VAL B N 1
ATOM 2895 C CA . VAL B 1 167 ? -3.58 -2.443 -11.773 1 96.44 167 VAL B CA 1
ATOM 2896 C C . VAL B 1 167 ? -4.645 -2.951 -12.742 1 96.44 167 VAL B C 1
ATOM 2898 O O . VAL B 1 167 ? -5.629 -2.26 -13.016 1 96.44 167 VAL B O 1
ATOM 2901 N N . ILE B 1 168 ? -4.41 -4.16 -13.289 1 94.88 168 ILE B N 1
ATOM 2902 C CA . ILE B 1 168 ? -5.34 -4.82 -14.203 1 94.88 168 ILE B CA 1
ATOM 2903 C C . ILE B 1 168 ? -5.812 -3.834 -15.266 1 94.88 168 ILE B C 1
ATOM 2905 O O . ILE B 1 168 ? -7.008 -3.533 -15.352 1 94.88 168 ILE B O 1
ATOM 2909 N N . PRO B 1 169 ? -4.867 -3.438 -16.094 1 94.69 169 PRO B N 1
ATOM 2910 C CA . PRO B 1 169 ? -5.137 -2.326 -17.016 1 94.69 169 PRO B CA 1
ATOM 2911 C C . PRO B 1 169 ? -5.898 -2.762 -18.266 1 94.69 169 PRO B C 1
ATOM 2913 O O . PRO B 1 169 ? -6.441 -1.922 -18.984 1 94.69 169 PRO B O 1
ATOM 2916 N N . THR B 1 170 ? -5.941 -4.031 -18.625 1 95 170 THR B N 1
ATOM 2917 C CA . THR B 1 170 ? -6.52 -4.457 -19.906 1 95 170 THR B CA 1
ATOM 2918 C C . THR B 1 170 ? -7.754 -5.324 -19.672 1 95 170 THR B C 1
ATOM 2920 O O . THR B 1 170 ? -7.891 -5.949 -18.609 1 95 170 THR B O 1
ATOM 2923 N N . LEU B 1 171 ? -8.562 -5.375 -20.734 1 95.38 171 LEU B N 1
ATOM 2924 C CA . LEU B 1 171 ? -9.734 -6.242 -20.703 1 95.38 171 LEU B CA 1
ATOM 2925 C C . LEU B 1 171 ? -9.328 -7.707 -20.625 1 95.38 171 LEU B C 1
ATOM 2927 O O . LEU B 1 171 ? -10 -8.508 -19.969 1 95.38 171 LEU B O 1
ATOM 2931 N N . THR B 1 172 ? -8.281 -7.98 -21.25 1 94.31 172 THR B N 1
ATOM 2932 C CA . THR B 1 172 ? -7.801 -9.359 -21.219 1 94.31 172 THR B CA 1
ATOM 2933 C C . THR B 1 172 ? -7.484 -9.797 -19.797 1 94.31 172 THR B C 1
ATOM 2935 O O . THR B 1 172 ? -7.906 -10.875 -19.359 1 94.31 172 THR B O 1
ATOM 2938 N N . GLN B 1 173 ? -6.789 -8.93 -19.094 1 94.25 173 GLN B N 1
ATOM 2939 C CA . GLN B 1 173 ? -6.457 -9.25 -17.703 1 94.25 173 GLN B CA 1
ATOM 2940 C C . GLN B 1 173 ? -7.715 -9.312 -16.844 1 94.25 173 GLN B C 1
ATOM 2942 O O . GLN B 1 173 ? -7.824 -10.164 -15.961 1 94.25 173 GLN B O 1
ATOM 2947 N N . TYR B 1 174 ? -8.602 -8.469 -17.172 1 96.5 174 TYR B N 1
ATOM 2948 C CA . TYR B 1 174 ? -9.867 -8.477 -16.453 1 96.5 174 TYR B CA 1
ATOM 2949 C C . TYR B 1 174 ? -10.625 -9.773 -16.688 1 96.5 174 TYR B C 1
ATOM 2951 O O . TYR B 1 174 ? -11.148 -10.375 -15.734 1 96.5 174 TYR B O 1
ATOM 2959 N N . LYS B 1 175 ? -10.633 -10.234 -17.859 1 96.5 175 LYS B N 1
ATOM 2960 C CA . LYS B 1 175 ? -11.305 -11.484 -18.219 1 96.5 175 LYS B CA 1
ATOM 2961 C C . LYS B 1 175 ? -10.633 -12.68 -17.547 1 96.5 175 LYS B C 1
ATOM 2963 O O . LYS B 1 175 ? -11.297 -13.656 -17.203 1 96.5 175 LYS B O 1
ATOM 2968 N N . ILE B 1 176 ? -9.375 -12.617 -17.375 1 96 176 ILE B N 1
ATOM 2969 C CA . ILE B 1 176 ? -8.617 -13.695 -16.75 1 96 176 ILE B CA 1
ATOM 2970 C C . ILE B 1 176 ? -9.133 -13.93 -15.336 1 96 176 ILE B C 1
ATOM 2972 O O . ILE B 1 176 ? -9.188 -15.07 -14.875 1 96 176 ILE B O 1
ATOM 2976 N N . LEU B 1 177 ? -9.484 -12.883 -14.648 1 96.94 177 LEU B N 1
ATOM 2977 C CA . LEU B 1 177 ? -10.031 -13.023 -13.297 1 96.94 177 LEU B CA 1
ATOM 2978 C C . LEU B 1 177 ? -11.273 -13.898 -13.305 1 96.94 177 LEU B C 1
ATOM 2980 O O . LEU B 1 177 ? -11.398 -14.82 -12.492 1 96.94 177 LEU B O 1
ATOM 2984 N N . TYR B 1 178 ? -12.117 -13.664 -14.273 1 96.38 178 TYR B N 1
ATOM 2985 C CA . TYR B 1 178 ? -13.344 -14.461 -14.367 1 96.38 178 TYR B CA 1
ATOM 2986 C C . TYR B 1 178 ? -13.031 -15.898 -14.75 1 96.38 178 TYR B C 1
ATOM 2988 O O . TYR B 1 178 ? -13.641 -16.828 -14.227 1 96.38 178 TYR B O 1
ATOM 2996 N N . GLN B 1 179 ? -12.188 -16.078 -15.625 1 95.88 179 GLN B N 1
ATOM 2997 C CA . GLN B 1 179 ? -11.805 -17.422 -16.062 1 95.88 179 GLN B CA 1
ATOM 2998 C C . GLN B 1 179 ? -11.289 -18.25 -14.883 1 95.88 179 GLN B C 1
ATOM 3000 O O . GLN B 1 179 ? -11.664 -19.406 -14.719 1 95.88 179 GLN B O 1
ATOM 3005 N N . ILE B 1 180 ? -10.492 -17.641 -14.141 1 96 180 ILE B N 1
ATOM 3006 C CA . ILE B 1 180 ? -9.875 -18.344 -13.023 1 96 180 ILE B CA 1
ATOM 3007 C C . ILE B 1 180 ? -10.914 -18.641 -11.945 1 96 180 ILE B C 1
ATOM 3009 O O . ILE B 1 180 ? -10.93 -19.719 -11.367 1 96 180 ILE B O 1
ATOM 3013 N N . LEU B 1 181 ? -11.781 -17.719 -11.695 1 95.44 181 LEU B N 1
ATOM 3014 C CA . LEU B 1 181 ? -12.836 -17.922 -10.703 1 95.44 181 LEU B CA 1
ATOM 3015 C C . LEU B 1 181 ? -13.766 -19.062 -11.133 1 95.44 181 LEU B C 1
ATOM 3017 O O . LEU B 1 181 ? -14.219 -19.844 -10.305 1 95.44 181 LEU B O 1
ATOM 3021 N N . ASP B 1 182 ? -13.992 -19.109 -12.422 1 93.44 182 ASP B N 1
ATOM 3022 C CA . ASP B 1 182 ? -14.797 -20.203 -12.953 1 93.44 182 ASP B CA 1
ATOM 3023 C C . ASP B 1 182 ? -14.117 -21.547 -12.727 1 93.44 182 ASP B C 1
ATOM 3025 O O . ASP B 1 182 ? -14.75 -22.516 -12.289 1 93.44 182 ASP B O 1
ATOM 3029 N N . ARG B 1 183 ? -12.898 -21.625 -12.977 1 93.75 183 ARG B N 1
ATOM 3030 C CA . ARG B 1 183 ? -12.133 -22.844 -12.789 1 93.75 183 ARG B CA 1
ATOM 3031 C C . ARG B 1 183 ? -12.086 -23.234 -11.312 1 93.75 183 ARG B C 1
ATOM 3033 O O . ARG B 1 183 ? -12.172 -24.422 -10.977 1 93.75 183 ARG B O 1
ATOM 3040 N N . TYR B 1 184 ? -11.906 -22.234 -10.516 1 94.12 184 TYR B N 1
ATOM 3041 C CA . TYR B 1 184 ? -11.852 -22.469 -9.078 1 94.12 184 TYR B CA 1
ATOM 3042 C C . TYR B 1 184 ? -13.156 -23.047 -8.562 1 94.12 184 TYR B C 1
ATOM 3044 O O . TYR B 1 184 ? -13.156 -23.953 -7.723 1 94.12 184 TYR B O 1
ATOM 3052 N N . ASN B 1 185 ? -14.266 -22.531 -8.984 1 87.62 185 ASN B N 1
ATOM 3053 C CA . ASN B 1 185 ? -15.586 -23 -8.57 1 87.62 185 ASN B CA 1
ATOM 3054 C C . ASN B 1 185 ? -15.852 -24.422 -9.039 1 87.62 185 ASN B C 1
ATOM 3056 O O . ASN B 1 185 ? -16.5 -25.203 -8.336 1 87.62 185 ASN B O 1
ATOM 3060 N N . GLU B 1 186 ? -15.398 -24.797 -10.156 1 85.81 186 GLU B N 1
ATOM 3061 C CA . GLU B 1 186 ? -15.57 -26.141 -10.688 1 85.81 186 GLU B CA 1
ATOM 3062 C C . GLU B 1 186 ? -14.805 -27.172 -9.859 1 85.81 186 GLU B C 1
ATOM 3064 O O . GLU B 1 186 ? -15.297 -28.281 -9.625 1 85.81 186 GLU B O 1
ATOM 3069 N N . THR B 1 187 ? -13.664 -26.797 -9.461 1 77.88 187 THR B N 1
ATOM 3070 C CA . THR B 1 187 ? -12.836 -27.703 -8.688 1 77.88 187 THR B CA 1
ATOM 3071 C C . THR B 1 187 ? -13.367 -27.859 -7.266 1 77.88 187 THR B C 1
ATOM 3073 O O . THR B 1 187 ? -13.25 -28.922 -6.66 1 77.88 187 THR B O 1
ATOM 3076 N N . SER B 1 188 ? -13.938 -26.781 -6.719 1 70.19 188 SER B N 1
ATOM 3077 C CA . SER B 1 188 ? -14.492 -26.828 -5.375 1 70.19 188 SER B CA 1
ATOM 3078 C C . SER B 1 188 ? -15.797 -27.609 -5.344 1 70.19 188 SER B C 1
ATOM 3080 O O . SER B 1 188 ? -16.094 -28.312 -4.371 1 70.19 188 SER B O 1
ATOM 3082 N N . SER B 1 189 ? -16.609 -27.5 -6.398 1 63.78 189 SER B N 1
ATOM 3083 C CA . SER B 1 189 ? -17.859 -28.234 -6.5 1 63.78 189 SER B CA 1
ATOM 3084 C C . SER B 1 189 ? -17.594 -29.719 -6.738 1 63.78 189 SER B C 1
ATOM 3086 O O . SER B 1 189 ? -18.344 -30.578 -6.25 1 63.78 189 SER B O 1
ATOM 3088 N N . SER B 1 190 ? -16.578 -29.953 -7.484 1 55.78 190 SER B N 1
ATOM 3089 C CA . SER B 1 190 ? -16.266 -31.375 -7.711 1 55.78 190 SER B CA 1
ATOM 3090 C C . SER B 1 190 ? -15.836 -32.062 -6.418 1 55.78 190 SER B C 1
ATOM 3092 O O . SER B 1 190 ? -16.094 -33.25 -6.223 1 55.78 190 SER B O 1
ATOM 3094 N N . TYR B 1 191 ? -15.281 -31.234 -5.543 1 50.84 191 TYR B N 1
ATOM 3095 C CA . TYR B 1 191 ? -14.898 -31.812 -4.262 1 50.84 191 TYR B CA 1
ATOM 3096 C C . TYR B 1 191 ? -16.125 -32 -3.369 1 50.84 191 TYR B C 1
ATOM 3098 O O . TYR B 1 191 ? -16.172 -32.938 -2.574 1 50.84 191 TYR B O 1
ATOM 3106 N N . SER B 1 192 ? -17.031 -31.047 -3.363 1 50.25 192 SER B N 1
ATOM 3107 C CA . SER B 1 192 ? -18.25 -31.234 -2.568 1 50.25 192 SER B CA 1
ATOM 3108 C C . SER B 1 192 ? -19.047 -32.438 -3.055 1 50.25 192 SER B C 1
ATOM 3110 O O . SER B 1 192 ? -19.672 -33.125 -2.254 1 50.25 192 SER B O 1
ATOM 3112 N N . ASN B 1 193 ? -19.109 -32.625 -4.332 1 47.66 193 ASN B N 1
ATOM 3113 C CA . ASN B 1 193 ? -19.875 -33.781 -4.824 1 47.66 193 ASN B CA 1
ATOM 3114 C C . ASN B 1 193 ? -19.156 -35.094 -4.512 1 47.66 193 ASN B C 1
ATOM 3116 O O . ASN B 1 193 ? -19.75 -36.156 -4.594 1 47.66 193 ASN B O 1
ATOM 3120 N N . LEU B 1 194 ? -17.906 -35.062 -4.32 1 43.75 194 LEU B N 1
ATOM 3121 C CA . LEU B 1 194 ? -17.234 -36.312 -3.992 1 43.75 194 LEU B CA 1
ATOM 3122 C C . LEU B 1 194 ? -17.484 -36.688 -2.537 1 43.75 194 LEU B C 1
ATOM 3124 O O . LEU B 1 194 ? -17.281 -37.844 -2.15 1 43.75 194 LEU B O 1
ATOM 3128 N N . GLY B 1 195 ? -17.781 -35.75 -1.706 1 45.56 195 GLY B N 1
ATOM 3129 C CA . GLY B 1 195 ? -18.078 -36.062 -0.322 1 45.56 195 GLY B CA 1
ATOM 3130 C C . GLY B 1 195 ? -19.438 -36.75 -0.145 1 45.56 195 GLY B C 1
ATOM 3131 O O . GLY B 1 195 ? -19.719 -37.281 0.917 1 45.56 195 GLY B O 1
ATOM 3132 N N . ASP B 1 196 ? -20.359 -36.375 -0.93 1 44.72 196 ASP B N 1
ATOM 3133 C CA . ASP B 1 196 ? -21.672 -37 -0.677 1 44.72 196 ASP B CA 1
ATOM 3134 C C . ASP B 1 196 ? -21.703 -38.438 -1.146 1 44.72 196 ASP B C 1
ATOM 3136 O O . ASP B 1 196 ? -22.656 -39.156 -0.878 1 44.72 196 ASP B O 1
ATOM 3140 N N . HIS B 1 197 ? -20.859 -38.844 -2.064 1 39.31 197 HIS B N 1
ATOM 3141 C CA . HIS B 1 197 ? -21.031 -40.219 -2.461 1 39.31 197 HIS B CA 1
ATOM 3142 C C . HIS B 1 197 ? -20.281 -41.156 -1.524 1 39.31 197 HIS B C 1
ATOM 3144 O O . HIS B 1 197 ? -20.25 -42.375 -1.757 1 39.31 197 HIS B O 1
ATOM 3150 N N . LYS B 1 198 ? -19.797 -40.688 -0.346 1 32.5 198 LYS B N 1
ATOM 3151 C CA . LYS B 1 198 ? -19.484 -41.812 0.548 1 32.5 198 LYS B CA 1
ATOM 3152 C C . LYS B 1 198 ? -20.672 -42.125 1.454 1 32.5 198 LYS B C 1
ATOM 3154 O O . LYS B 1 198 ? -21.328 -41.219 1.974 1 32.5 198 LYS B O 1
#

Solvent-accessible surface area (backbone atoms only — not comparable to full-atom values): 21279 Å² total; per-residue (Å²): 118,42,51,20,26,52,44,26,64,81,29,37,67,49,47,51,48,50,40,58,74,58,46,41,31,33,40,38,35,45,47,42,75,73,53,75,68,39,81,60,48,42,71,78,80,42,80,74,44,72,72,74,51,44,46,72,46,75,50,71,74,48,75,56,95,54,34,36,36,29,45,35,35,37,32,59,60,76,51,78,56,79,70,62,74,42,66,25,38,38,34,40,34,61,63,72,64,95,42,56,67,61,51,47,55,48,52,57,53,52,54,69,54,47,83,77,42,97,43,34,40,36,27,21,10,80,75,23,17,52,71,28,30,50,52,53,49,46,54,54,46,49,51,34,35,74,73,64,72,40,89,51,62,71,46,52,52,50,42,49,29,39,48,29,71,63,35,54,78,44,70,66,55,52,50,43,55,55,53,36,52,52,53,51,51,53,57,53,49,54,51,56,59,57,60,66,74,106,118,43,52,21,26,50,44,26,64,82,31,38,67,48,48,50,48,50,40,58,74,60,48,41,30,33,40,38,36,44,47,42,76,74,53,76,67,38,82,59,48,40,70,78,79,42,82,74,44,73,72,75,50,46,46,74,46,75,50,71,73,47,78,56,95,54,34,36,36,29,44,35,36,38,33,57,60,75,53,77,56,80,69,63,72,42,66,26,40,38,35,38,35,60,63,73,65,96,42,56,67,63,52,48,54,47,52,57,53,52,55,69,55,47,83,77,42,95,45,33,39,36,27,19,11,80,77,22,18,52,71,27,32,50,53,53,52,46,54,53,46,51,50,35,35,74,73,62,72,39,88,52,64,71,46,53,52,49,41,50,29,38,47,29,70,63,35,55,78,43,68,66,56,50,48,43,54,54,52,36,52,52,54,52,50,53,57,53,49,54,51,55,59,58,60,66,75,107

Nearest PDB structures (foldseek):
  6j6u-assembly1_A  TM=8.848E-01  e=5.427E-12  Rattus norvegicus
  5awx-assembly1_A  TM=8.855E-01  e=1.589E-11  Homo sapiens
  3qcc-assembly1_A  TM=8.095E-01  e=4.490E-12  Homo sapiens
  3qce-assembly1_A  TM=8.555E-01  e=3.184E-11  Homo sapiens
  3qcf-assembly2_B  TM=7.943E-01  e=3.612E-11  Homo sapiens